Protein AF-0000000074001877 (afdb_homodimer)

Organism: NCBI:txid1917863

Sequence (504 aa):
MRKQSGSAMKTALVLGASSDIAKHIVYELQKKHINLQLTGTNLQVLEQTFSGLVASEAQKIQFFSLDIRNKNQFIRFLEQLDPFPDVVYSAIGYYKDQMDLRYSLQELSDTIEINFSGLVALLSLIANRMEERKFGQIVVLSSVAGERGRQLNYGYGSTKAALTVFLSGLRNRLHKANVQITTVLLGPVYTKMSKGHKLFPIITLQAPIAAKKIVEAGEKYKDEVYIHWIWRWIMLLIKIIPEGIFKRLPPFMRKQSGSAMKTALVLGASSDIAKHIVYELQKKHINLQLTGTNLQVLEQTFSGLVASEAQKIQFFSLDIRNKNQFIRFLEQLDPFPDVVYSAIGYYKDQMDLRYSLQELSDTIEINFSGLVALLSLIANRMEERKFGQIVVLSSVAGERGRQLNYGYGSTKAALTVFLSGLRNRLHKANVQITTVLLGPVYTKMSKGHKLFPIITLQAPIAAKKIVEAGEKYKDEVYIHWIWRWIMLLIKIIPEGIFKRLPPF

Structure (mmCIF, N/CA/C/O backbone):
data_AF-0000000074001877-model_v1
#
loop_
_entity.id
_entity.type
_entity.pdbx_description
1 polymer 'KR domain protein'
#
loop_
_atom_site.group_PDB
_atom_site.id
_atom_site.type_symbol
_atom_site.label_atom_id
_atom_site.label_alt_id
_atom_site.label_comp_id
_atom_site.label_asym_id
_atom_site.label_entity_id
_atom_site.label_seq_id
_atom_site.pdbx_PDB_ins_code
_atom_site.Cartn_x
_atom_site.Cartn_y
_atom_site.Cartn_z
_atom_site.occupancy
_atom_site.B_iso_or_equiv
_atom_site.auth_seq_id
_atom_site.auth_comp_id
_atom_site.auth_asym_id
_atom_site.auth_atom_id
_atom_site.pdbx_PDB_model_num
ATOM 1 N N . MET A 1 1 ? -5.387 -30.5 -2.551 1 32.88 1 MET A N 1
ATOM 2 C CA . MET A 1 1 ? -5.316 -30.328 -3.998 1 32.88 1 MET A CA 1
ATOM 3 C C . MET A 1 1 ? -6.219 -31.328 -4.707 1 32.88 1 MET A C 1
ATOM 5 O O . MET A 1 1 ? -5.938 -32.531 -4.711 1 32.88 1 MET A O 1
ATOM 9 N N . ARG A 1 2 ? -7.473 -31.109 -4.629 1 36.5 2 ARG A N 1
ATOM 10 C CA . ARG A 1 2 ? -8.375 -32.156 -5.133 1 36.5 2 ARG A CA 1
ATOM 11 C C . ARG A 1 2 ? -7.902 -32.656 -6.488 1 36.5 2 ARG A C 1
ATOM 13 O O . ARG A 1 2 ? -7.48 -31.891 -7.348 1 36.5 2 ARG A O 1
ATOM 20 N N . LYS A 1 3 ? -7.625 -33.938 -6.496 1 39.22 3 LYS A N 1
ATOM 21 C CA . LYS A 1 3 ? -7.285 -34.781 -7.617 1 39.22 3 LYS A CA 1
ATOM 22 C C . LYS A 1 3 ? -8.25 -34.594 -8.781 1 39.22 3 LYS A C 1
ATOM 24 O O . LYS A 1 3 ? -9.406 -35 -8.727 1 39.22 3 LYS A O 1
ATOM 29 N N . GLN A 1 4 ? -8.492 -33.344 -9.312 1 39.25 4 GLN A N 1
ATOM 30 C CA . GLN A 1 4 ? -9.273 -33.531 -10.531 1 39.25 4 GLN A CA 1
ATOM 31 C C . GLN A 1 4 ? -8.938 -34.844 -11.211 1 39.25 4 GLN A C 1
ATOM 33 O O . GLN A 1 4 ? -7.773 -35.25 -11.266 1 39.25 4 GLN A O 1
ATOM 38 N N . SER A 1 5 ? -9.828 -35.656 -11.414 1 38.38 5 SER A N 1
ATOM 39 C CA . SER A 1 5 ? -9.766 -36.969 -12.062 1 38.38 5 SER A CA 1
ATOM 40 C C . SER A 1 5 ? -8.805 -36.969 -13.25 1 38.38 5 SER A C 1
ATOM 42 O O . SER A 1 5 ? -8.023 -37.906 -13.438 1 38.38 5 SER A O 1
ATOM 44 N N . GLY A 1 6 ? -9.367 -36.344 -14.516 1 41.94 6 GLY A N 1
ATOM 45 C CA . GLY A 1 6 ? -8.688 -36.562 -15.781 1 41.94 6 GLY A CA 1
ATOM 46 C C . GLY A 1 6 ? -7.301 -35.938 -15.82 1 41.94 6 GLY A C 1
ATOM 47 O O . GLY A 1 6 ? -6.965 -35.094 -15 1 41.94 6 GLY A O 1
ATOM 48 N N . SER A 1 7 ? -6.141 -36.625 -16.469 1 50.62 7 SER A N 1
ATOM 49 C CA . SER A 1 7 ? -4.703 -36.594 -16.719 1 50.62 7 SER A CA 1
ATOM 50 C C . SER A 1 7 ? -4.242 -35.25 -17.203 1 50.62 7 SER A C 1
ATOM 52 O O . SER A 1 7 ? -3.141 -35.094 -17.75 1 50.62 7 SER A O 1
ATOM 54 N N . ALA A 1 8 ? -5.141 -34.188 -17.469 1 62.5 8 ALA A N 1
ATOM 55 C CA . ALA A 1 8 ? -4.582 -33.062 -18.172 1 62.5 8 ALA A CA 1
ATOM 56 C C . ALA A 1 8 ? -3.496 -32.375 -17.344 1 62.5 8 ALA A C 1
ATOM 58 O O . ALA A 1 8 ? -3.617 -32.25 -16.125 1 62.5 8 ALA A O 1
ATOM 59 N N . MET A 1 9 ? -2.492 -32.125 -18 1 76.5 9 MET A N 1
ATOM 60 C CA . MET A 1 9 ? -1.311 -31.5 -17.422 1 76.5 9 MET A CA 1
ATOM 61 C C . MET A 1 9 ? -1.656 -30.125 -16.844 1 76.5 9 MET A C 1
ATOM 63 O O . MET A 1 9 ? -2.389 -29.359 -17.469 1 76.5 9 MET A O 1
ATOM 67 N N . LYS A 1 10 ? -1.309 -29.906 -15.609 1 93.19 10 LYS A N 1
ATOM 68 C CA . LYS A 1 10 ? -1.482 -28.609 -14.945 1 93.19 10 LYS A CA 1
ATOM 69 C C . LYS A 1 10 ? -0.777 -27.5 -15.719 1 93.19 10 LYS A C 1
ATOM 71 O O . LYS A 1 10 ? 0.261 -27.734 -16.344 1 93.19 10 LYS A O 1
ATOM 76 N N . THR A 1 11 ? -1.375 -26.344 -15.852 1 97.5 11 THR A N 1
ATOM 77 C CA . THR A 1 11 ? -0.792 -25.203 -16.531 1 97.5 11 THR A CA 1
ATOM 78 C C . THR A 1 11 ? -0.459 -24.094 -15.523 1 97.5 11 THR A C 1
ATOM 80 O O . THR A 1 11 ? -1.294 -23.734 -14.695 1 97.5 11 THR A O 1
ATOM 83 N N . ALA A 1 12 ? 0.797 -23.594 -15.602 1 98.38 12 ALA A N 1
ATOM 84 C CA . ALA A 1 12 ? 1.257 -22.516 -14.742 1 98.38 12 ALA A CA 1
ATOM 85 C C . ALA A 1 12 ? 1.551 -21.25 -15.555 1 98.38 12 ALA A C 1
ATOM 87 O O . ALA A 1 12 ? 2.232 -21.312 -16.578 1 98.38 12 ALA A O 1
ATOM 88 N N . LEU A 1 13 ? 0.957 -20.172 -15.133 1 98.69 13 LEU A N 1
ATOM 89 C CA . LEU A 1 13 ? 1.311 -18.859 -15.648 1 98.69 13 LEU A CA 1
ATOM 90 C C . LEU A 1 13 ? 2.348 -18.188 -14.75 1 98.69 13 LEU A C 1
ATOM 92 O O . LEU A 1 13 ? 2.162 -18.109 -13.531 1 98.69 13 LEU A O 1
ATOM 96 N N . VAL A 1 14 ? 3.488 -17.781 -15.32 1 98.69 14 VAL A N 1
ATOM 97 C CA . VAL A 1 14 ? 4.516 -17.047 -14.578 1 98.69 14 VAL A CA 1
ATOM 98 C C . VAL A 1 14 ? 4.578 -15.602 -15.055 1 98.69 14 VAL A C 1
ATOM 100 O O . VAL A 1 14 ? 4.984 -15.336 -16.188 1 98.69 14 VAL A O 1
ATOM 103 N N . LEU A 1 15 ? 4.113 -14.688 -14.203 1 98.44 15 LEU A N 1
ATOM 104 C CA . LEU A 1 15 ? 4.191 -13.258 -14.484 1 98.44 15 LEU A CA 1
ATOM 105 C C . LEU A 1 15 ? 5.578 -12.719 -14.148 1 98.44 15 LEU A C 1
ATOM 107 O O . LEU A 1 15 ? 6.059 -12.875 -13.023 1 98.44 15 LEU A O 1
ATOM 111 N N . GLY A 1 16 ? 6.223 -12.047 -15.117 1 96.94 16 GLY A N 1
ATOM 112 C CA . GLY A 1 16 ? 7.59 -11.586 -14.922 1 96.94 16 GLY A CA 1
ATOM 113 C C . GLY A 1 16 ? 8.609 -12.711 -14.992 1 96.94 16 GLY A C 1
ATOM 114 O O . GLY A 1 16 ? 9.531 -12.773 -14.18 1 96.94 16 GLY A O 1
ATOM 115 N N . ALA A 1 17 ? 8.5 -13.555 -15.945 1 97.06 17 ALA A N 1
ATOM 116 C CA . ALA A 1 17 ? 9.234 -14.812 -16.016 1 97.06 17 ALA A CA 1
ATOM 117 C C . ALA A 1 17 ? 10.719 -14.555 -16.281 1 97.06 17 ALA A C 1
ATOM 119 O O . ALA A 1 17 ? 11.562 -15.414 -15.992 1 97.06 17 ALA A O 1
ATOM 120 N N . SER A 1 18 ? 11.102 -13.383 -16.75 1 92.5 18 SER A N 1
ATOM 121 C CA . SER A 1 18 ? 12.492 -13.125 -17.109 1 92.5 18 SER A CA 1
ATOM 122 C C . SER A 1 18 ? 13.289 -12.617 -15.914 1 92.5 18 SER A C 1
ATOM 124 O O . SER A 1 18 ? 14.5 -12.422 -16 1 92.5 18 SER A O 1
ATOM 126 N N . S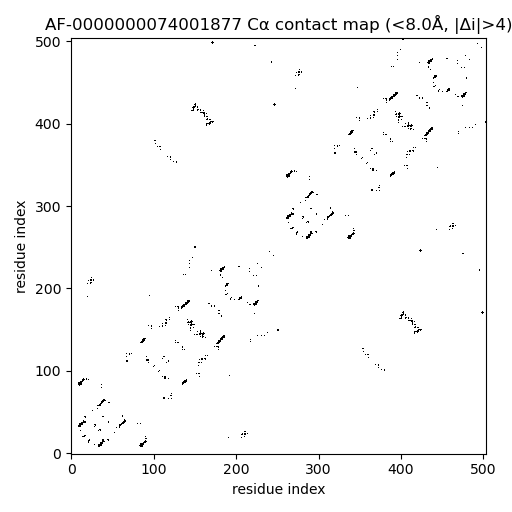ER A 1 19 ? 12.648 -12.406 -14.773 1 92.31 19 SER A N 1
ATOM 127 C CA . SER A 1 19 ? 13.352 -11.922 -13.594 1 92.31 19 SER A CA 1
ATOM 128 C C . SER A 1 19 ? 14.242 -13.008 -13 1 92.31 19 SER A C 1
ATOM 130 O O . SER A 1 19 ? 14.062 -14.195 -13.297 1 92.31 19 SER A O 1
ATOM 132 N N . ASP A 1 20 ? 15.18 -12.609 -12.109 1 91.94 20 ASP A N 1
ATOM 133 C CA . ASP A 1 20 ? 16.219 -13.508 -11.586 1 91.94 20 ASP A CA 1
ATOM 134 C C . ASP A 1 20 ? 15.594 -14.664 -10.82 1 91.94 20 ASP A C 1
ATOM 136 O O . ASP A 1 20 ? 16 -15.82 -10.977 1 91.94 20 ASP A O 1
ATOM 140 N N . ILE A 1 21 ? 14.625 -14.391 -10.008 1 94.69 21 ILE A N 1
ATOM 141 C CA . ILE A 1 21 ? 13.992 -15.43 -9.203 1 94.69 21 ILE A CA 1
ATOM 142 C C . ILE A 1 21 ? 13.039 -16.25 -10.07 1 94.69 21 ILE A C 1
ATOM 144 O O . ILE A 1 21 ? 13.031 -17.484 -9.992 1 94.69 21 ILE A O 1
ATOM 148 N N . ALA A 1 22 ? 12.336 -15.625 -10.953 1 96.94 22 ALA A N 1
ATOM 149 C CA . ALA A 1 22 ? 11.289 -16.266 -11.75 1 96.94 22 ALA A CA 1
ATOM 150 C C . ALA A 1 22 ? 11.883 -17.281 -12.719 1 96.94 22 ALA A C 1
ATOM 152 O O . ALA A 1 22 ? 11.273 -18.312 -13 1 96.94 22 ALA A O 1
ATOM 153 N N . LYS A 1 23 ? 13.086 -16.984 -13.227 1 96 23 LYS A N 1
ATOM 154 C CA . LYS A 1 23 ? 13.758 -17.938 -14.109 1 96 23 LYS A CA 1
ATOM 155 C C . LYS A 1 23 ? 13.883 -19.312 -13.445 1 96 23 LYS A C 1
ATOM 157 O O . LYS A 1 23 ? 13.641 -20.344 -14.078 1 96 23 LYS A O 1
ATOM 162 N N . HIS A 1 24 ? 14.234 -19.266 -12.219 1 96.56 24 HIS A N 1
ATOM 163 C CA . HIS A 1 24 ? 14.438 -20.516 -11.484 1 96.56 24 HIS A CA 1
ATOM 164 C C . HIS A 1 24 ? 13.102 -21.156 -11.109 1 96.56 24 HIS A C 1
ATOM 166 O O . HIS A 1 24 ? 13 -22.375 -11.016 1 96.56 24 HIS A O 1
ATOM 172 N N . ILE A 1 25 ? 12.039 -20.359 -10.914 1 97.75 25 ILE A N 1
ATOM 173 C CA . ILE A 1 25 ? 10.703 -20.891 -10.711 1 97.75 25 ILE A CA 1
ATOM 174 C C . ILE A 1 25 ? 10.266 -21.672 -11.945 1 97.75 25 ILE A C 1
ATOM 176 O O . ILE A 1 25 ? 9.75 -22.781 -11.844 1 97.75 25 ILE A O 1
ATOM 180 N N . VAL A 1 26 ? 10.523 -21.094 -13.086 1 97.5 26 VAL A N 1
ATOM 181 C CA . VAL A 1 26 ? 10.172 -21.719 -14.359 1 97.5 26 VAL A CA 1
ATOM 182 C C . VAL A 1 26 ? 10.867 -23.078 -14.477 1 97.5 26 VAL A C 1
ATOM 184 O O . VAL A 1 26 ? 10.234 -24.078 -14.844 1 97.5 26 VAL A O 1
ATOM 187 N N . TYR A 1 27 ? 12.133 -23.141 -14.141 1 95.38 27 TYR A N 1
ATOM 188 C CA . TYR A 1 27 ? 12.883 -24.375 -14.227 1 95.38 27 TYR A CA 1
ATOM 189 C C . TYR A 1 27 ? 12.32 -25.422 -13.266 1 95.38 27 TYR A C 1
ATOM 191 O O . TYR A 1 27 ? 12.211 -26.609 -13.617 1 95.38 27 TYR A O 1
ATOM 199 N N . GLU A 1 28 ? 11.992 -25 -12.047 1 96.12 28 GLU A N 1
ATOM 200 C CA . GLU A 1 28 ? 11.398 -25.906 -11.078 1 96.12 28 GLU A CA 1
ATOM 201 C C . GLU A 1 28 ? 10.086 -26.484 -11.594 1 96.12 28 GLU A C 1
ATOM 203 O O . GLU A 1 28 ? 9.812 -27.672 -11.438 1 96.12 28 GLU A O 1
ATOM 208 N N . LEU A 1 29 ? 9.289 -25.672 -12.211 1 96.06 29 LEU A N 1
ATOM 209 C CA . LEU A 1 29 ? 7.988 -26.094 -12.734 1 96.06 29 LEU A CA 1
ATOM 210 C C . LEU A 1 29 ? 8.156 -27 -13.953 1 96.06 29 LEU A C 1
ATOM 212 O O . LEU A 1 29 ? 7.395 -27.953 -14.133 1 96.06 29 LEU A O 1
ATOM 216 N N . GLN A 1 30 ? 9.117 -26.641 -14.758 1 94.19 30 GLN A N 1
ATOM 217 C CA . GLN A 1 30 ? 9.43 -27.453 -15.93 1 94.19 30 GLN A CA 1
ATOM 218 C C . GLN A 1 30 ? 9.789 -28.875 -15.531 1 94.19 30 GLN A C 1
ATOM 220 O O . GLN A 1 30 ? 9.336 -29.844 -16.156 1 94.19 30 GLN A O 1
ATOM 225 N N . LYS A 1 31 ? 10.586 -29.031 -14.508 1 92.12 31 LYS A N 1
ATOM 226 C CA . LYS A 1 31 ? 11.008 -30.328 -14.008 1 92.12 31 LYS A CA 1
ATOM 227 C C . LYS A 1 31 ? 9.812 -31.156 -13.547 1 92.12 31 LYS A C 1
ATOM 229 O O . LYS A 1 31 ? 9.852 -32.406 -13.586 1 92.12 31 LYS A O 1
ATOM 234 N N . LYS A 1 32 ? 8.789 -30.516 -13.242 1 92.25 32 LYS A N 1
ATOM 235 C CA . LYS A 1 32 ? 7.59 -31.188 -12.734 1 92.25 32 LYS A CA 1
ATOM 236 C C . LYS A 1 32 ? 6.594 -31.453 -13.859 1 92.25 32 LYS A C 1
ATOM 238 O O . LYS A 1 32 ? 5.457 -31.859 -13.609 1 92.25 32 LYS A O 1
ATOM 243 N N . HIS A 1 33 ? 6.922 -31.172 -15.086 1 91.94 33 HIS A N 1
ATOM 244 C CA . HIS A 1 33 ? 6.172 -31.453 -16.297 1 91.94 33 HIS A CA 1
ATOM 245 C C . HIS A 1 33 ? 4.859 -30.672 -16.328 1 91.94 33 HIS A C 1
ATOM 247 O O . HIS A 1 33 ? 3.82 -31.219 -16.719 1 91.94 33 HIS A O 1
ATOM 253 N N . ILE A 1 34 ? 4.855 -29.484 -15.82 1 93.81 34 ILE A N 1
ATOM 254 C CA . ILE A 1 34 ? 3.729 -28.562 -15.859 1 93.81 34 ILE A CA 1
ATOM 255 C C . ILE A 1 34 ? 3.797 -27.719 -17.125 1 93.81 34 ILE A C 1
ATOM 257 O O . ILE A 1 34 ? 4.875 -27.266 -17.516 1 93.81 34 ILE A O 1
ATOM 261 N N . ASN A 1 35 ? 2.67 -27.578 -17.844 1 96.12 35 ASN A N 1
ATOM 262 C CA . ASN A 1 35 ? 2.629 -26.609 -18.938 1 96.12 35 ASN A CA 1
ATOM 263 C C . ASN A 1 35 ? 2.947 -25.203 -18.469 1 96.12 35 ASN A C 1
ATOM 265 O O . ASN A 1 35 ? 2.555 -24.812 -17.359 1 96.12 35 ASN A O 1
ATOM 269 N N . LEU A 1 36 ? 3.652 -24.453 -19.375 1 97.44 36 LEU A N 1
ATOM 270 C CA . LEU A 1 36 ? 4.145 -23.156 -18.938 1 97.44 36 LEU A CA 1
ATOM 271 C C . LEU A 1 36 ? 3.639 -22.031 -19.844 1 97.44 36 LEU A C 1
ATOM 273 O O . LEU A 1 36 ? 3.691 -22.156 -21.062 1 97.44 36 LEU A O 1
ATOM 277 N N . GLN A 1 37 ? 3.055 -21.031 -19.281 1 98.31 37 GLN A N 1
ATOM 278 C CA . GLN A 1 37 ? 2.771 -19.75 -19.891 1 98.31 37 GLN A CA 1
ATOM 279 C C . GLN A 1 37 ? 3.619 -18.641 -19.25 1 98.31 37 GLN A C 1
ATOM 281 O O . GLN A 1 37 ? 3.449 -18.312 -18.078 1 98.31 37 GLN A O 1
ATOM 286 N N . LEU A 1 38 ? 4.562 -18.109 -20.062 1 98.25 38 LEU A N 1
ATOM 287 C CA . LEU A 1 38 ? 5.586 -17.203 -19.531 1 98.25 38 LEU A CA 1
ATOM 288 C C . LEU A 1 38 ? 5.387 -15.789 -20.062 1 98.25 38 LEU A C 1
ATOM 290 O O . LEU A 1 38 ? 5.168 -15.594 -21.25 1 98.25 38 LEU A O 1
ATOM 294 N N . THR A 1 39 ? 5.426 -14.82 -19.125 1 98.31 39 THR A N 1
ATOM 295 C CA . THR A 1 39 ? 5.246 -13.438 -19.547 1 98.31 39 THR A CA 1
ATOM 296 C C . THR A 1 39 ? 6.5 -12.617 -19.25 1 98.31 39 THR A C 1
ATOM 298 O O . THR A 1 39 ? 7.234 -12.914 -18.312 1 98.31 39 THR A O 1
ATOM 301 N N . GLY A 1 40 ? 6.758 -11.602 -20.031 1 96.94 40 GLY A N 1
ATOM 302 C CA . GLY A 1 40 ? 7.77 -10.562 -19.891 1 96.94 40 GLY A CA 1
ATOM 303 C C . GLY A 1 40 ? 7.473 -9.336 -20.734 1 96.94 40 GLY A C 1
ATOM 304 O O . GLY A 1 40 ? 6.586 -9.352 -21.578 1 96.94 40 GLY A O 1
ATOM 305 N N . THR A 1 41 ? 8.148 -8.273 -20.391 1 95.81 41 THR A N 1
ATOM 306 C CA . THR A 1 41 ? 7.867 -7.023 -21.094 1 95.81 41 THR A CA 1
ATOM 307 C C . THR A 1 41 ? 8.445 -7.051 -22.5 1 95.81 41 THR A C 1
ATOM 309 O O . THR A 1 41 ? 7.93 -6.379 -23.391 1 95.81 41 THR A O 1
ATOM 312 N N . ASN A 1 42 ? 9.539 -7.766 -22.688 1 95.69 42 ASN A N 1
ATOM 313 C CA . ASN A 1 42 ? 10.188 -7.934 -23.984 1 95.69 42 ASN A CA 1
ATOM 314 C C . ASN A 1 42 ? 10.148 -9.391 -24.453 1 95.69 42 ASN A C 1
ATOM 316 O O . ASN A 1 42 ? 10.852 -10.234 -23.906 1 95.69 42 ASN A O 1
ATOM 320 N N . LEU A 1 43 ? 9.438 -9.617 -25.5 1 96.25 43 LEU A N 1
ATOM 321 C CA . LEU A 1 43 ? 9.203 -10.984 -25.953 1 96.25 43 LEU A CA 1
ATOM 322 C C . LEU A 1 43 ? 10.5 -11.633 -26.438 1 96.25 43 LEU A C 1
ATOM 324 O O . LEU A 1 43 ? 10.766 -12.797 -26.125 1 96.25 43 LEU A O 1
ATOM 328 N N . GLN A 1 44 ? 11.281 -10.922 -27.141 1 96 44 GLN A N 1
ATOM 329 C CA . GLN A 1 44 ? 12.539 -11.461 -27.672 1 96 44 GLN A CA 1
ATOM 330 C C . GLN A 1 44 ? 13.477 -11.859 -26.531 1 96 44 GLN A C 1
ATOM 332 O O . GLN A 1 44 ? 14.07 -12.945 -26.578 1 96 44 GLN A O 1
ATOM 337 N N . VAL A 1 45 ? 13.633 -11.008 -25.562 1 94.62 45 VAL A N 1
ATOM 338 C CA . VAL A 1 45 ? 14.477 -11.281 -24.406 1 94.62 45 VAL A CA 1
ATOM 339 C C . VAL A 1 45 ? 13.93 -12.492 -23.656 1 94.62 45 VAL A C 1
ATOM 341 O O . VAL A 1 45 ? 14.695 -13.336 -23.188 1 94.62 45 VAL A O 1
ATOM 344 N N . LEU A 1 46 ? 12.625 -12.578 -23.547 1 96.19 46 LEU A N 1
ATOM 345 C CA . LEU A 1 46 ? 11.969 -13.68 -22.844 1 96.19 46 LEU A CA 1
ATOM 346 C C . LEU A 1 46 ? 12.258 -15.008 -23.516 1 96.19 46 LEU A C 1
ATOM 348 O O . LEU A 1 46 ? 12.664 -15.969 -22.859 1 96.19 46 LEU A O 1
ATOM 352 N N . GLU A 1 47 ? 12.078 -15.078 -24.812 1 95.69 47 GLU A N 1
ATOM 353 C CA . GLU A 1 47 ? 12.32 -16.297 -25.578 1 95.69 47 GLU A CA 1
ATOM 354 C C . GLU A 1 47 ? 13.789 -16.719 -25.516 1 95.69 47 GLU A C 1
ATOM 356 O O . GLU A 1 47 ? 14.102 -17.891 -25.375 1 95.69 47 GLU A O 1
ATOM 361 N N . GLN A 1 48 ? 14.648 -15.719 -25.594 1 94.94 48 GLN A N 1
ATOM 362 C CA . GLN A 1 48 ? 16.078 -15.992 -25.516 1 94.94 48 GLN A CA 1
ATOM 363 C C . GLN A 1 48 ? 16.453 -16.547 -24.156 1 94.94 48 GLN A C 1
ATOM 365 O O . GLN A 1 48 ? 17.312 -17.438 -24.047 1 94.94 48 GLN A O 1
ATOM 370 N N . THR A 1 49 ? 15.898 -15.984 -23.109 1 94.38 49 THR A N 1
ATOM 371 C CA . THR A 1 49 ? 16.156 -16.406 -21.734 1 94.38 49 THR A CA 1
ATOM 372 C C . THR A 1 49 ? 15.883 -17.891 -21.578 1 94.38 49 THR A C 1
ATOM 374 O O . THR A 1 49 ? 16.578 -18.594 -20.828 1 94.38 49 THR A O 1
ATOM 377 N N . PHE A 1 50 ? 14.875 -18.406 -22.297 1 95.06 50 PHE A N 1
ATOM 378 C CA . PHE A 1 50 ? 14.453 -19.797 -22.094 1 95.06 50 PHE A CA 1
ATOM 379 C C . PHE A 1 50 ? 14.742 -20.641 -23.312 1 95.06 50 PHE A C 1
ATOM 381 O O . PHE A 1 50 ? 14.078 -21.656 -23.547 1 95.06 50 PHE A O 1
ATOM 388 N N . SER A 1 51 ? 15.609 -20.203 -24.156 1 91.38 51 SER A N 1
ATOM 389 C CA . SER A 1 51 ? 15.984 -20.922 -25.359 1 91.38 51 SER A CA 1
ATOM 390 C C . SER A 1 51 ? 16.531 -22.312 -25.031 1 91.38 51 SER A C 1
ATOM 392 O O . SER A 1 51 ? 16.406 -23.25 -25.828 1 91.38 51 SER A O 1
ATOM 394 N N . GLY A 1 52 ? 17.094 -22.453 -23.828 1 86.75 52 GLY A N 1
ATOM 395 C CA . GLY A 1 52 ? 17.672 -23.719 -23.422 1 86.75 52 GLY A CA 1
ATOM 396 C C . GLY A 1 52 ? 16.703 -24.594 -22.656 1 86.75 52 GLY A C 1
ATOM 397 O O . GLY A 1 52 ? 17.047 -25.703 -22.219 1 86.75 52 GLY A O 1
ATOM 398 N N . LEU A 1 53 ? 15.57 -24.094 -22.469 1 87.38 53 LEU A N 1
ATOM 399 C CA . LEU A 1 53 ? 14.57 -24.859 -21.734 1 87.38 53 LEU A CA 1
ATOM 400 C C . LEU A 1 53 ? 14.156 -26.094 -22.531 1 87.38 53 LEU A C 1
ATOM 402 O O . LEU A 1 53 ? 13.781 -25.984 -23.703 1 87.38 53 LEU A O 1
ATOM 406 N N . VAL A 1 54 ? 14.344 -27.312 -22.047 1 79.38 54 VAL A N 1
ATOM 407 C CA . VAL A 1 54 ? 14.023 -28.578 -22.688 1 79.38 54 VAL A CA 1
ATOM 408 C C . VAL A 1 54 ? 12.68 -29.094 -22.188 1 79.38 54 VAL A C 1
ATOM 410 O O . VAL A 1 54 ? 12.547 -29.422 -21 1 79.38 54 VAL A O 1
ATOM 413 N N . ALA A 1 55 ? 11.758 -29 -23 1 74.88 55 ALA A N 1
ATOM 414 C CA . ALA A 1 55 ? 10.422 -29.484 -22.641 1 74.88 55 ALA A CA 1
ATOM 415 C C . ALA A 1 55 ? 10.156 -30.859 -23.234 1 74.88 55 ALA A C 1
ATOM 417 O O . ALA A 1 55 ? 10.695 -31.203 -24.281 1 74.88 55 ALA A O 1
ATOM 418 N N . SER A 1 56 ? 9.508 -31.594 -22.312 1 80.12 56 SER A N 1
ATOM 419 C CA . SER A 1 56 ? 9.039 -32.875 -22.875 1 80.12 56 SER A CA 1
ATOM 420 C C . SER A 1 56 ? 8.07 -32.625 -24.031 1 80.12 56 SER A C 1
ATOM 422 O O . SER A 1 56 ? 7.531 -31.531 -24.188 1 80.12 56 SER A O 1
ATOM 424 N N . GLU A 1 57 ? 7.934 -33.688 -24.797 1 77.5 57 GLU A N 1
ATOM 425 C CA . GLU A 1 57 ? 7.043 -33.594 -25.953 1 77.5 57 GLU A CA 1
ATOM 426 C C . GLU A 1 57 ? 5.633 -33.188 -25.531 1 77.5 57 GLU A C 1
ATOM 428 O O . GLU A 1 57 ? 4.938 -32.5 -26.266 1 77.5 57 GLU A O 1
ATOM 433 N N . ALA A 1 58 ? 5.293 -33.562 -24.344 1 85 58 ALA A N 1
ATOM 434 C CA . ALA A 1 58 ? 3.924 -33.344 -23.891 1 85 58 ALA A CA 1
ATOM 435 C C . ALA A 1 58 ? 3.787 -31.969 -23.219 1 85 58 ALA A C 1
ATOM 437 O O . ALA A 1 58 ? 2.676 -31.453 -23.062 1 85 58 ALA A O 1
ATOM 438 N N . GLN A 1 59 ? 4.84 -31.406 -22.891 1 89.38 59 GLN A N 1
ATOM 439 C CA . GLN A 1 59 ? 4.805 -30.156 -22.141 1 89.38 59 GLN A CA 1
ATOM 440 C C . GLN A 1 59 ? 4.777 -28.953 -23.078 1 89.38 59 GLN A C 1
ATOM 442 O O . GLN A 1 59 ? 5.66 -28.797 -23.938 1 89.38 59 GLN A O 1
ATOM 447 N N . LYS A 1 60 ? 3.779 -28.094 -22.953 1 92.62 60 LYS A N 1
ATOM 448 C CA . LYS A 1 60 ? 3.641 -26.906 -23.766 1 92.62 60 LYS A CA 1
ATOM 449 C C . LYS A 1 60 ? 4.227 -25.688 -23.062 1 92.62 60 LYS A C 1
ATOM 451 O O . LYS A 1 60 ? 4.02 -25.5 -21.859 1 92.62 60 LYS A O 1
ATOM 456 N N . ILE A 1 61 ? 5 -24.922 -23.844 1 95.5 61 ILE A N 1
ATOM 457 C CA . ILE A 1 61 ? 5.559 -23.672 -23.359 1 95.5 61 ILE A CA 1
ATOM 458 C C . ILE A 1 61 ? 5.117 -22.516 -24.25 1 95.5 61 ILE A C 1
ATOM 460 O O . ILE A 1 61 ? 5.359 -22.547 -25.453 1 95.5 61 ILE A O 1
ATOM 464 N N . GLN A 1 62 ? 4.402 -21.562 -23.703 1 96.56 62 GLN A N 1
ATOM 465 C CA . GLN A 1 62 ? 3.939 -20.391 -24.422 1 96.56 62 GLN A CA 1
ATOM 466 C C . GLN A 1 62 ? 4.559 -19.109 -23.859 1 96.56 62 GLN A C 1
ATOM 468 O O . GLN A 1 62 ? 4.797 -19.016 -22.656 1 96.56 62 GLN A O 1
ATOM 473 N N . PHE A 1 63 ? 4.871 -18.203 -24.781 1 97.62 63 PHE A N 1
ATOM 474 C CA . PHE A 1 63 ? 5.457 -16.922 -24.406 1 97.62 63 PHE A CA 1
ATOM 475 C C . PHE A 1 63 ? 4.512 -15.766 -24.734 1 97.62 63 PHE A C 1
ATOM 477 O O . PHE A 1 63 ? 3.881 -15.766 -25.797 1 97.62 63 PHE A O 1
ATOM 484 N N . PHE A 1 64 ? 4.359 -14.789 -23.812 1 97.94 64 PHE A N 1
ATOM 485 C CA . PHE A 1 64 ? 3.498 -13.633 -24 1 97.94 64 PHE A CA 1
ATOM 486 C C . PHE A 1 64 ? 4.211 -12.352 -23.594 1 97.94 64 PHE A C 1
ATOM 488 O O . PHE A 1 64 ? 4.93 -12.328 -22.594 1 97.94 64 PHE A O 1
ATOM 495 N N . SER A 1 65 ? 4.047 -11.289 -24.359 1 97.31 65 SER A N 1
ATOM 496 C CA . SER A 1 65 ? 4.461 -9.953 -23.953 1 97.31 65 SER A CA 1
ATOM 497 C C . SER A 1 65 ? 3.416 -9.305 -23.047 1 97.31 65 SER A C 1
ATOM 499 O O . SER A 1 65 ? 2.234 -9.25 -23.406 1 97.31 65 SER A O 1
ATOM 501 N N . LEU A 1 66 ? 3.859 -8.836 -21.906 1 97.31 66 LEU A N 1
ATOM 502 C CA . LEU A 1 66 ? 2.943 -8.203 -20.953 1 97.31 66 LEU A CA 1
ATOM 503 C C . LEU A 1 66 ? 3.654 -7.125 -20.141 1 97.31 66 LEU A C 1
ATOM 505 O O . LEU A 1 66 ? 4.656 -7.398 -19.484 1 97.31 66 LEU A O 1
ATOM 509 N N . ASP A 1 67 ? 3.215 -5.961 -20.312 1 96.56 67 ASP A N 1
ATOM 510 C CA . ASP A 1 67 ? 3.609 -4.855 -19.438 1 96.56 67 ASP A CA 1
ATOM 511 C C . ASP A 1 67 ? 2.516 -4.535 -18.422 1 96.56 67 ASP A C 1
ATOM 513 O O . ASP A 1 67 ? 1.438 -4.066 -18.797 1 96.56 67 ASP A O 1
ATOM 517 N N . ILE A 1 68 ? 2.869 -4.707 -17.172 1 96.06 68 ILE A N 1
ATOM 518 C CA . ILE A 1 68 ? 1.896 -4.613 -16.094 1 96.06 68 ILE A CA 1
ATOM 519 C C . ILE A 1 68 ? 1.38 -3.182 -15.977 1 96.06 68 ILE A C 1
ATOM 521 O O . ILE A 1 68 ? 0.344 -2.934 -15.352 1 96.06 68 ILE A O 1
ATOM 525 N N . ARG A 1 69 ? 2.033 -2.236 -16.594 1 94.75 69 ARG A N 1
ATOM 526 C CA . ARG A 1 69 ? 1.617 -0.839 -16.562 1 94.75 69 ARG A CA 1
ATOM 527 C C . ARG A 1 69 ? 0.49 -0.581 -17.547 1 94.75 69 ARG A C 1
ATOM 529 O O . ARG A 1 69 ? -0.199 0.438 -17.469 1 94.75 69 ARG A O 1
ATOM 536 N N . ASN A 1 70 ? 0.315 -1.44 -18.516 1 95.75 70 ASN A N 1
ATOM 537 C CA . ASN A 1 70 ? -0.688 -1.263 -19.562 1 95.75 70 ASN A CA 1
ATOM 538 C C . ASN A 1 70 ? -1.967 -2.035 -19.25 1 95.75 70 ASN A C 1
ATOM 540 O O . ASN A 1 70 ? -2.273 -3.029 -19.906 1 95.75 70 ASN A O 1
ATOM 544 N N . LYS A 1 71 ? -2.785 -1.509 -18.406 1 95 71 LYS A N 1
ATOM 545 C CA . LYS A 1 71 ? -3.979 -2.176 -17.891 1 95 71 LYS A CA 1
ATOM 546 C C . LYS A 1 71 ? -4.988 -2.428 -19.016 1 95 71 LYS A C 1
ATOM 548 O O . LYS A 1 71 ? -5.781 -3.369 -18.938 1 95 71 LYS A O 1
ATOM 553 N N . ASN A 1 72 ? -4.945 -1.617 -20 1 93.62 72 ASN A N 1
ATOM 554 C CA . ASN A 1 72 ? -5.891 -1.74 -21.109 1 93.62 72 ASN A CA 1
ATOM 555 C C . ASN A 1 72 ? -5.672 -3.031 -21.891 1 93.62 72 ASN A C 1
ATOM 557 O O . ASN A 1 72 ? -6.535 -3.447 -22.656 1 93.62 72 ASN A O 1
ATOM 561 N N . GLN A 1 73 ? -4.574 -3.709 -21.719 1 95.75 73 GLN A N 1
ATOM 562 C CA . GLN A 1 73 ? -4.242 -4.91 -22.469 1 95.75 73 GLN A CA 1
ATOM 563 C C . GLN A 1 73 ? -4.574 -6.172 -21.672 1 95.75 73 GLN A C 1
ATOM 565 O O . GLN A 1 73 ? -4.484 -7.281 -22.203 1 95.75 73 GLN A O 1
ATOM 570 N N . PHE A 1 74 ? -5.027 -6.055 -20.469 1 97.31 74 PHE A N 1
ATOM 571 C CA . PHE A 1 74 ? -5.16 -7.188 -19.562 1 97.31 74 PHE A CA 1
ATOM 572 C C . PHE A 1 74 ? -6.219 -8.164 -20.062 1 97.31 74 PHE A C 1
ATOM 574 O O . PHE A 1 74 ? -6 -9.375 -20.078 1 97.31 74 PHE A O 1
ATOM 581 N N . ILE A 1 75 ? -7.309 -7.625 -20.5 1 96.38 75 ILE A N 1
ATOM 582 C CA . ILE A 1 75 ? -8.398 -8.484 -20.953 1 96.38 75 ILE A CA 1
ATOM 583 C C . ILE A 1 75 ? -7.965 -9.266 -22.188 1 96.38 75 ILE A C 1
ATOM 585 O O . ILE A 1 75 ? -8.156 -10.484 -22.266 1 96.38 75 ILE A O 1
ATOM 589 N N . ARG A 1 76 ? -7.438 -8.609 -23.141 1 96.94 76 ARG A N 1
ATOM 590 C CA . ARG A 1 76 ? -6.941 -9.266 -24.344 1 96.94 76 ARG A CA 1
ATOM 591 C C . ARG A 1 76 ? -5.898 -10.32 -24 1 96.94 76 ARG A C 1
ATOM 593 O O . ARG A 1 76 ? -5.895 -11.406 -24.578 1 96.94 76 ARG A O 1
ATOM 600 N N . PHE A 1 77 ? -4.977 -10 -23.125 1 98 77 PHE A N 1
ATOM 601 C CA . PHE A 1 77 ? -3.951 -10.93 -22.672 1 98 77 PHE A CA 1
ATOM 602 C C . PHE A 1 77 ? -4.582 -12.195 -22.094 1 98 77 PHE A C 1
ATOM 604 O O . PHE A 1 77 ? -4.219 -13.305 -22.469 1 98 77 PHE A O 1
ATOM 611 N N . LEU A 1 78 ? -5.562 -12.016 -21.203 1 97.75 78 LEU A N 1
ATOM 612 C CA . LEU A 1 78 ? -6.195 -13.141 -20.516 1 97.75 78 LEU A CA 1
ATOM 613 C C . LEU A 1 78 ? -6.949 -14.016 -21.516 1 97.75 78 LEU A C 1
ATOM 615 O O . LEU A 1 78 ? -7.023 -15.234 -21.344 1 97.75 78 LEU A O 1
ATOM 619 N N . GLU A 1 79 ? -7.488 -13.414 -22.531 1 97.38 79 GLU A N 1
ATOM 620 C CA . GLU A 1 79 ? -8.234 -14.148 -23.547 1 97.38 79 GLU A CA 1
ATOM 621 C C . GLU A 1 79 ? -7.312 -15.031 -24.375 1 97.38 79 GLU A C 1
ATOM 623 O O . GLU A 1 79 ? -7.75 -16.031 -24.953 1 97.38 79 GLU A O 1
ATOM 628 N N . GLN A 1 80 ? -6.07 -14.734 -24.438 1 97.38 80 GLN A N 1
ATOM 629 C CA . GLN A 1 80 ? -5.098 -15.5 -25.219 1 97.38 80 GLN A CA 1
ATOM 630 C C . GLN A 1 80 ? -4.656 -16.75 -24.469 1 97.38 80 GLN A C 1
ATOM 632 O O . GLN A 1 80 ? -4.102 -17.672 -25.062 1 97.38 80 GLN A O 1
ATOM 637 N N . LEU A 1 81 ? -4.816 -16.719 -23.172 1 97.75 81 LEU A N 1
ATOM 638 C CA . LEU A 1 81 ? -4.367 -17.844 -22.359 1 97.75 81 LEU A CA 1
ATOM 639 C C . LEU A 1 81 ? -5.258 -19.062 -22.578 1 97.75 81 LEU A C 1
ATOM 641 O O . LEU A 1 81 ? -6.414 -19.078 -22.156 1 97.75 81 LEU A O 1
ATOM 645 N N . ASP A 1 82 ? -4.695 -20.094 -23.172 1 95.25 82 ASP A N 1
ATOM 646 C CA . ASP A 1 82 ? -5.402 -21.344 -23.453 1 95.25 82 ASP A CA 1
ATOM 647 C C . ASP A 1 82 ? -4.496 -22.547 -23.234 1 95.25 82 ASP A C 1
ATOM 649 O O . ASP A 1 82 ? -3.535 -22.75 -23.984 1 95.25 82 ASP A O 1
ATOM 653 N N . PRO A 1 83 ? -4.781 -23.406 -22.312 1 96.06 83 PRO A N 1
ATOM 654 C CA . PRO A 1 83 ? -5.879 -23.281 -21.344 1 96.06 83 PRO A CA 1
ATOM 655 C C . PRO A 1 83 ? -5.652 -22.172 -20.328 1 96.06 83 PRO A C 1
ATOM 657 O O . PRO A 1 83 ? -4.531 -21.672 -20.188 1 96.06 83 PRO A O 1
ATOM 660 N N . PHE A 1 84 ? -6.695 -21.703 -19.688 1 97.44 84 PHE A N 1
ATOM 661 C CA . PHE A 1 84 ? -6.527 -20.797 -18.547 1 97.44 84 PHE A CA 1
ATOM 662 C C . PHE A 1 84 ? -5.727 -21.469 -17.438 1 97.44 84 PHE A C 1
ATOM 664 O O . PHE A 1 84 ? -5.934 -22.641 -17.141 1 97.44 84 PHE A O 1
ATOM 671 N N . PRO A 1 85 ? -4.84 -20.797 -16.844 1 98 85 PRO A N 1
ATOM 672 C CA . PRO A 1 85 ? -3.893 -21.438 -15.938 1 98 85 PRO A CA 1
ATOM 673 C C . PRO A 1 85 ? -4.551 -21.953 -14.656 1 98 85 PRO A C 1
ATOM 675 O O . PRO A 1 85 ? -5.531 -21.359 -14.188 1 98 85 PRO A O 1
ATOM 678 N N . ASP A 1 86 ? -3.965 -22.984 -14.148 1 97.75 86 ASP A N 1
ATOM 679 C CA . ASP A 1 86 ? -4.387 -23.547 -12.875 1 97.75 86 ASP A CA 1
ATOM 680 C C . ASP A 1 86 ? -3.691 -22.844 -11.711 1 97.75 86 ASP A C 1
ATOM 682 O O . ASP A 1 86 ? -4.238 -22.781 -10.609 1 97.75 86 ASP A O 1
ATOM 686 N N . VAL A 1 87 ? -2.457 -22.422 -11.969 1 98.19 87 VAL A N 1
ATOM 687 C CA . VAL A 1 87 ? -1.668 -21.734 -10.953 1 98.19 87 VAL A CA 1
ATOM 688 C C . VAL A 1 87 ? -0.926 -20.562 -11.578 1 98.19 87 VAL A C 1
ATOM 690 O O . VAL A 1 87 ? -0.45 -20.641 -12.711 1 98.19 87 VAL A O 1
ATOM 693 N N . VAL A 1 88 ? -0.929 -19.484 -10.867 1 98.69 88 VAL A N 1
ATOM 694 C CA . VAL A 1 88 ? -0.206 -18.281 -11.273 1 98.69 88 VAL A CA 1
ATOM 695 C C . VAL A 1 88 ? 0.916 -18 -10.273 1 98.69 88 VAL A C 1
ATOM 697 O O . VAL A 1 88 ? 0.689 -17.984 -9.062 1 98.69 88 VAL A O 1
ATOM 700 N N . TYR A 1 89 ? 2.113 -17.891 -10.773 1 98.69 89 TYR A N 1
ATOM 701 C CA . TYR A 1 89 ? 3.238 -17.359 -10.008 1 98.69 89 TYR A CA 1
ATOM 702 C C . TYR A 1 89 ? 3.57 -15.93 -10.445 1 98.69 89 TYR A C 1
ATOM 704 O O . TYR A 1 89 ? 3.873 -15.688 -11.617 1 98.69 89 TYR A O 1
ATOM 712 N N . SER A 1 90 ? 3.467 -15 -9.547 1 98.25 90 SER A N 1
ATOM 713 C CA . SER A 1 90 ? 3.82 -13.625 -9.875 1 98.25 90 SER A CA 1
ATOM 714 C C . SER A 1 90 ? 5.137 -13.219 -9.219 1 98.25 90 SER A C 1
ATOM 716 O O . SER A 1 90 ? 5.23 -13.148 -7.988 1 98.25 90 SER A O 1
ATOM 718 N N . ALA A 1 91 ? 6.105 -12.938 -10.008 1 95.56 91 ALA A N 1
ATOM 719 C CA . ALA A 1 91 ? 7.414 -12.484 -9.547 1 95.56 91 ALA A CA 1
ATOM 720 C C . ALA A 1 91 ? 7.723 -11.086 -10.078 1 95.56 91 ALA A C 1
ATOM 722 O O . ALA A 1 91 ? 8.875 -10.766 -10.383 1 95.56 91 ALA A O 1
ATOM 723 N N . ILE A 1 92 ? 6.703 -10.359 -10.273 1 93.38 92 ILE A N 1
ATOM 724 C CA . ILE A 1 92 ? 6.875 -8.992 -10.742 1 93.38 92 ILE A CA 1
ATOM 725 C C . ILE A 1 92 ? 7.359 -8.109 -9.594 1 93.38 92 ILE A C 1
ATOM 727 O O . ILE A 1 92 ? 6.812 -8.156 -8.492 1 93.38 92 ILE A O 1
ATOM 731 N N . GLY A 1 93 ? 8.414 -7.402 -9.836 1 90.38 93 GLY A N 1
ATOM 732 C CA . GLY A 1 93 ? 8.969 -6.453 -8.883 1 90.38 93 GLY A CA 1
ATOM 733 C C . GLY A 1 93 ? 9.859 -5.406 -9.531 1 90.38 93 GLY A C 1
ATOM 734 O O . GLY A 1 93 ? 10.602 -5.707 -10.469 1 90.38 93 GLY A O 1
ATOM 735 N N . TYR A 1 94 ? 9.727 -4.258 -9.125 1 88.44 94 TYR A N 1
ATOM 736 C CA . TYR A 1 94 ? 10.492 -3.113 -9.609 1 88.44 94 TYR A CA 1
ATOM 737 C C . TYR A 1 94 ? 11.148 -2.371 -8.445 1 88.44 94 TYR A C 1
ATOM 739 O O . TYR A 1 94 ? 10.453 -1.859 -7.562 1 88.44 94 TYR A O 1
ATOM 747 N N . TYR A 1 95 ? 12.445 -2.545 -8.375 1 86.06 95 TYR A N 1
ATOM 748 C CA . TYR A 1 95 ? 13.242 -1.907 -7.332 1 86.06 95 TYR A CA 1
ATOM 749 C C . TYR A 1 95 ? 14.383 -1.094 -7.938 1 86.06 95 TYR A C 1
ATOM 751 O O . TYR A 1 95 ? 15.422 -1.648 -8.312 1 86.06 95 TYR A O 1
ATOM 759 N N . LYS A 1 96 ? 14.18 0.08 -8.328 1 79.62 96 LYS A N 1
ATOM 760 C CA . LYS A 1 96 ? 15.25 0.934 -8.828 1 79.62 96 LYS A CA 1
ATOM 761 C C . LYS A 1 96 ? 15.828 1.809 -7.719 1 79.62 96 LYS A C 1
ATOM 763 O O . LYS A 1 96 ? 15.625 1.529 -6.535 1 79.62 96 LYS A O 1
ATOM 768 N N . ASP A 1 97 ? 16.5 2.852 -8.078 1 74.94 97 ASP A N 1
ATOM 769 C CA . ASP A 1 97 ? 17.156 3.729 -7.117 1 74.94 97 ASP A CA 1
ATOM 770 C C . ASP A 1 97 ? 16.125 4.418 -6.215 1 74.94 97 ASP A C 1
ATOM 772 O O . ASP A 1 97 ? 15.406 5.312 -6.66 1 74.94 97 ASP A O 1
ATOM 776 N N . GLN A 1 98 ? 16.188 4.004 -4.996 1 74.19 98 GLN A N 1
ATOM 777 C CA . GLN A 1 98 ? 15.211 4.496 -4.023 1 74.19 98 GLN A CA 1
ATOM 778 C C . GLN A 1 98 ? 15.508 5.938 -3.629 1 74.19 98 GLN A C 1
ATOM 780 O O . GLN A 1 98 ? 14.617 6.668 -3.205 1 74.19 98 GLN A O 1
ATOM 785 N N . MET A 1 99 ? 16.703 6.312 -3.83 1 77.25 99 MET A N 1
ATOM 786 C CA . MET A 1 99 ? 17.031 7.715 -3.584 1 77.25 99 MET A CA 1
ATOM 787 C C . MET A 1 99 ? 16.406 8.609 -4.652 1 77.25 99 MET A C 1
ATOM 789 O O . MET A 1 99 ? 15.922 9.703 -4.348 1 77.25 99 MET A O 1
ATOM 793 N N . ASP A 1 100 ? 16.375 8.07 -5.828 1 79.25 100 ASP A N 1
ATOM 794 C CA . ASP A 1 100 ? 15.789 8.82 -6.93 1 79.25 100 ASP A CA 1
ATOM 795 C C . ASP A 1 100 ? 14.281 8.969 -6.738 1 79.25 100 ASP A C 1
ATOM 797 O O . ASP A 1 100 ? 13.688 9.969 -7.156 1 79.25 100 ASP A O 1
ATOM 801 N N . LEU A 1 101 ? 13.711 8.047 -6.039 1 81.56 101 LEU A N 1
ATOM 802 C CA . LEU A 1 101 ? 12.266 8.023 -5.824 1 81.56 101 LEU A CA 1
ATOM 803 C C . LEU A 1 101 ? 11.828 9.188 -4.949 1 81.56 101 LEU A C 1
ATOM 805 O O . LEU A 1 101 ? 10.688 9.648 -5.043 1 81.56 101 LEU A O 1
ATOM 809 N N . ARG A 1 102 ? 12.766 9.719 -4.277 1 82.75 102 ARG A N 1
ATOM 810 C CA . ARG A 1 102 ? 12.477 10.812 -3.361 1 82.75 102 ARG A CA 1
ATOM 811 C C . ARG A 1 102 ? 12.188 12.102 -4.125 1 82.75 102 ARG A C 1
ATOM 813 O O . ARG A 1 102 ? 11.492 12.984 -3.621 1 82.75 102 ARG A O 1
ATOM 820 N N . TYR A 1 103 ? 12.695 12.094 -5.383 1 86.12 103 TYR A N 1
ATOM 821 C CA . TYR A 1 103 ? 12.641 13.367 -6.086 1 86.12 103 TYR A CA 1
ATOM 822 C C . TYR A 1 103 ? 11.969 13.211 -7.445 1 86.12 103 TYR A C 1
ATOM 824 O O . TYR A 1 103 ? 11.609 14.211 -8.078 1 86.12 103 TYR A O 1
ATOM 832 N N . SER A 1 104 ? 11.812 12.047 -7.887 1 90.69 104 SER A N 1
ATOM 833 C CA . SER A 1 104 ? 11.203 11.789 -9.188 1 90.69 104 SER A CA 1
ATOM 834 C C . SER A 1 104 ? 9.789 11.242 -9.039 1 90.69 104 SER A C 1
ATOM 836 O O . SER A 1 104 ? 9.602 10.078 -8.672 1 90.69 104 SER A O 1
ATOM 838 N N . LEU A 1 105 ? 8.828 12.047 -9.469 1 90.38 105 LEU A N 1
ATOM 839 C CA . LEU A 1 105 ? 7.438 11.609 -9.43 1 90.38 105 LEU A CA 1
ATOM 840 C C . LEU A 1 105 ? 7.211 10.43 -10.367 1 90.38 105 LEU A C 1
ATOM 842 O O . LEU A 1 105 ? 6.402 9.547 -10.078 1 90.38 105 LEU A O 1
ATOM 846 N N . GLN A 1 106 ? 7.902 10.523 -11.414 1 91.5 106 GLN A N 1
ATOM 847 C CA . GLN A 1 106 ? 7.777 9.445 -12.391 1 91.5 106 GLN A CA 1
ATOM 848 C C . GLN A 1 106 ? 8.273 8.117 -11.805 1 91.5 106 GLN A C 1
ATOM 850 O O . GLN A 1 106 ? 7.613 7.086 -11.953 1 91.5 106 GLN A O 1
ATOM 855 N N . GLU A 1 107 ? 9.43 8.148 -11.148 1 92.5 107 GLU A N 1
ATOM 856 C CA . GLU A 1 107 ? 9.977 6.941 -10.531 1 92.5 107 GLU A CA 1
ATOM 857 C C . GLU A 1 107 ? 9.055 6.41 -9.438 1 92.5 107 GLU A C 1
ATOM 859 O O . GLU A 1 107 ? 8.867 5.199 -9.305 1 92.5 107 GLU A O 1
ATOM 864 N N . LEU A 1 108 ? 8.523 7.289 -8.664 1 93.25 108 LEU A N 1
ATOM 865 C CA . LEU A 1 108 ? 7.57 6.895 -7.633 1 93.25 108 LEU A CA 1
ATOM 866 C C . LEU A 1 108 ? 6.332 6.254 -8.258 1 93.25 108 LEU A C 1
ATOM 868 O O . LEU A 1 108 ? 5.887 5.195 -7.805 1 93.25 108 LEU A O 1
ATOM 872 N N . SER A 1 109 ? 5.855 6.859 -9.297 1 92.81 109 SER A N 1
ATOM 873 C CA . SER A 1 109 ? 4.672 6.352 -9.984 1 92.81 109 SER A CA 1
ATOM 874 C C . SER A 1 109 ? 4.926 4.969 -10.57 1 92.81 109 SER A C 1
ATOM 876 O O . SER A 1 109 ? 4.094 4.07 -10.445 1 92.81 109 SER A O 1
ATOM 878 N N . ASP A 1 110 ? 6.043 4.836 -11.219 1 93.62 110 ASP A N 1
ATOM 879 C CA . ASP A 1 110 ? 6.395 3.549 -11.805 1 93.62 110 ASP A CA 1
ATOM 880 C C . ASP A 1 110 ? 6.5 2.465 -10.734 1 93.62 110 ASP A C 1
ATOM 882 O O . ASP A 1 110 ? 6.027 1.343 -10.938 1 93.62 110 ASP A O 1
ATOM 886 N N . THR A 1 111 ? 7.137 2.82 -9.656 1 94.88 111 THR A N 1
ATOM 887 C CA . THR A 1 111 ? 7.289 1.884 -8.547 1 94.88 111 THR A CA 1
ATOM 888 C C . THR A 1 111 ? 5.93 1.41 -8.047 1 94.88 111 THR A C 1
ATOM 890 O O . THR A 1 111 ? 5.715 0.212 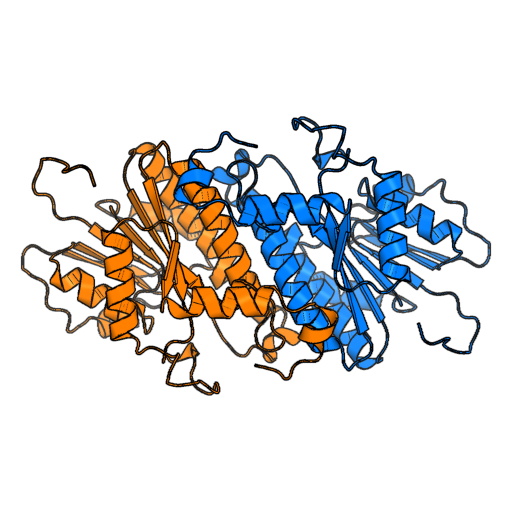-7.848 1 94.88 111 THR A O 1
ATOM 893 N N . ILE A 1 112 ? 4.996 2.291 -7.918 1 96.25 112 ILE A N 1
ATOM 894 C CA . ILE A 1 112 ? 3.668 1.976 -7.406 1 96.25 112 ILE A CA 1
ATOM 895 C C . ILE A 1 112 ? 2.885 1.188 -8.453 1 96.25 112 ILE A C 1
ATOM 897 O O . ILE A 1 112 ? 2.248 0.181 -8.133 1 96.25 112 ILE A O 1
ATOM 901 N N . GLU A 1 113 ? 2.979 1.602 -9.648 1 95.88 113 GLU A N 1
ATOM 902 C CA . GLU A 1 113 ? 2.225 0.974 -10.727 1 95.88 113 GLU A CA 1
ATOM 903 C C . GLU A 1 113 ? 2.678 -0.466 -10.953 1 95.88 113 GLU A C 1
ATOM 905 O O . GLU A 1 113 ? 1.851 -1.369 -11.094 1 95.88 113 GLU A O 1
ATOM 910 N N . ILE A 1 114 ? 3.91 -0.736 -10.984 1 96.19 114 ILE A N 1
ATOM 911 C CA . ILE A 1 114 ? 4.453 -2.047 -11.328 1 96.19 114 ILE A CA 1
ATOM 912 C C . ILE A 1 114 ? 4.316 -2.99 -10.133 1 96.19 114 ILE A C 1
ATOM 914 O O . ILE A 1 114 ? 3.852 -4.125 -10.281 1 96.19 114 ILE A O 1
ATOM 918 N N . ASN A 1 115 ? 4.648 -2.496 -8.969 1 96.5 115 ASN A N 1
ATOM 919 C CA . ASN A 1 115 ? 4.699 -3.359 -7.797 1 96.5 115 ASN A CA 1
ATOM 920 C C . ASN A 1 115 ? 3.312 -3.553 -7.188 1 96.5 115 ASN A C 1
ATOM 922 O O . ASN A 1 115 ? 3.105 -4.465 -6.383 1 96.5 115 ASN A O 1
ATOM 926 N N . PHE A 1 116 ? 2.373 -2.68 -7.562 1 96.88 116 PHE A N 1
ATOM 927 C CA . PHE A 1 116 ? 1.12 -2.762 -6.82 1 96.88 116 PHE A CA 1
ATOM 928 C C . PHE A 1 116 ? -0.072 -2.555 -7.746 1 96.88 116 PHE A C 1
ATOM 930 O O . PHE A 1 116 ? -0.689 -3.521 -8.195 1 96.88 116 PHE A O 1
ATOM 937 N N . SER A 1 117 ? -0.316 -1.311 -8.234 1 96.88 117 SER A N 1
ATOM 938 C CA . SER A 1 117 ? -1.581 -0.979 -8.883 1 96.88 117 SER A CA 1
ATOM 939 C C . SER A 1 117 ? -1.814 -1.846 -10.109 1 96.88 117 SER A C 1
ATOM 941 O O . SER A 1 117 ? -2.883 -2.441 -10.266 1 96.88 117 SER A O 1
ATOM 943 N N . GLY A 1 118 ? -0.885 -1.856 -11.008 1 96.94 118 GLY A N 1
ATOM 944 C CA . GLY A 1 118 ? -1.021 -2.705 -12.18 1 96.94 118 GLY A CA 1
ATOM 945 C C . GLY A 1 118 ? -1.122 -4.18 -11.844 1 96.94 118 GLY A C 1
ATOM 946 O O . GLY A 1 118 ? -1.938 -4.898 -12.422 1 96.94 118 GLY A O 1
ATOM 947 N N . LEU A 1 119 ? -0.329 -4.625 -10.922 1 97.25 119 LEU A N 1
ATOM 948 C CA . LEU A 1 119 ? -0.264 -6.031 -10.539 1 97.25 119 LEU A CA 1
ATOM 949 C C . LEU A 1 119 ? -1.586 -6.492 -9.938 1 97.25 119 LEU A C 1
ATOM 951 O O . LEU A 1 119 ? -2.137 -7.516 -10.344 1 97.25 119 LEU A O 1
ATOM 955 N N . VAL A 1 120 ? -2.148 -5.73 -9 1 97 120 VAL A N 1
ATOM 956 C CA . VAL A 1 120 ? -3.361 -6.176 -8.32 1 97 120 VAL A CA 1
ATOM 957 C C . VAL A 1 120 ? -4.551 -6.078 -9.273 1 97 120 VAL A C 1
ATOM 959 O O . VAL A 1 120 ? -5.516 -6.832 -9.156 1 97 120 VAL A O 1
ATOM 962 N N . ALA A 1 121 ? -4.484 -5.16 -10.219 1 96.88 121 ALA A N 1
ATOM 963 C CA . ALA A 1 121 ? -5.527 -5.109 -11.234 1 96.88 121 ALA A CA 1
ATOM 964 C C . ALA A 1 121 ? -5.574 -6.402 -12.039 1 96.88 121 ALA A C 1
ATOM 966 O O . ALA A 1 121 ? -6.648 -6.98 -12.242 1 96.88 121 ALA A O 1
ATOM 967 N N . LEU A 1 122 ? -4.449 -6.855 -12.469 1 97.56 122 LEU A N 1
ATOM 968 C CA . LEU A 1 122 ? -4.383 -8.094 -13.234 1 97.56 122 LEU A CA 1
ATOM 969 C C . LEU A 1 122 ? -4.777 -9.289 -12.367 1 97.56 122 LEU A C 1
ATOM 971 O O . LEU A 1 122 ? -5.551 -10.141 -12.805 1 97.56 122 LEU A O 1
ATOM 975 N N . LEU A 1 123 ? -4.242 -9.359 -11.156 1 97.56 123 LEU A N 1
ATOM 976 C CA . LEU A 1 123 ? -4.531 -10.469 -10.25 1 97.56 123 LEU A CA 1
ATOM 977 C C . LEU A 1 123 ? -6.023 -10.547 -9.945 1 97.56 123 LEU A C 1
ATOM 979 O O . LEU A 1 123 ? -6.57 -11.633 -9.773 1 97.56 123 LEU A O 1
ATOM 983 N N . SER A 1 124 ? -6.645 -9.367 -9.812 1 96.38 124 SER A N 1
ATOM 984 C CA . SER A 1 124 ? -8.086 -9.344 -9.578 1 96.38 124 SER A CA 1
ATOM 985 C C . SER A 1 124 ? -8.852 -10 -10.719 1 96.38 124 SER A C 1
ATOM 987 O O . SER A 1 124 ? -9.773 -10.781 -10.484 1 96.38 124 SER A O 1
ATOM 989 N N . LEU A 1 125 ? -8.508 -9.672 -11.93 1 97 125 LEU A N 1
ATOM 990 C CA . LEU A 1 125 ? -9.148 -10.258 -13.094 1 97 125 LEU A CA 1
ATOM 991 C C . LEU A 1 125 ? -8.938 -11.773 -13.125 1 97 125 LEU A C 1
ATOM 993 O O . LEU A 1 125 ? -9.875 -12.523 -13.406 1 97 125 LEU A O 1
ATOM 997 N N . ILE A 1 126 ? -7.746 -12.234 -12.859 1 98.06 126 ILE A N 1
ATOM 998 C CA . ILE A 1 126 ? -7.414 -13.656 -12.844 1 98.06 126 ILE A CA 1
ATOM 999 C C . ILE A 1 126 ? -8.211 -14.352 -11.742 1 98.06 126 ILE A C 1
ATOM 1001 O O . ILE A 1 126 ? -8.805 -15.414 -11.977 1 98.06 126 ILE A O 1
ATOM 1005 N N . ALA A 1 127 ? -8.227 -13.727 -10.57 1 97.12 127 ALA A N 1
ATOM 1006 C CA . ALA A 1 127 ? -8.938 -14.281 -9.43 1 97.12 127 ALA A CA 1
ATOM 1007 C C . ALA A 1 127 ? -10.43 -14.438 -9.727 1 97.12 127 ALA A C 1
ATOM 1009 O O . ALA A 1 127 ? -11.047 -15.438 -9.344 1 97.12 127 ALA A O 1
ATOM 1010 N N . ASN A 1 128 ? -10.984 -13.414 -10.352 1 96.5 128 ASN A N 1
ATOM 1011 C CA . ASN A 1 128 ? -12.406 -13.469 -10.703 1 96.5 128 ASN A CA 1
ATOM 1012 C C . ASN A 1 128 ? -12.703 -14.648 -11.625 1 96.5 128 ASN A C 1
ATOM 1014 O O . ASN A 1 128 ? -13.719 -15.336 -11.453 1 96.5 128 ASN A O 1
ATOM 1018 N N . ARG A 1 129 ? -11.883 -14.898 -12.578 1 97.19 129 ARG A N 1
ATOM 1019 C CA . ARG A 1 129 ? -12.062 -16.031 -13.477 1 97.19 129 ARG A CA 1
ATOM 1020 C C . ARG A 1 129 ? -11.906 -17.359 -12.727 1 97.19 129 ARG A C 1
ATOM 1022 O O . ARG A 1 129 ? -12.648 -18.312 -12.977 1 97.19 129 ARG A O 1
ATOM 1029 N N . MET A 1 130 ? -10.938 -17.453 -11.844 1 97.5 130 MET A N 1
ATOM 1030 C CA . MET A 1 130 ? -10.734 -18.641 -11.031 1 97.5 130 MET A CA 1
ATOM 1031 C C . MET A 1 130 ? -11.914 -18.891 -10.102 1 97.5 130 MET A C 1
ATOM 1033 O O . MET A 1 130 ? -12.312 -20.031 -9.875 1 97.5 130 MET A O 1
ATOM 1037 N N . GLU A 1 131 ? -12.375 -17.766 -9.539 1 96.19 131 GLU A N 1
ATOM 1038 C CA . GLU A 1 131 ? -13.555 -17.859 -8.672 1 96.19 131 GLU A CA 1
ATOM 1039 C C . GLU A 1 131 ? -14.742 -18.453 -9.422 1 96.19 131 GLU A C 1
ATOM 1041 O O . GLU A 1 131 ? -15.438 -19.328 -8.891 1 96.19 131 GLU A O 1
ATOM 1046 N N . GLU A 1 132 ? -14.969 -18.047 -10.609 1 95.88 132 GLU A N 1
ATOM 1047 C CA . GLU A 1 132 ? -16.062 -18.531 -11.445 1 95.88 132 GLU A CA 1
ATOM 1048 C C . GLU A 1 132 ? -15.938 -20.016 -11.711 1 95.88 132 GLU A C 1
ATOM 1050 O O . GLU A 1 132 ? -16.938 -20.75 -11.711 1 95.88 132 GLU A O 1
ATOM 1055 N N . ARG A 1 133 ? -14.789 -20.516 -11.914 1 94.62 133 ARG A N 1
ATOM 1056 C CA . ARG A 1 133 ? -14.57 -21.922 -12.219 1 94.62 133 ARG A CA 1
ATOM 1057 C C . ARG A 1 133 ? -14.367 -22.734 -10.945 1 94.62 133 ARG A C 1
ATOM 1059 O O . ARG A 1 133 ? -14.188 -23.953 -11 1 94.62 133 ARG A O 1
ATOM 1066 N N . LYS A 1 134 ? -14.258 -22.062 -9.75 1 96.25 134 LYS A N 1
ATOM 1067 C CA . LYS A 1 134 ? -14.141 -22.641 -8.414 1 96.25 134 LYS A CA 1
ATOM 1068 C C . LYS A 1 134 ? -12.859 -23.469 -8.281 1 96.25 134 LYS A C 1
ATOM 1070 O O . LYS A 1 134 ? -12.875 -24.562 -7.711 1 96.25 134 LYS A O 1
ATOM 1075 N N . PHE A 1 135 ? -11.875 -22.953 -8.961 1 95.81 135 PHE A N 1
ATOM 1076 C CA . PHE A 1 135 ? -10.586 -23.625 -8.922 1 95.81 135 PHE A CA 1
ATOM 1077 C C . PHE A 1 135 ? -9.469 -22.672 -9.328 1 95.81 135 PHE A C 1
ATOM 1079 O O . PHE A 1 135 ? -9.641 -21.859 -10.25 1 95.81 135 PHE A O 1
ATOM 1086 N N . GLY A 1 136 ? -8.352 -22.766 -8.617 1 97.06 136 GLY A N 1
ATOM 1087 C CA . GLY A 1 136 ? -7.195 -21.969 -9 1 97.06 136 GLY A CA 1
ATOM 1088 C C . GLY A 1 136 ? -6.277 -21.656 -7.836 1 97.06 136 GLY A C 1
ATOM 1089 O O . GLY A 1 136 ? -6.66 -21.828 -6.676 1 97.06 136 GLY A O 1
ATOM 1090 N N . GLN A 1 137 ? -5.051 -21.312 -8.203 1 97.88 137 GLN A N 1
ATOM 1091 C CA . GLN A 1 137 ? -4.039 -20.922 -7.227 1 97.88 137 GLN A CA 1
ATOM 1092 C C . GLN A 1 137 ? -3.24 -19.719 -7.711 1 97.88 137 GLN A C 1
ATOM 1094 O O . GLN A 1 137 ? -2.896 -19.625 -8.891 1 97.88 137 GLN A O 1
ATOM 1099 N N . ILE A 1 138 ? -3.043 -18.828 -6.816 1 98.56 138 ILE A N 1
ATOM 1100 C CA . ILE A 1 138 ? -2.197 -17.672 -7.086 1 98.56 138 ILE A CA 1
ATOM 1101 C C . ILE A 1 138 ? -1.1 -17.578 -6.031 1 98.56 138 ILE A C 1
ATOM 1103 O O . ILE A 1 138 ? -1.384 -17.547 -4.832 1 98.56 138 ILE A O 1
ATOM 1107 N N . VAL A 1 139 ? 0.149 -17.625 -6.453 1 98.62 139 VAL A N 1
ATOM 1108 C CA . VAL A 1 139 ? 1.328 -17.469 -5.609 1 98.62 139 VAL A CA 1
ATOM 1109 C C . VAL A 1 139 ? 2.033 -16.156 -5.934 1 98.62 139 VAL A C 1
ATOM 1111 O O . VAL A 1 139 ? 2.535 -15.969 -7.047 1 98.62 139 VAL A O 1
ATOM 1114 N N . VAL A 1 140 ? 2.088 -15.273 -4.988 1 98.44 140 VAL A N 1
ATOM 1115 C CA . VAL A 1 140 ? 2.611 -13.945 -5.258 1 98.44 140 VAL A CA 1
ATOM 1116 C C . VAL A 1 140 ? 3.805 -13.656 -4.344 1 98.44 140 VAL A C 1
ATOM 1118 O O . VAL A 1 140 ? 3.744 -13.906 -3.139 1 98.44 140 VAL A O 1
ATOM 1121 N N . LEU A 1 141 ? 4.875 -13.156 -4.953 1 96.88 141 LEU A N 1
ATOM 1122 C CA . LEU A 1 141 ? 6.062 -12.766 -4.199 1 96.88 141 LEU A CA 1
ATOM 1123 C C . LEU A 1 141 ? 5.918 -11.344 -3.652 1 96.88 141 LEU A C 1
ATOM 1125 O O . LEU A 1 141 ? 5.938 -10.375 -4.414 1 96.88 141 LEU A O 1
ATOM 1129 N N . SER A 1 142 ? 5.668 -11.266 -2.359 1 95.81 142 SER A N 1
ATOM 1130 C CA . SER A 1 142 ? 5.777 -10 -1.638 1 95.81 142 SER A CA 1
ATOM 1131 C C . SER A 1 142 ? 7.145 -9.859 -0.975 1 95.81 142 SER A C 1
ATOM 1133 O O . SER A 1 142 ? 8.164 -10.266 -1.543 1 95.81 142 SER A O 1
ATOM 1135 N N . SER A 1 143 ? 7.199 -9.07 0.1 1 91.25 143 SER A N 1
ATOM 1136 C CA . SER A 1 143 ? 8.492 -8.805 0.726 1 91.25 143 SER A CA 1
ATOM 1137 C C . SER A 1 143 ? 8.328 -8.477 2.207 1 91.25 143 SER A C 1
ATOM 1139 O O . SER A 1 143 ? 7.332 -7.883 2.611 1 91.25 143 SER A O 1
ATOM 1141 N N . VAL A 1 144 ? 9.336 -8.82 2.908 1 89.81 144 VAL A N 1
ATOM 1142 C CA . VAL A 1 144 ? 9.391 -8.391 4.301 1 89.81 144 VAL A CA 1
ATOM 1143 C C . VAL A 1 144 ? 9.578 -6.879 4.375 1 89.81 144 VAL A C 1
ATOM 1145 O O . VAL A 1 144 ? 9.297 -6.262 5.406 1 89.81 144 VAL A O 1
ATOM 1148 N N . ALA A 1 145 ? 10.016 -6.289 3.33 1 85.62 145 ALA A N 1
ATOM 1149 C CA . ALA A 1 145 ? 10.219 -4.844 3.258 1 85.62 145 ALA A CA 1
ATOM 1150 C C . ALA A 1 145 ? 8.891 -4.102 3.43 1 85.62 145 ALA A C 1
ATOM 1152 O O . ALA A 1 145 ? 8.883 -2.902 3.717 1 85.62 145 ALA A O 1
ATOM 1153 N N . GLY A 1 146 ? 7.801 -4.781 3.279 1 89.75 146 GLY A N 1
ATOM 1154 C CA . GLY A 1 146 ? 6.492 -4.164 3.41 1 89.75 146 GLY A CA 1
ATOM 1155 C C . GLY A 1 146 ? 5.98 -4.145 4.84 1 89.75 146 GLY A C 1
ATOM 1156 O O . GLY A 1 146 ? 4.934 -3.562 5.121 1 89.75 146 GLY A O 1
ATOM 1157 N N . GLU A 1 147 ? 6.715 -4.715 5.711 1 88.81 147 GLU A N 1
ATOM 1158 C CA . GLU A 1 147 ? 6.18 -4.902 7.055 1 88.81 147 GLU A CA 1
ATOM 1159 C C . GLU A 1 147 ? 6.512 -3.711 7.949 1 88.81 147 GLU A C 1
ATOM 1161 O O . GLU A 1 147 ? 5.895 -3.525 9 1 88.81 147 GLU A O 1
ATOM 1166 N N . ARG A 1 148 ? 7.457 -2.922 7.523 1 85 148 ARG A N 1
ATOM 1167 C CA . ARG A 1 148 ? 7.781 -1.672 8.203 1 85 148 ARG A CA 1
ATOM 1168 C C . ARG A 1 148 ? 8.57 -0.741 7.285 1 85 148 ARG A C 1
ATOM 1170 O O . ARG A 1 148 ? 9.492 -1.176 6.598 1 85 148 ARG A O 1
ATOM 1177 N N . GLY A 1 149 ? 8.172 0.501 7.375 1 85 149 GLY A N 1
ATOM 1178 C CA . GLY A 1 149 ? 8.844 1.451 6.5 1 85 149 GLY A CA 1
ATOM 1179 C C . GLY A 1 149 ? 10.266 1.76 6.926 1 85 149 GLY A C 1
ATOM 1180 O O . GLY A 1 149 ? 10.5 2.148 8.07 1 85 149 GLY A O 1
ATOM 1181 N N . ARG A 1 150 ? 11.188 1.619 6.047 1 82.81 150 ARG A N 1
ATOM 1182 C CA . ARG A 1 150 ? 12.594 1.948 6.258 1 82.81 150 ARG A CA 1
ATOM 1183 C C . ARG A 1 150 ? 13.016 3.119 5.383 1 82.81 150 ARG A C 1
ATOM 1185 O O . ARG A 1 150 ? 12.586 3.229 4.23 1 82.81 150 ARG A O 1
ATOM 1192 N N . GLN A 1 151 ? 13.906 3.879 5.844 1 80.38 151 GLN A N 1
ATOM 1193 C CA . GLN A 1 151 ? 14.305 5.113 5.172 1 80.38 151 GLN A CA 1
ATOM 1194 C C . GLN A 1 151 ? 14.906 4.82 3.801 1 80.38 151 GLN A C 1
ATOM 1196 O O . GLN A 1 151 ? 14.781 5.625 2.875 1 80.38 151 GLN A O 1
ATOM 1201 N N . LEU A 1 152 ? 15.461 3.68 3.6 1 77.25 152 LEU A N 1
ATOM 1202 C CA . LEU A 1 152 ? 16.219 3.416 2.379 1 77.25 152 LEU A CA 1
ATOM 1203 C C . LEU A 1 152 ? 15.305 2.871 1.284 1 77.25 152 LEU A C 1
ATOM 1205 O O . LEU A 1 152 ? 15.664 2.891 0.104 1 77.25 152 LEU A O 1
ATOM 1209 N N . ASN A 1 153 ? 14.094 2.43 1.686 1 85 153 ASN A N 1
ATOM 1210 C CA . ASN A 1 153 ? 13.312 1.774 0.642 1 85 153 ASN A CA 1
ATOM 1211 C C . ASN A 1 153 ? 11.812 1.867 0.92 1 85 153 ASN A C 1
ATOM 1213 O O . ASN A 1 153 ? 11.055 0.962 0.569 1 85 153 ASN A O 1
ATOM 1217 N N . TYR A 1 154 ? 11.406 2.941 1.473 1 86.81 154 TYR A N 1
ATOM 1218 C CA . TYR A 1 154 ? 10.008 3.031 1.877 1 86.81 154 TYR A CA 1
ATOM 1219 C C . TYR A 1 154 ? 9.094 3.156 0.662 1 86.81 154 TYR A C 1
ATOM 1221 O O . TYR A 1 154 ? 7.91 2.812 0.729 1 86.81 154 TYR A O 1
ATOM 1229 N N . GLY A 1 155 ? 9.641 3.703 -0.469 1 90 155 GLY A N 1
ATOM 1230 C CA . GLY A 1 155 ? 8.844 3.662 -1.686 1 90 155 GLY A CA 1
ATOM 1231 C C . GLY A 1 155 ? 8.492 2.252 -2.121 1 90 155 GLY A C 1
ATOM 1232 O O . GLY A 1 155 ? 7.316 1.935 -2.322 1 90 155 GLY A O 1
ATOM 1233 N N . TYR A 1 156 ? 9.453 1.406 -2.176 1 91.44 156 TYR A N 1
ATOM 1234 C CA . TYR A 1 156 ? 9.258 -0.002 -2.508 1 91.44 156 TYR A CA 1
ATOM 1235 C C . TYR A 1 156 ? 8.5 -0.723 -1.401 1 91.44 156 TYR A C 1
ATOM 1237 O O . TYR A 1 156 ? 7.52 -1.424 -1.669 1 91.44 156 TYR A O 1
ATOM 1245 N N . GLY A 1 157 ? 8.938 -0.515 -0.197 1 93.88 157 GLY A N 1
ATOM 1246 C CA . GLY A 1 157 ? 8.328 -1.164 0.95 1 93.88 157 GLY A CA 1
ATOM 1247 C C . GLY A 1 157 ? 6.84 -0.89 1.066 1 93.88 157 GLY A C 1
ATOM 1248 O O . GLY A 1 157 ? 6.059 -1.787 1.396 1 93.88 157 GLY A O 1
ATOM 1249 N N . SER A 1 158 ? 6.477 0.306 0.812 1 95.75 158 SER A N 1
ATOM 1250 C CA . SER A 1 158 ? 5.07 0.675 0.904 1 95.75 158 SER A CA 1
ATOM 1251 C C . SER A 1 158 ? 4.23 -0.086 -0.117 1 95.75 158 SER A C 1
ATOM 1253 O O . SER A 1 158 ? 3.105 -0.495 0.176 1 95.75 158 SER A O 1
ATOM 1255 N N . THR A 1 159 ? 4.715 -0.273 -1.301 1 96.56 159 THR A N 1
ATOM 1256 C CA . THR A 1 159 ? 3.988 -1.022 -2.32 1 96.56 159 THR A CA 1
ATOM 1257 C C . THR A 1 159 ? 3.838 -2.484 -1.911 1 96.56 159 THR A C 1
ATOM 1259 O O . THR A 1 159 ? 2.793 -3.096 -2.15 1 96.56 159 THR A O 1
ATOM 1262 N N . LYS A 1 160 ? 4.859 -3.021 -1.327 1 95.88 160 LYS A N 1
ATOM 1263 C CA . LYS A 1 160 ? 4.801 -4.418 -0.902 1 95.88 160 LYS A CA 1
ATOM 1264 C C . LYS A 1 160 ? 3.873 -4.586 0.299 1 95.88 160 LYS A C 1
ATOM 1266 O O . LYS A 1 160 ? 3.213 -5.617 0.438 1 95.88 160 LYS A O 1
ATOM 1271 N N . ALA A 1 161 ? 3.834 -3.576 1.157 1 96 161 ALA A N 1
ATOM 1272 C CA . ALA A 1 161 ? 2.838 -3.586 2.225 1 96 161 ALA A CA 1
ATOM 1273 C C . ALA A 1 161 ? 1.424 -3.668 1.653 1 96 161 ALA A C 1
ATOM 1275 O O . ALA A 1 161 ? 0.617 -4.488 2.094 1 96 161 ALA A O 1
ATOM 1276 N N . ALA A 1 162 ? 1.198 -2.828 0.724 1 97.06 162 ALA A N 1
ATOM 1277 C CA . ALA A 1 162 ? -0.104 -2.807 0.062 1 97.06 162 ALA A CA 1
ATOM 1278 C C . ALA A 1 162 ? -0.428 -4.164 -0.556 1 97.06 162 ALA A C 1
ATOM 1280 O O . ALA A 1 162 ? -1.53 -4.688 -0.378 1 97.06 162 ALA A O 1
ATOM 1281 N N . LEU A 1 163 ? 0.527 -4.672 -1.236 1 97.25 163 LEU A N 1
ATOM 1282 C CA . LEU A 1 163 ? 0.352 -5.953 -1.91 1 97.25 163 LEU A CA 1
ATOM 1283 C C . LEU A 1 163 ? 0 -7.051 -0.91 1 97.25 163 LEU A C 1
ATOM 1285 O O . LEU A 1 163 ? -0.93 -7.828 -1.136 1 97.25 163 LEU A O 1
ATOM 1289 N N . THR A 1 164 ? 0.744 -7.121 0.17 1 96.25 164 THR A N 1
ATOM 1290 C CA . THR A 1 164 ? 0.532 -8.141 1.192 1 96.25 164 THR A CA 1
ATOM 1291 C C . THR A 1 164 ? -0.881 -8.055 1.761 1 96.25 164 THR A C 1
ATOM 1293 O O . THR A 1 164 ? -1.571 -9.062 1.887 1 96.25 164 THR A O 1
ATOM 1296 N N . VAL A 1 165 ? -1.347 -6.848 2.072 1 95.19 165 VAL A N 1
ATOM 1297 C CA . VAL A 1 165 ? -2.676 -6.652 2.645 1 95.19 165 VAL A CA 1
ATOM 1298 C C . VAL A 1 165 ? -3.74 -6.996 1.605 1 95.19 165 VAL A C 1
ATOM 1300 O O . VAL A 1 165 ? -4.754 -7.621 1.929 1 95.19 165 VAL A O 1
ATOM 1303 N N . PHE A 1 166 ? -3.523 -6.59 0.372 1 96.62 166 PHE A N 1
ATOM 1304 C CA . PHE A 1 166 ? -4.457 -6.914 -0.702 1 96.62 166 PHE A CA 1
ATOM 1305 C C . PHE A 1 166 ? -4.633 -8.422 -0.83 1 96.62 166 PHE A C 1
ATOM 1307 O O . PHE A 1 166 ? -5.762 -8.914 -0.903 1 96.62 166 PHE A O 1
ATOM 1314 N N . LEU A 1 167 ? -3.529 -9.109 -0.783 1 96.56 167 LEU A N 1
ATOM 1315 C CA . LEU A 1 167 ? -3.555 -10.562 -0.938 1 96.56 167 LEU A CA 1
ATOM 1316 C C . LEU A 1 167 ? -4.266 -11.227 0.24 1 96.56 167 LEU A C 1
ATOM 1318 O O . LEU A 1 167 ? -4.938 -12.242 0.073 1 96.56 167 LEU A O 1
ATOM 1322 N N . SER A 1 168 ? -4.039 -10.703 1.414 1 93.5 168 SER A N 1
ATOM 1323 C CA . SER A 1 168 ? -4.75 -11.203 2.586 1 93.5 168 SER A CA 1
ATOM 1324 C C . SER A 1 168 ? -6.262 -11.094 2.406 1 93.5 168 SER A C 1
ATOM 1326 O O . SER A 1 168 ? -6.996 -12.039 2.682 1 93.5 168 SER A O 1
ATOM 1328 N N . GLY A 1 169 ? -6.715 -9.953 1.948 1 92.19 169 GLY A N 1
ATOM 1329 C CA . GLY A 1 169 ? -8.133 -9.766 1.679 1 92.19 169 GLY A CA 1
ATOM 1330 C C . GLY A 1 169 ? -8.648 -10.656 0.57 1 92.19 169 GLY A C 1
ATOM 1331 O O . GLY A 1 169 ? -9.75 -11.203 0.673 1 92.19 169 GLY A O 1
ATOM 1332 N N . LEU A 1 170 ? -7.883 -10.75 -0.428 1 93.56 170 LEU A N 1
ATOM 1333 C CA . LEU A 1 170 ? -8.25 -11.602 -1.554 1 93.56 170 LEU A CA 1
ATOM 1334 C C . LEU A 1 170 ? -8.398 -13.055 -1.111 1 93.56 170 LEU A C 1
ATOM 1336 O O . LEU A 1 170 ? -9.328 -13.742 -1.526 1 93.56 170 LEU A O 1
ATOM 1340 N N . ARG A 1 171 ? -7.473 -13.531 -0.316 1 94 171 ARG A N 1
ATOM 13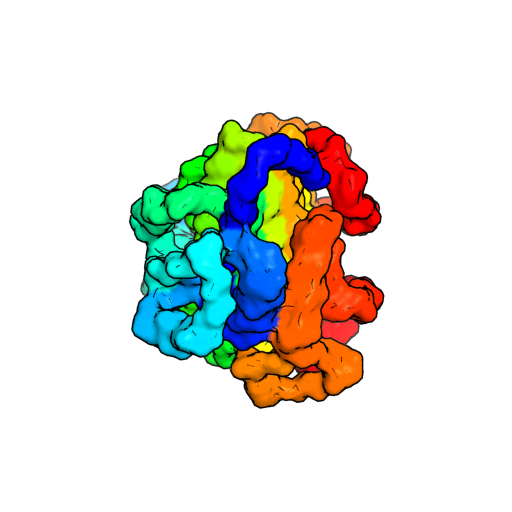41 C CA . ARG A 1 171 ? -7.512 -14.883 0.234 1 94 171 ARG A CA 1
ATOM 1342 C C . ARG A 1 171 ? -8.805 -15.117 1.003 1 94 171 ARG A C 1
ATOM 1344 O O . ARG A 1 171 ? -9.461 -16.141 0.819 1 94 171 ARG A O 1
ATOM 1351 N N . ASN A 1 172 ? -9.086 -14.117 1.856 1 90.62 172 ASN A N 1
ATOM 1352 C CA . ASN A 1 172 ? -10.312 -14.203 2.646 1 90.62 172 ASN A CA 1
ATOM 1353 C C . ASN A 1 172 ? -11.547 -14.266 1.759 1 90.62 172 ASN A C 1
ATOM 1355 O O . ASN A 1 172 ? -12.461 -15.062 2.006 1 90.62 172 ASN A O 1
ATOM 1359 N N . ARG A 1 173 ? -11.578 -13.539 0.741 1 89.19 173 ARG A N 1
ATOM 1360 C CA . ARG A 1 173 ? -12.711 -13.477 -0.179 1 89.19 173 ARG A CA 1
ATOM 1361 C C . ARG A 1 173 ? -12.891 -14.789 -0.926 1 89.19 173 ARG A C 1
ATOM 1363 O O . ARG A 1 173 ? -14.016 -15.25 -1.122 1 89.19 173 ARG A O 1
ATOM 1370 N N . LEU A 1 174 ? -11.828 -15.398 -1.288 1 93.19 174 LEU A N 1
ATOM 1371 C CA . LEU A 1 174 ? -11.875 -16.484 -2.252 1 93.19 174 LEU A CA 1
ATOM 1372 C C . LEU A 1 174 ? -11.844 -17.844 -1.546 1 93.19 174 LEU A C 1
ATOM 1374 O O . LEU A 1 174 ? -11.961 -18.891 -2.189 1 93.19 174 LEU A O 1
ATOM 1378 N N . HIS A 1 175 ? -11.648 -17.812 -0.275 1 89 175 HIS A N 1
ATOM 1379 C CA . HIS A 1 175 ? -11.477 -19.047 0.486 1 89 175 HIS A CA 1
ATOM 1380 C C . HIS A 1 175 ? -12.625 -20.016 0.222 1 89 175 HIS A C 1
ATOM 1382 O O . HIS A 1 175 ? -12.398 -21.219 0.048 1 89 175 HIS A O 1
ATOM 1388 N N . LYS A 1 176 ? -13.828 -19.562 0.071 1 90.12 176 LYS A N 1
ATOM 1389 C CA . LYS A 1 176 ? -14.992 -20.422 -0.092 1 90.12 176 LYS A CA 1
ATOM 1390 C C . LYS A 1 176 ? -15.141 -20.875 -1.539 1 90.12 176 LYS A C 1
ATOM 1392 O O . LYS A 1 176 ? -15.906 -21.812 -1.828 1 90.12 176 LYS A O 1
ATOM 1397 N N . ALA A 1 177 ? -14.461 -20.266 -2.438 1 92.69 177 ALA A N 1
ATOM 1398 C CA . ALA A 1 177 ? -14.539 -20.594 -3.855 1 92.69 177 ALA A CA 1
ATOM 1399 C C . ALA A 1 177 ? -13.43 -21.562 -4.258 1 92.69 177 ALA A C 1
ATOM 1401 O O . ALA A 1 177 ? -13.18 -21.781 -5.445 1 92.69 177 ALA A O 1
ATOM 1402 N N . ASN A 1 178 ? -12.703 -22.078 -3.312 1 93.81 178 ASN A N 1
ATOM 1403 C CA . ASN A 1 178 ? -11.641 -23.047 -3.551 1 93.81 178 ASN A CA 1
ATOM 1404 C C . ASN A 1 178 ? -10.516 -22.438 -4.395 1 93.81 178 ASN A C 1
ATOM 1406 O O . ASN A 1 178 ? -10.016 -23.094 -5.312 1 93.81 178 ASN A O 1
ATOM 1410 N N . VAL A 1 179 ? -10.305 -21.234 -4.316 1 96.19 179 VAL A N 1
ATOM 1411 C CA . VAL A 1 179 ? -9.164 -20.547 -4.906 1 96.19 179 VAL A CA 1
ATOM 1412 C C . VAL A 1 179 ? -8.148 -20.203 -3.818 1 96.19 179 VAL A C 1
ATOM 1414 O O . VAL A 1 179 ? -8.484 -19.531 -2.84 1 96.19 179 VAL A O 1
ATOM 1417 N N . GLN A 1 180 ? -6.93 -20.688 -4 1 96.5 180 GLN A N 1
ATOM 1418 C CA . GLN A 1 180 ? -5.906 -20.531 -2.973 1 96.5 180 GLN A CA 1
ATOM 1419 C C . GLN A 1 180 ? -4.977 -19.359 -3.297 1 96.5 180 GLN A C 1
ATOM 1421 O O . GLN A 1 180 ? -4.516 -19.234 -4.434 1 96.5 180 GLN A O 1
ATOM 1426 N N . ILE A 1 181 ? -4.766 -18.531 -2.316 1 97.5 181 ILE A N 1
ATOM 1427 C CA . ILE A 1 181 ? -3.816 -17.422 -2.434 1 97.5 181 ILE A CA 1
ATOM 1428 C C . ILE A 1 181 ? -2.633 -17.656 -1.497 1 97.5 181 ILE A C 1
ATOM 1430 O O . ILE A 1 181 ? -2.809 -17.781 -0.281 1 97.5 181 ILE A O 1
ATOM 1434 N N . THR A 1 182 ? -1.439 -17.75 -2.062 1 97.81 182 THR A N 1
ATOM 1435 C CA . THR A 1 182 ? -0.214 -17.875 -1.283 1 97.81 182 THR A CA 1
ATOM 1436 C C . THR A 1 182 ? 0.603 -16.578 -1.354 1 97.81 182 THR A C 1
ATOM 1438 O O . THR A 1 182 ? 0.937 -16.109 -2.445 1 97.81 182 THR A O 1
ATOM 1441 N N . THR A 1 183 ? 0.829 -16 -0.218 1 97.56 183 THR A N 1
ATOM 1442 C CA . THR A 1 183 ? 1.697 -14.836 -0.116 1 97.56 183 THR A CA 1
ATOM 1443 C C . THR A 1 183 ? 3.094 -15.234 0.349 1 97.56 183 THR A C 1
ATOM 1445 O O . THR A 1 183 ? 3.252 -15.812 1.429 1 97.56 183 THR A O 1
ATOM 1448 N N . VAL A 1 184 ? 4.086 -14.945 -0.457 1 97.44 184 VAL A N 1
ATOM 1449 C CA . VAL A 1 184 ? 5.473 -15.234 -0.105 1 97.44 184 VAL A CA 1
ATOM 1450 C C . VAL A 1 184 ? 6.16 -13.953 0.374 1 97.44 184 VAL A C 1
ATOM 1452 O O . VAL A 1 184 ? 6.305 -13 -0.389 1 97.44 184 VAL A O 1
ATOM 1455 N N . LEU A 1 185 ? 6.551 -13.898 1.606 1 96.38 185 LEU A N 1
ATOM 1456 C CA . LEU A 1 185 ? 7.316 -12.789 2.17 1 96.38 185 LEU A CA 1
ATOM 1457 C C . LEU A 1 185 ? 8.812 -13.07 2.096 1 96.38 185 LEU A C 1
ATOM 1459 O O . LEU A 1 185 ? 9.383 -13.68 3.008 1 96.38 185 LEU A O 1
ATOM 1463 N N . LEU A 1 186 ? 9.422 -12.492 1.089 1 94.56 186 LEU A N 1
ATOM 1464 C CA . LEU A 1 186 ? 10.836 -12.758 0.839 1 94.56 186 LEU A CA 1
ATOM 1465 C C . LEU A 1 186 ? 11.719 -11.781 1.603 1 94.56 186 LEU A C 1
ATOM 1467 O O . LEU A 1 186 ? 11.414 -10.586 1.674 1 94.56 186 LEU A O 1
ATOM 1471 N N . GLY A 1 187 ? 12.711 -12.312 2.223 1 91.5 187 GLY A N 1
ATOM 1472 C CA . GLY A 1 187 ? 13.844 -11.477 2.604 1 91.5 187 GLY A CA 1
ATOM 1473 C C . GLY A 1 187 ? 14.789 -11.195 1.452 1 91.5 187 GLY A C 1
ATOM 1474 O O . GLY A 1 187 ? 14.422 -11.367 0.287 1 91.5 187 GLY A O 1
ATOM 1475 N N . PRO A 1 188 ? 15.984 -10.734 1.752 1 89.88 188 PRO A N 1
ATOM 1476 C CA . PRO A 1 188 ? 16.953 -10.438 0.693 1 89.88 188 PRO A CA 1
ATOM 1477 C C . PRO A 1 188 ? 17.375 -11.688 -0.083 1 89.88 188 PRO A C 1
ATOM 1479 O O . PRO A 1 188 ? 17.578 -12.75 0.51 1 89.88 188 PRO A O 1
ATOM 1482 N N . VAL A 1 189 ? 17.344 -11.578 -1.337 1 91.06 189 VAL A N 1
ATOM 1483 C CA . VAL A 1 189 ? 17.828 -12.594 -2.268 1 91.06 189 VAL A CA 1
ATOM 1484 C C . VAL A 1 189 ? 18.891 -11.992 -3.189 1 91.06 189 VAL A C 1
ATOM 1486 O O . VAL A 1 189 ? 18.75 -10.852 -3.639 1 91.06 189 VAL A O 1
ATOM 1489 N N . TYR A 1 190 ? 19.922 -12.719 -3.434 1 87.5 190 TYR A N 1
ATOM 1490 C CA . TYR A 1 190 ? 20.938 -12.234 -4.367 1 87.5 190 TYR A CA 1
ATOM 1491 C C . TYR A 1 190 ? 20.391 -12.188 -5.789 1 87.5 190 TYR A C 1
ATOM 1493 O O . TYR A 1 190 ? 20.094 -13.234 -6.383 1 87.5 190 TYR A O 1
ATOM 1501 N N . THR A 1 191 ? 20.156 -10.992 -6.293 1 89.94 191 THR A N 1
ATOM 1502 C CA . THR A 1 191 ? 19.641 -10.711 -7.625 1 89.94 191 THR A CA 1
ATOM 1503 C C . THR A 1 191 ? 20.203 -9.391 -8.156 1 89.94 191 THR A C 1
ATOM 1505 O O . THR A 1 191 ? 21 -8.734 -7.484 1 89.94 191 THR A O 1
ATOM 1508 N N . LYS A 1 192 ? 19.859 -9.102 -9.43 1 85.12 192 LYS A N 1
ATOM 1509 C CA . LYS A 1 192 ? 20.203 -7.789 -9.969 1 85.12 192 LYS A CA 1
ATOM 1510 C C . LYS A 1 192 ? 19.609 -6.672 -9.117 1 85.12 192 LYS A C 1
ATOM 1512 O O . LYS A 1 192 ? 20.234 -5.621 -8.938 1 85.12 192 LYS A O 1
ATOM 1517 N N . MET A 1 193 ? 18.484 -6.91 -8.477 1 81.94 193 MET A N 1
ATOM 1518 C CA . MET A 1 193 ? 17.781 -5.926 -7.664 1 81.94 193 MET A CA 1
ATOM 1519 C C . MET A 1 193 ? 18.578 -5.586 -6.41 1 81.94 193 MET A C 1
ATOM 1521 O O . MET A 1 193 ? 18.547 -4.445 -5.941 1 81.94 193 MET A O 1
ATOM 1525 N N . SER A 1 194 ? 19.25 -6.559 -5.906 1 81.19 194 SER A N 1
ATOM 1526 C CA . SER A 1 194 ? 19.938 -6.367 -4.641 1 81.19 194 SER A CA 1
ATOM 1527 C C . SER A 1 194 ? 21.391 -5.957 -4.863 1 81.19 194 SER A C 1
ATOM 1529 O O . SER A 1 194 ? 22.141 -5.746 -3.902 1 81.19 194 SER A O 1
ATOM 1531 N N . LYS A 1 195 ? 21.734 -5.855 -6.117 1 78.94 195 LYS A N 1
ATOM 1532 C CA . LYS A 1 195 ? 23.125 -5.508 -6.422 1 78.94 195 LYS A CA 1
ATOM 1533 C C . LYS A 1 195 ? 23.484 -4.148 -5.832 1 78.94 195 LYS A C 1
ATOM 1535 O O . LYS A 1 195 ? 22.734 -3.182 -5.973 1 78.94 195 LYS A O 1
ATOM 1540 N N . GLY A 1 196 ? 24.516 -4.105 -5.102 1 74 196 GLY A N 1
ATOM 1541 C CA . GLY A 1 196 ? 25 -2.85 -4.547 1 74 196 GLY A CA 1
ATOM 1542 C C . GLY A 1 196 ? 24.547 -2.619 -3.117 1 74 196 GLY A C 1
ATOM 1543 O O . GLY A 1 196 ? 25.047 -1.711 -2.443 1 74 196 GLY A O 1
ATOM 1544 N N . HIS A 1 197 ? 23.578 -3.379 -2.672 1 77.38 197 HIS A N 1
ATOM 1545 C CA . HIS A 1 197 ? 23.109 -3.236 -1.297 1 77.38 197 HIS A CA 1
ATOM 1546 C C . HIS A 1 197 ? 23.969 -4.055 -0.339 1 77.38 197 HIS A C 1
ATOM 1548 O O . HIS A 1 197 ? 24.547 -5.066 -0.733 1 77.38 197 HIS A O 1
ATOM 1554 N N . LYS A 1 198 ? 24.172 -3.508 0.792 1 76.62 198 LYS A N 1
ATOM 1555 C CA . LYS A 1 198 ? 24.844 -4.273 1.832 1 76.62 198 LYS A CA 1
ATOM 1556 C C . LYS A 1 198 ? 23.969 -5.395 2.363 1 76.62 198 LYS A C 1
ATOM 1558 O O . LYS A 1 198 ? 22.922 -5.133 2.982 1 76.62 198 LYS A O 1
ATOM 1563 N N . LEU A 1 199 ? 24.297 -6.539 2.029 1 81.44 199 LEU A N 1
ATOM 1564 C CA . LEU A 1 199 ? 23.531 -7.703 2.439 1 81.44 199 LEU A CA 1
ATOM 1565 C C . LEU A 1 199 ? 24.297 -8.531 3.467 1 81.44 199 LEU A C 1
ATOM 1567 O O . LEU A 1 199 ? 25.531 -8.562 3.451 1 81.44 199 LEU A O 1
ATOM 1571 N N . PHE A 1 200 ? 23.547 -9.125 4.305 1 83.19 200 PHE A N 1
ATOM 1572 C CA . PHE A 1 200 ? 24.125 -10.094 5.227 1 83.19 200 PHE A CA 1
ATOM 1573 C C . PHE A 1 200 ? 23.969 -11.516 4.695 1 83.19 200 PHE A C 1
ATOM 1575 O O . PHE A 1 200 ? 22.844 -12.031 4.629 1 83.19 200 PHE A O 1
ATOM 1582 N N . PRO A 1 201 ? 25.031 -12.102 4.332 1 83.06 201 PRO A N 1
ATOM 1583 C CA . PRO A 1 201 ? 24.984 -13.398 3.645 1 83.06 201 PRO A CA 1
ATOM 1584 C C . PRO A 1 201 ? 24.172 -14.438 4.414 1 83.06 201 PRO A C 1
ATOM 1586 O O . PRO A 1 201 ? 23.469 -15.25 3.807 1 83.06 201 PRO A O 1
ATOM 1589 N N . ILE A 1 202 ? 24.188 -14.375 5.699 1 81.56 202 ILE A N 1
ATOM 1590 C CA . ILE A 1 202 ? 23.562 -15.391 6.535 1 81.56 202 ILE A CA 1
ATOM 1591 C C . ILE A 1 202 ? 22.031 -15.328 6.371 1 81.56 202 ILE A C 1
ATOM 1593 O O . ILE A 1 202 ? 21.344 -16.344 6.527 1 81.56 202 ILE A O 1
ATOM 1597 N N . ILE A 1 203 ? 21.562 -14.203 5.945 1 85.31 203 ILE A N 1
ATOM 1598 C CA . ILE A 1 203 ? 20.125 -14.062 5.863 1 85.31 203 ILE A CA 1
ATOM 1599 C C . ILE A 1 203 ? 19.703 -13.703 4.438 1 85.31 203 ILE A C 1
ATOM 1601 O O . ILE A 1 203 ? 18.625 -13.148 4.211 1 85.31 203 ILE A O 1
ATOM 1605 N N . THR A 1 204 ? 20.625 -13.922 3.557 1 88.94 204 THR A N 1
ATOM 1606 C CA . THR A 1 204 ? 20.359 -13.672 2.145 1 88.94 204 THR A CA 1
ATOM 1607 C C . THR A 1 204 ? 20.375 -14.977 1.355 1 88.94 204 THR A C 1
ATOM 1609 O O . THR A 1 204 ? 21.312 -15.773 1.491 1 88.94 204 THR A O 1
ATOM 1612 N N . LEU A 1 205 ? 19.422 -15.234 0.573 1 91 205 LEU A N 1
ATOM 1613 C CA . LEU A 1 205 ? 19.328 -16.484 -0.162 1 91 205 LEU A CA 1
ATOM 1614 C C . LEU A 1 205 ? 19.797 -16.312 -1.6 1 91 205 LEU A C 1
ATOM 1616 O O . LEU A 1 205 ? 19.734 -15.211 -2.152 1 91 205 LEU A O 1
ATOM 1620 N N . GLN A 1 206 ? 20.25 -17.484 -2.105 1 93.06 206 GLN A N 1
ATOM 1621 C CA . GLN A 1 206 ? 20.484 -17.547 -3.545 1 93.06 206 GLN A CA 1
ATOM 1622 C C . GLN A 1 206 ? 19.172 -17.719 -4.301 1 93.06 206 GLN A C 1
ATOM 1624 O O . GLN A 1 206 ? 18.25 -18.391 -3.82 1 93.06 206 GLN A O 1
ATOM 1629 N N . ALA A 1 207 ? 19.109 -17.234 -5.523 1 94.31 207 ALA A N 1
ATOM 1630 C CA . ALA A 1 207 ? 17.875 -17.203 -6.316 1 94.31 207 ALA A CA 1
ATOM 1631 C C . ALA A 1 207 ? 17.344 -18.609 -6.559 1 94.31 207 ALA A C 1
ATOM 1633 O O . ALA A 1 207 ? 16.156 -18.859 -6.406 1 94.31 207 ALA A O 1
ATOM 1634 N N . PRO A 1 208 ? 18.188 -19.656 -6.859 1 95.31 208 PRO A N 1
ATOM 1635 C CA . PRO A 1 208 ? 17.656 -21.016 -7.086 1 95.31 208 PRO A CA 1
ATOM 1636 C C . PRO A 1 208 ? 17.016 -21.609 -5.836 1 95.31 208 PRO A C 1
ATOM 1638 O O . PRO A 1 208 ? 16 -22.312 -5.93 1 95.31 208 PRO A O 1
ATOM 1641 N N . ILE A 1 209 ? 17.609 -21.328 -4.719 1 95.31 209 ILE A N 1
ATOM 1642 C CA . ILE A 1 209 ? 17.078 -21.844 -3.461 1 95.31 209 ILE A CA 1
ATOM 1643 C C . ILE A 1 209 ? 15.75 -21.172 -3.148 1 95.31 209 ILE A C 1
ATOM 1645 O O . ILE A 1 209 ? 14.789 -21.844 -2.762 1 95.31 209 ILE A O 1
ATOM 1649 N N . ALA A 1 210 ? 15.695 -19.875 -3.311 1 95.69 210 ALA A N 1
ATOM 1650 C CA . ALA A 1 210 ? 14.445 -19.141 -3.113 1 95.69 210 ALA A CA 1
ATOM 1651 C C . ALA A 1 210 ? 13.344 -19.672 -4.02 1 95.69 210 ALA A C 1
ATOM 1653 O O . ALA A 1 210 ? 12.227 -19.922 -3.564 1 95.69 210 ALA A O 1
ATOM 1654 N N . ALA A 1 211 ? 13.672 -19.906 -5.242 1 97.25 211 ALA A N 1
ATOM 1655 C CA . ALA A 1 211 ? 12.703 -20.391 -6.223 1 97.25 211 ALA A CA 1
ATOM 1656 C C . ALA A 1 211 ? 12.141 -21.75 -5.816 1 97.25 211 ALA A C 1
ATOM 1658 O O . ALA A 1 211 ? 10.938 -21.984 -5.91 1 97.25 211 ALA A O 1
ATOM 1659 N N . LYS A 1 212 ? 12.992 -22.625 -5.398 1 96.94 212 LYS A N 1
ATOM 1660 C CA . LYS A 1 212 ? 12.57 -23.953 -4.957 1 96.94 212 LYS A CA 1
ATOM 1661 C C . LYS A 1 212 ? 11.586 -23.859 -3.797 1 96.94 212 LYS A C 1
ATOM 1663 O O . LYS A 1 212 ? 10.547 -24.531 -3.797 1 96.94 212 LYS A O 1
ATOM 1668 N N . LYS A 1 213 ? 11.914 -23.047 -2.85 1 96.81 213 LYS A N 1
ATOM 1669 C CA . LYS A 1 213 ? 11.062 -22.875 -1.679 1 96.81 213 LYS A CA 1
ATOM 1670 C C . LYS A 1 213 ? 9.719 -22.25 -2.064 1 96.81 213 LYS A C 1
ATOM 1672 O O . LYS A 1 213 ? 8.688 -22.578 -1.486 1 96.81 213 LYS A O 1
ATOM 1677 N N . ILE A 1 214 ? 9.727 -21.344 -2.986 1 97.56 214 ILE A N 1
ATOM 1678 C CA . ILE A 1 214 ? 8.516 -20.688 -3.457 1 97.56 214 ILE A CA 1
ATOM 1679 C C . ILE A 1 214 ? 7.598 -21.703 -4.121 1 97.56 214 ILE A C 1
ATOM 1681 O O . ILE A 1 214 ? 6.402 -21.75 -3.822 1 97.56 214 ILE A O 1
ATOM 1685 N N . VAL A 1 215 ? 8.141 -22.531 -5.008 1 97.75 215 VAL A N 1
ATOM 1686 C CA . VAL A 1 215 ? 7.352 -23.547 -5.703 1 97.75 215 VAL A CA 1
ATOM 1687 C C . VAL A 1 215 ? 6.793 -24.547 -4.691 1 97.75 215 VAL A C 1
ATOM 1689 O O . VAL A 1 215 ? 5.625 -24.938 -4.773 1 97.75 215 VAL A O 1
ATOM 1692 N N . GLU A 1 216 ? 7.578 -24.906 -3.715 1 97.06 216 GLU A N 1
ATOM 1693 C CA . GLU A 1 216 ? 7.129 -25.812 -2.66 1 97.06 216 GLU A CA 1
ATOM 1694 C C . GLU A 1 216 ? 5.977 -25.203 -1.866 1 97.06 216 GLU A C 1
ATOM 1696 O O . GLU A 1 216 ? 5.023 -25.906 -1.516 1 97.06 216 GLU A O 1
ATOM 1701 N N . ALA A 1 217 ? 6.113 -23.938 -1.547 1 96.19 217 ALA A N 1
ATOM 1702 C CA . ALA A 1 217 ? 5.051 -23.25 -0.819 1 96.19 217 ALA A CA 1
ATOM 1703 C C . ALA A 1 217 ? 3.738 -23.281 -1.601 1 96.19 217 ALA A C 1
ATOM 1705 O O . ALA A 1 217 ? 2.668 -23.484 -1.021 1 96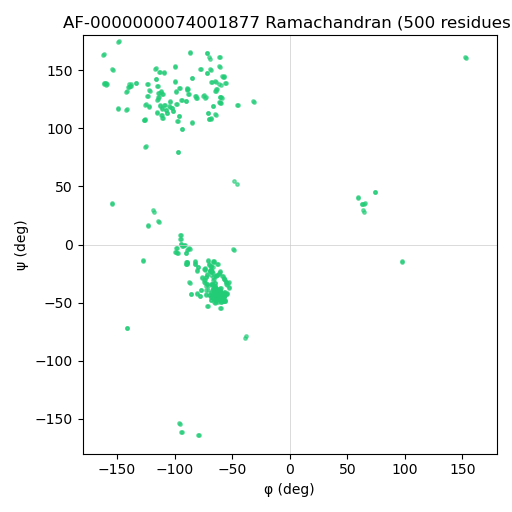.19 217 ALA A O 1
ATOM 1706 N N . GLY A 1 218 ? 3.846 -23.062 -2.85 1 95.88 218 GLY A N 1
ATOM 1707 C CA . GLY A 1 218 ? 2.674 -23.156 -3.705 1 95.88 218 GLY A CA 1
ATOM 1708 C C . GLY A 1 218 ? 2.066 -24.547 -3.713 1 95.88 218 GLY A C 1
ATOM 1709 O O . GLY A 1 218 ? 0.845 -24.703 -3.625 1 95.88 218 GLY A O 1
ATOM 1710 N N . GLU A 1 219 ? 2.867 -25.562 -3.791 1 95.69 219 GLU A N 1
ATOM 1711 C CA . GLU A 1 219 ? 2.412 -26.938 -3.838 1 95.69 219 GLU A CA 1
ATOM 1712 C C . GLU A 1 219 ? 1.737 -27.344 -2.531 1 95.69 219 GLU A C 1
ATOM 1714 O O . GLU A 1 219 ? 0.812 -28.156 -2.531 1 95.69 219 GLU A O 1
ATOM 1719 N N . LYS A 1 220 ? 2.188 -26.734 -1.501 1 95.06 220 LYS A N 1
ATOM 1720 C CA . LYS A 1 220 ? 1.662 -27.078 -0.182 1 95.06 220 LYS A CA 1
ATOM 1721 C C . LYS A 1 220 ? 0.475 -26.188 0.18 1 95.06 220 LYS A C 1
ATOM 1723 O O . LYS A 1 220 ? -0.057 -26.266 1.289 1 95.06 220 LYS A O 1
ATOM 1728 N N . TYR A 1 221 ? 0.116 -25.297 -0.687 1 94.31 221 TYR A N 1
ATOM 1729 C CA . TYR A 1 221 ? -1.042 -24.422 -0.538 1 94.31 221 TYR A CA 1
ATOM 1730 C C . TYR A 1 221 ? -0.93 -23.578 0.727 1 94.31 221 TYR A C 1
ATOM 1732 O O . TYR A 1 221 ? -1.903 -23.422 1.469 1 94.31 221 TYR A O 1
ATOM 1740 N N . LYS A 1 222 ? 0.274 -23.109 0.962 1 94.25 222 LYS A N 1
ATOM 1741 C CA . LYS A 1 222 ? 0.471 -22.25 2.123 1 94.25 222 LYS A CA 1
ATOM 1742 C C . LYS A 1 222 ? -0.23 -20.906 1.935 1 94.25 222 LYS A C 1
ATOM 1744 O O . LYS A 1 222 ? -0.252 -20.359 0.83 1 94.25 222 LYS A O 1
ATOM 1749 N N . ASP A 1 223 ? -0.848 -20.422 3.039 1 94.81 223 ASP A N 1
ATOM 1750 C CA . ASP A 1 223 ? -1.475 -19.094 2.969 1 94.81 223 ASP A CA 1
ATOM 1751 C C . ASP A 1 223 ? -0.423 -18 2.908 1 94.81 223 ASP A C 1
ATOM 1753 O O . ASP A 1 223 ? -0.473 -17.125 2.031 1 94.81 223 ASP A O 1
ATOM 1757 N N . GLU A 1 224 ? 0.471 -18 3.812 1 94.81 224 GLU A N 1
ATOM 1758 C CA . GLU A 1 224 ? 1.575 -17.062 3.947 1 94.81 224 GLU A CA 1
ATOM 1759 C C . GLU A 1 224 ? 2.859 -17.766 4.371 1 94.81 224 GLU A C 1
ATOM 1761 O O . GLU A 1 224 ? 2.834 -18.641 5.23 1 94.81 224 GLU A O 1
ATOM 1766 N N . VAL A 1 225 ? 3.98 -17.391 3.707 1 95 225 VAL A N 1
ATOM 1767 C CA . VAL A 1 225 ? 5.242 -18.047 4.047 1 95 225 VAL A CA 1
ATOM 1768 C C . VAL A 1 225 ? 6.375 -17.016 4.008 1 95 225 VAL A C 1
ATOM 1770 O O . VAL A 1 225 ? 6.426 -16.172 3.111 1 95 225 VAL A O 1
ATOM 1773 N N . TYR A 1 226 ? 7.137 -17.047 5.062 1 94.81 226 TYR A N 1
ATOM 1774 C CA . TYR A 1 226 ? 8.375 -16.281 5.066 1 94.81 226 TYR A CA 1
ATOM 1775 C C . TYR A 1 226 ? 9.523 -17.109 4.477 1 94.81 226 TYR A C 1
ATOM 1777 O O . TYR A 1 226 ? 9.75 -18.25 4.887 1 94.81 226 TYR A O 1
ATOM 1785 N N . ILE A 1 227 ? 10.18 -16.562 3.592 1 91.5 227 ILE A N 1
ATOM 1786 C CA . ILE A 1 227 ? 11.359 -17.219 3.008 1 91.5 227 ILE A CA 1
ATOM 1787 C C . ILE A 1 227 ? 12.555 -16.281 3.1 1 91.5 227 ILE A C 1
ATOM 1789 O O . ILE A 1 227 ? 12.594 -15.234 2.438 1 91.5 227 ILE A O 1
ATOM 1793 N N . HIS A 1 228 ? 13.461 -16.609 4 1 85.94 228 HIS A N 1
ATOM 1794 C CA . HIS A 1 228 ? 13.562 -17.797 4.855 1 85.94 228 HIS A CA 1
ATOM 1795 C C . HIS A 1 228 ? 1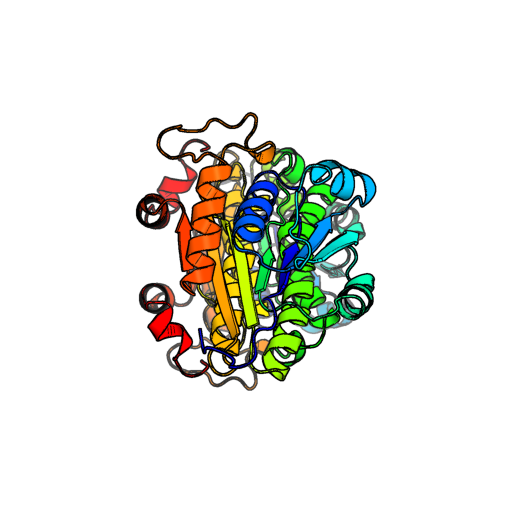2.773 -17.594 6.148 1 85.94 228 HIS A C 1
ATOM 1797 O O . HIS A 1 228 ? 12.453 -16.469 6.527 1 85.94 228 HIS A O 1
ATOM 1803 N N . TRP A 1 229 ? 12.523 -18.688 6.848 1 88.81 229 TRP A N 1
ATOM 1804 C CA . TRP A 1 229 ? 11.625 -18.719 7.992 1 88.81 229 TRP A CA 1
ATOM 1805 C C . TRP A 1 229 ? 12.109 -17.797 9.102 1 88.81 229 TRP A C 1
ATOM 1807 O O . TRP A 1 229 ? 11.305 -17.266 9.875 1 88.81 229 TRP A O 1
ATOM 1817 N N . ILE A 1 230 ? 13.344 -17.516 9.18 1 90.31 230 ILE A N 1
ATOM 1818 C CA . ILE A 1 230 ? 13.93 -16.719 10.242 1 90.31 230 ILE A CA 1
ATOM 1819 C C . ILE A 1 230 ? 13.422 -15.281 10.148 1 90.31 230 ILE A C 1
ATOM 1821 O O . ILE A 1 230 ? 13.375 -14.555 11.148 1 90.31 230 ILE A O 1
ATOM 1825 N N . TRP A 1 231 ? 13.008 -14.875 8.977 1 90.81 231 TRP A N 1
ATOM 1826 C CA . TRP A 1 231 ? 12.555 -13.5 8.75 1 90.81 231 TRP A CA 1
ATOM 1827 C C . TRP A 1 231 ? 11.234 -13.242 9.469 1 90.81 231 TRP A C 1
ATOM 1829 O O . TRP A 1 231 ? 10.914 -12.102 9.805 1 90.81 231 TRP A O 1
ATOM 1839 N N . ARG A 1 232 ? 10.484 -14.289 9.75 1 89.88 232 ARG A N 1
ATOM 1840 C CA . ARG A 1 232 ? 9.273 -14.133 10.547 1 89.88 232 ARG A CA 1
ATOM 1841 C C . ARG A 1 232 ? 9.586 -13.555 11.922 1 89.88 232 ARG A C 1
ATOM 1843 O O . ARG A 1 232 ? 8.914 -12.641 12.391 1 89.88 232 ARG A O 1
ATOM 1850 N N . TRP A 1 233 ? 10.609 -14.023 12.508 1 90.62 233 TRP A N 1
ATOM 1851 C CA . TRP A 1 233 ? 10.992 -13.609 13.852 1 90.62 233 TRP A CA 1
ATOM 1852 C C . TRP A 1 233 ? 11.727 -12.273 13.82 1 90.62 233 TRP A C 1
ATOM 1854 O O . TRP A 1 233 ? 11.531 -11.43 14.695 1 90.62 233 TRP A O 1
ATOM 1864 N N . ILE A 1 234 ? 12.609 -12.133 12.852 1 90.12 234 ILE A N 1
ATOM 1865 C CA . ILE A 1 234 ? 13.328 -10.875 12.703 1 90.12 234 ILE A CA 1
ATOM 1866 C C . ILE A 1 234 ? 12.336 -9.727 12.539 1 90.12 234 ILE A C 1
ATOM 1868 O O . ILE A 1 234 ? 12.453 -8.695 13.211 1 90.12 234 ILE A O 1
ATOM 1872 N N . MET A 1 235 ? 11.305 -9.961 11.711 1 89.94 235 MET A N 1
ATOM 1873 C CA . MET A 1 235 ? 10.352 -8.883 11.453 1 89.94 235 MET A CA 1
ATOM 1874 C C . MET A 1 235 ? 9.438 -8.664 12.648 1 89.94 235 MET A C 1
ATOM 1876 O O . MET A 1 235 ? 9.031 -7.531 12.922 1 89.94 235 MET A O 1
ATOM 1880 N N . LEU A 1 236 ? 9.125 -9.711 13.391 1 87.75 236 LEU A N 1
ATOM 1881 C CA . LEU A 1 236 ? 8.375 -9.555 14.625 1 87.75 236 LEU A CA 1
ATOM 1882 C C . LEU A 1 236 ? 9.109 -8.617 15.586 1 87.75 236 LEU A C 1
ATOM 1884 O O . LEU A 1 236 ? 8.5 -7.73 16.188 1 87.75 236 LEU A O 1
ATOM 1888 N N . LEU A 1 237 ? 10.391 -8.766 15.664 1 88.5 237 LEU A N 1
ATOM 1889 C CA . LEU A 1 237 ? 11.203 -7.945 16.547 1 88.5 237 LEU A CA 1
ATOM 1890 C C . LEU A 1 237 ? 11.266 -6.508 16.047 1 88.5 237 LEU A C 1
ATOM 1892 O O . LEU A 1 237 ? 11.156 -5.562 16.844 1 88.5 237 LEU A O 1
ATOM 1896 N N . ILE A 1 238 ? 11.445 -6.387 14.789 1 87.56 238 ILE A N 1
ATOM 1897 C CA . ILE A 1 238 ? 11.562 -5.062 14.195 1 87.56 238 ILE A CA 1
ATOM 1898 C C . ILE A 1 238 ? 10.258 -4.297 14.375 1 87.56 238 ILE A C 1
ATOM 1900 O O . ILE A 1 238 ? 10.266 -3.096 14.656 1 87.56 238 ILE A O 1
ATOM 1904 N N . LYS A 1 239 ? 9.141 -4.949 14.219 1 86.75 239 LYS A N 1
ATOM 1905 C CA . LYS A 1 239 ? 7.816 -4.34 14.289 1 86.75 239 LYS A CA 1
ATOM 1906 C C . LYS A 1 239 ? 7.504 -3.854 15.703 1 86.75 239 LYS A C 1
ATOM 1908 O O . LYS A 1 239 ? 6.719 -2.92 15.883 1 86.75 239 LYS A O 1
ATOM 1913 N N . ILE A 1 240 ? 8.148 -4.406 16.672 1 87.06 240 ILE A N 1
ATOM 1914 C CA . ILE A 1 240 ? 7.824 -4.07 18.047 1 87.06 240 ILE A CA 1
ATOM 1915 C C . ILE A 1 240 ? 8.656 -2.867 18.5 1 87.06 240 ILE A C 1
ATOM 1917 O O . ILE A 1 240 ? 8.344 -2.236 19.516 1 87.06 240 ILE A O 1
ATOM 1921 N N . ILE A 1 241 ? 9.703 -2.533 17.781 1 88.25 241 ILE A N 1
ATOM 1922 C CA . ILE A 1 241 ? 10.523 -1.383 18.141 1 88.25 241 ILE A CA 1
ATOM 1923 C C . ILE A 1 241 ? 9.672 -0.113 18.094 1 88.25 241 ILE A C 1
ATOM 1925 O O . ILE A 1 241 ? 9.078 0.211 17.062 1 88.25 241 ILE A O 1
ATOM 1929 N N . PRO A 1 242 ? 9.609 0.589 19.219 1 86.69 242 PRO A N 1
ATOM 1930 C CA . PRO A 1 242 ? 8.852 1.844 19.203 1 86.69 242 PRO A CA 1
ATOM 1931 C C . PRO A 1 242 ? 9.359 2.824 18.141 1 86.69 242 PRO A C 1
ATOM 1933 O O . PRO A 1 242 ? 10.562 2.891 17.891 1 86.69 242 PRO A O 1
ATOM 1936 N N . GLU A 1 243 ? 8.398 3.518 17.609 1 85.81 243 GLU A N 1
ATOM 1937 C CA . GLU A 1 243 ? 8.719 4.43 16.516 1 85.81 243 GLU A CA 1
ATOM 1938 C C . GLU A 1 243 ? 9.805 5.418 16.922 1 85.81 243 GLU A C 1
ATOM 1940 O O . GLU A 1 243 ? 10.68 5.766 16.125 1 85.81 243 GLU A O 1
ATOM 1945 N N . GLY A 1 244 ? 9.703 5.941 18.141 1 85.12 244 GLY A N 1
ATOM 1946 C CA . GLY A 1 244 ? 10.695 6.891 18.625 1 85.12 244 GLY A CA 1
ATOM 1947 C C . GLY A 1 244 ? 12.109 6.359 18.562 1 85.12 244 GLY A C 1
ATOM 1948 O O . GLY A 1 244 ? 13.055 7.117 18.328 1 85.12 244 GLY A O 1
ATOM 1949 N N . ILE A 1 245 ? 12.305 5.043 18.734 1 86.38 245 ILE A N 1
ATOM 1950 C CA . ILE A 1 245 ? 13.609 4.395 18.656 1 86.38 245 ILE A CA 1
ATOM 1951 C C . ILE A 1 245 ? 13.93 4.055 17.203 1 86.38 245 ILE A C 1
ATOM 1953 O O . ILE A 1 245 ? 15.047 4.305 16.734 1 86.38 245 ILE A O 1
ATOM 1957 N N . PHE A 1 246 ? 12.977 3.562 16.469 1 87.12 246 PHE A N 1
ATOM 1958 C CA . PHE A 1 246 ? 13.156 3.086 15.109 1 87.12 246 PHE A CA 1
ATOM 1959 C C . PHE A 1 246 ? 13.641 4.215 14.203 1 87.12 246 PHE A C 1
ATOM 1961 O O . PHE A 1 246 ? 14.555 4.02 13.391 1 87.12 246 PHE A O 1
ATOM 1968 N N . LYS A 1 247 ? 13.078 5.363 14.391 1 83.56 247 LYS A N 1
ATOM 1969 C CA . LYS A 1 247 ? 13.406 6.469 13.508 1 83.56 247 LYS A CA 1
ATOM 1970 C C . LYS A 1 247 ? 14.828 6.969 13.75 1 83.56 247 LYS A C 1
ATOM 1972 O O . LYS A 1 247 ? 15.367 7.738 12.953 1 83.56 247 LYS A O 1
ATOM 1977 N N . ARG A 1 248 ? 15.422 6.602 14.805 1 83.44 248 ARG A N 1
ATOM 1978 C CA . ARG A 1 248 ? 16.766 7.051 15.156 1 83.44 248 ARG A CA 1
ATOM 1979 C C . ARG A 1 248 ? 17.812 6.027 14.734 1 83.44 248 ARG A C 1
ATOM 1981 O O . ARG A 1 248 ? 19.016 6.289 14.812 1 83.44 248 ARG A O 1
ATOM 1988 N N . LEU A 1 249 ? 17.344 4.824 14.258 1 80.19 249 LEU A N 1
ATOM 1989 C CA . LEU A 1 249 ? 18.266 3.771 13.844 1 80.19 249 LEU A CA 1
ATOM 1990 C C . LEU A 1 249 ? 18.953 4.133 12.531 1 80.19 249 LEU A C 1
ATOM 1992 O O . LEU A 1 249 ? 18.375 4.832 11.695 1 80.19 249 LEU A O 1
ATOM 1996 N N . PRO A 1 250 ? 20.219 3.682 12.375 1 74.69 250 PRO A N 1
ATOM 1997 C CA . PRO A 1 250 ? 20.875 3.9 11.086 1 74.69 250 PRO A CA 1
ATOM 1998 C C . PRO A 1 250 ? 20.141 3.219 9.93 1 74.69 250 PRO A C 1
ATOM 2000 O O . PRO A 1 250 ? 19.406 2.254 10.141 1 74.69 250 PRO A O 1
ATOM 2003 N N . PRO A 1 251 ? 20.375 3.877 8.805 1 70.5 251 PRO A N 1
ATOM 2004 C CA . PRO A 1 251 ? 19.719 3.287 7.641 1 70.5 251 PRO A CA 1
ATOM 2005 C C . PRO A 1 251 ? 20.156 1.847 7.379 1 70.5 251 PRO A C 1
ATOM 2007 O O . PRO A 1 251 ? 21.344 1.525 7.5 1 70.5 251 PRO A O 1
ATOM 2010 N N . PHE A 1 252 ? 19.141 0.916 7.375 1 69.44 252 PHE A N 1
ATO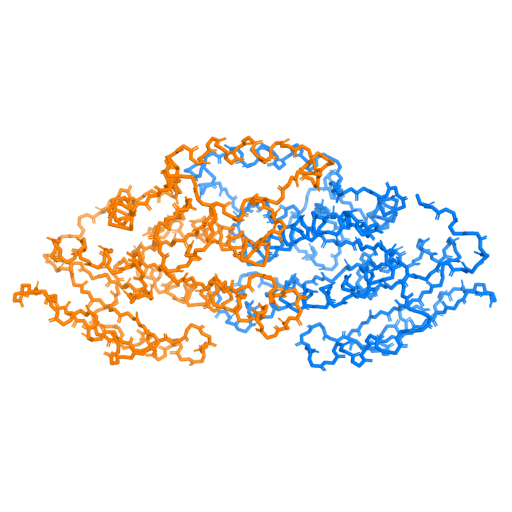M 2011 C CA . PHE A 1 252 ? 19.422 -0.466 7.004 1 69.44 252 PHE A CA 1
ATOM 2012 C C . PHE A 1 252 ? 18.375 -0.98 6.016 1 69.44 252 PHE A C 1
ATOM 2014 O O . PHE A 1 252 ? 17.266 -0.452 5.945 1 69.44 252 PHE A O 1
ATOM 2021 N N . MET B 1 1 ? 9.047 21.609 19.797 1 32.75 1 MET B N 1
ATOM 2022 C CA . MET B 1 1 ? 8.492 22.562 18.844 1 32.75 1 MET B CA 1
ATOM 2023 C C . MET B 1 1 ? 9.227 23.891 18.922 1 32.75 1 MET B C 1
ATOM 2025 O O . MET B 1 1 ? 9.078 24.625 19.906 1 32.75 1 MET B O 1
ATOM 2029 N N . ARG B 1 2 ? 10.43 23.938 18.469 1 36.81 2 ARG B N 1
ATOM 2030 C CA . ARG B 1 2 ? 11.258 25.109 18.703 1 36.81 2 ARG B CA 1
ATOM 2031 C C . ARG B 1 2 ? 10.469 26.391 18.438 1 36.81 2 ARG B C 1
ATOM 2033 O O . ARG B 1 2 ? 9.719 26.469 17.469 1 36.81 2 ARG B O 1
ATOM 2040 N N . LYS B 1 3 ? 10.359 27.172 19.438 1 39.38 3 LYS B N 1
ATOM 2041 C CA . LYS B 1 3 ? 9.836 28.531 19.562 1 39.38 3 LYS B CA 1
ATOM 2042 C C . LYS B 1 3 ? 10.367 29.422 18.438 1 39.38 3 LYS B C 1
ATOM 2044 O O . LYS B 1 3 ? 11.516 29.875 18.5 1 39.38 3 LYS B O 1
ATOM 2049 N N . GLN B 1 4 ? 10.289 29.094 17.125 1 39.16 4 GLN B N 1
ATOM 2050 C CA . GLN B 1 4 ? 10.695 30.25 16.344 1 39.16 4 GLN B CA 1
ATOM 2051 C C . GLN B 1 4 ? 10.328 31.547 17.047 1 39.16 4 GLN B C 1
ATOM 2053 O O . GLN B 1 4 ? 9.242 31.672 17.609 1 39.16 4 GLN B O 1
ATOM 2058 N N . SER B 1 5 ? 11.188 32.375 17.297 1 38.41 5 SER B N 1
ATOM 2059 C CA . SER B 1 5 ? 11.094 33.688 17.906 1 38.41 5 SER B CA 1
ATOM 2060 C C . SER B 1 5 ? 9.852 34.438 17.438 1 38.41 5 SER B C 1
ATOM 2062 O O . SER B 1 5 ? 9.148 35.031 18.234 1 38.41 5 SER B O 1
ATOM 2064 N N . GLY B 1 6 ? 10 35.094 16.062 1 41.75 6 GLY B N 1
ATOM 2065 C CA . GLY B 1 6 ? 9.031 36.094 15.633 1 41.75 6 GLY B CA 1
ATOM 2066 C C . GLY B 1 6 ? 7.625 35.531 15.484 1 41.75 6 GLY B C 1
ATOM 2067 O O . GLY B 1 6 ? 7.441 34.312 15.391 1 41.75 6 GLY B O 1
ATOM 2068 N N . SER B 1 7 ? 6.406 36.281 15.922 1 50.38 7 SER B N 1
ATOM 2069 C CA . SER B 1 7 ? 4.965 36.25 16.141 1 50.38 7 SER B CA 1
ATOM 2070 C C . SER B 1 7 ? 4.242 35.688 14.922 1 50.38 7 SER B C 1
ATOM 2072 O O . SER B 1 7 ? 3.027 35.844 14.781 1 50.38 7 SER B O 1
ATOM 2074 N N . ALA B 1 8 ? 4.906 35.344 13.742 1 62.31 8 ALA B N 1
ATOM 2075 C CA . ALA B 1 8 ? 4.051 35.094 12.594 1 62.31 8 ALA B CA 1
ATOM 2076 C C . ALA B 1 8 ? 3.135 33.875 12.852 1 62.31 8 ALA B C 1
ATOM 2078 O O . ALA B 1 8 ? 3.545 32.906 13.477 1 62.31 8 ALA B O 1
ATOM 2079 N N . MET B 1 9 ? 1.964 34.094 12.523 1 76.69 9 MET B N 1
ATOM 2080 C CA . MET B 1 9 ? 0.898 33.125 12.688 1 76.69 9 MET B CA 1
ATOM 2081 C C . MET B 1 9 ? 1.211 31.844 11.914 1 76.69 9 MET B C 1
ATOM 2083 O O . MET B 1 9 ? 1.662 31.906 10.773 1 76.69 9 MET B O 1
ATOM 2087 N N . LYS B 1 10 ? 1.18 30.719 12.586 1 93.19 10 LYS B N 1
ATOM 2088 C CA . LYS B 1 10 ? 1.356 29.422 11.961 1 93.19 10 LYS B CA 1
ATOM 2089 C C . LYS B 1 10 ? 0.35 29.203 10.828 1 93.19 10 LYS B C 1
ATOM 2091 O O . LYS B 1 10 ? -0.774 29.703 10.891 1 93.19 10 LYS B O 1
ATOM 2096 N N . THR B 1 11 ? 0.748 28.641 9.727 1 97.5 11 THR B N 1
ATOM 2097 C CA . THR B 1 11 ? -0.121 28.328 8.602 1 97.5 11 THR B CA 1
ATOM 2098 C C . THR B 1 11 ? -0.318 26.828 8.453 1 97.5 11 THR B C 1
ATOM 2100 O O . THR B 1 11 ? 0.651 26.062 8.461 1 97.5 11 THR B O 1
ATOM 2103 N N . ALA B 1 12 ? -1.602 26.422 8.352 1 98.38 12 ALA B N 1
ATOM 2104 C CA . ALA B 1 12 ? -1.952 25.016 8.164 1 98.38 12 ALA B CA 1
ATOM 2105 C C . ALA B 1 12 ? -2.592 24.781 6.801 1 98.38 12 ALA B C 1
ATOM 2107 O O . ALA B 1 12 ? -3.498 25.516 6.398 1 98.38 12 ALA B O 1
ATOM 2108 N N . LEU B 1 13 ? -2.039 23.844 6.086 1 98.69 13 LEU B N 1
ATOM 2109 C CA . LEU B 1 13 ? -2.666 23.344 4.871 1 98.69 13 LEU B CA 1
ATOM 2110 C C . LEU B 1 13 ? -3.516 22.109 5.172 1 98.69 13 LEU B C 1
ATOM 2112 O O . LEU B 1 13 ? -3.037 21.156 5.793 1 98.69 13 LEU B O 1
ATOM 2116 N N . VAL B 1 14 ? -4.801 22.141 4.805 1 98.69 14 VAL B N 1
ATOM 2117 C CA . VAL B 1 14 ? -5.684 20.984 4.969 1 98.69 14 VAL B CA 1
ATOM 2118 C C . VAL B 1 14 ? -6.039 20.406 3.602 1 98.69 14 VAL B C 1
ATOM 2120 O O . VAL B 1 14 ? -6.75 21.047 2.818 1 98.69 14 VAL B O 1
ATOM 2123 N N . LEU B 1 15 ? -5.48 19.234 3.303 1 98.5 15 LEU B N 1
ATOM 2124 C CA . LEU B 1 15 ? -5.797 18.516 2.076 1 98.5 15 LEU B CA 1
ATOM 2125 C C . LEU B 1 15 ? -7.109 17.75 2.219 1 98.5 15 LEU B C 1
ATOM 2127 O O . LEU B 1 15 ? -7.266 16.938 3.137 1 98.5 15 LEU B O 1
ATOM 2131 N N . GLY B 1 16 ? -8.055 17.969 1.289 1 96.94 16 GLY B N 1
ATOM 2132 C CA . GLY B 1 16 ? -9.375 17.359 1.409 1 96.94 16 GLY B CA 1
ATOM 2133 C C . GLY B 1 16 ? -10.234 18.016 2.471 1 96.94 16 GLY B C 1
ATOM 2134 O O . GLY B 1 16 ? -10.898 17.312 3.252 1 96.94 16 GLY B O 1
ATOM 2135 N N . ALA B 1 17 ? -10.273 19.297 2.506 1 97.19 17 ALA B N 1
ATOM 2136 C CA . ALA B 1 17 ? -10.852 20.062 3.605 1 97.19 17 ALA B CA 1
ATOM 2137 C C . ALA B 1 17 ? -12.367 19.922 3.635 1 97.19 17 ALA B C 1
ATOM 2139 O O . ALA B 1 17 ? -13 20.141 4.672 1 97.19 17 ALA B O 1
ATOM 2140 N N . SER B 1 18 ? -13 19.469 2.564 1 92.62 18 SER B N 1
ATOM 2141 C CA . SER B 1 18 ? -14.453 19.406 2.502 1 92.62 18 SER B CA 1
ATOM 2142 C C . SER B 1 18 ? -14.969 18.078 3.041 1 92.62 18 SER B C 1
ATOM 2144 O O . SER B 1 18 ? -16.188 17.875 3.145 1 92.62 18 SER B O 1
ATOM 2146 N N . SER B 1 19 ? -14.094 17.156 3.393 1 92.44 19 SER B N 1
ATOM 2147 C CA . SER B 1 19 ? -14.531 15.867 3.916 1 92.44 19 SER B CA 1
ATOM 2148 C C . SER B 1 19 ? -15.094 16 5.328 1 92.44 19 SER B C 1
ATOM 2150 O O . SER B 1 19 ? -14.859 17.016 6 1 92.44 19 SER B O 1
ATOM 2152 N N . ASP B 1 20 ? -15.82 14.969 5.805 1 92.06 20 ASP B N 1
ATOM 2153 C CA . ASP B 1 20 ? -16.578 15.023 7.055 1 92.06 20 ASP B CA 1
ATOM 2154 C C . ASP B 1 20 ? -15.648 15.266 8.242 1 92.06 20 ASP B C 1
ATOM 2156 O O . ASP B 1 20 ? -15.945 16.078 9.125 1 92.06 20 ASP B O 1
ATOM 2160 N N . ILE B 1 21 ? -14.547 14.594 8.273 1 94.75 21 ILE B N 1
ATOM 2161 C CA . ILE B 1 21 ? -13.609 14.734 9.383 1 94.75 21 ILE B CA 1
ATOM 2162 C C . ILE B 1 21 ? -12.82 16.031 9.242 1 94.75 21 ILE B C 1
ATOM 2164 O O . ILE B 1 21 ? -12.648 16.766 10.219 1 94.75 21 ILE B O 1
ATOM 2168 N N . ALA B 1 22 ? -12.438 16.391 8.055 1 96.94 22 ALA B N 1
ATOM 2169 C CA . ALA B 1 22 ? -11.562 17.531 7.797 1 96.94 22 ALA B CA 1
ATOM 2170 C C . ALA B 1 22 ? -12.266 18.844 8.133 1 96.94 22 ALA B C 1
ATOM 2172 O O . ALA B 1 22 ? -11.625 19.797 8.586 1 96.94 22 ALA B O 1
ATOM 2173 N N . LYS B 1 23 ? -13.578 18.891 7.91 1 96.06 23 LYS B N 1
ATOM 2174 C CA . LYS B 1 23 ? -14.328 20.094 8.266 1 96.06 23 LYS B CA 1
ATOM 2175 C C . LYS B 1 23 ? -14.125 20.453 9.734 1 96.06 23 LYS B C 1
ATOM 2177 O O . LYS B 1 23 ? -13.93 21.625 10.062 1 96.06 23 LYS B O 1
ATOM 2182 N N . HIS B 1 24 ? -14.156 19.453 10.539 1 96.56 24 HIS B N 1
ATOM 2183 C CA . HIS B 1 24 ? -14.008 19.688 11.969 1 96.56 24 HIS B CA 1
ATOM 2184 C C . HIS B 1 24 ? -12.562 19.969 12.344 1 96.56 24 HIS B C 1
ATOM 2186 O O . HIS B 1 24 ? -12.289 20.703 13.297 1 96.56 24 HIS B O 1
ATOM 2192 N N . ILE B 1 25 ? -11.586 19.438 11.578 1 97.75 25 ILE B N 1
ATOM 2193 C CA . ILE B 1 25 ? -10.18 19.797 11.766 1 97.75 25 ILE B CA 1
ATOM 2194 C C . ILE B 1 25 ? -9.992 21.281 11.5 1 97.75 25 ILE B C 1
ATOM 2196 O O . ILE B 1 25 ? -9.328 21.984 12.273 1 97.75 25 ILE B O 1
ATOM 2200 N N . VAL B 1 26 ? -10.586 21.75 10.445 1 97.5 26 VAL B N 1
ATOM 2201 C CA . VAL B 1 26 ? -10.5 23.156 10.062 1 97.5 26 VAL B CA 1
ATOM 2202 C C . VAL B 1 26 ? -11.039 24.031 11.195 1 97.5 26 VAL B C 1
ATOM 2204 O O . VAL B 1 26 ? -10.406 25.016 11.57 1 97.5 26 VAL B O 1
ATOM 2207 N N . TYR B 1 27 ? -12.156 23.656 11.758 1 95.38 27 TYR B N 1
ATOM 2208 C CA . TYR B 1 27 ? -12.75 24.438 12.836 1 95.38 27 TYR B CA 1
ATOM 2209 C C . TYR B 1 27 ? -11.844 24.453 14.062 1 95.38 27 TYR B C 1
ATOM 2211 O O . TYR B 1 27 ? -11.695 25.484 14.719 1 95.38 27 TYR B O 1
ATOM 2219 N N . GLU B 1 28 ? -11.273 23.297 14.383 1 96.12 28 GLU B N 1
ATOM 2220 C CA . GLU B 1 28 ? -10.344 23.219 15.516 1 96.12 28 GLU B CA 1
ATOM 2221 C C . GLU B 1 28 ? -9.141 24.125 15.305 1 96.12 28 GLU B C 1
ATOM 2223 O O . GLU B 1 28 ? -8.703 24.812 16.234 1 96.12 28 GLU B O 1
ATOM 2228 N N . LEU B 1 29 ? -8.633 24.188 14.117 1 96.06 29 LEU B N 1
ATOM 2229 C CA . LEU B 1 29 ? -7.469 25 13.789 1 96.06 29 LEU B CA 1
ATOM 2230 C C . LEU B 1 29 ? -7.832 26.484 13.781 1 96.06 29 LEU B C 1
ATOM 2232 O O . LEU B 1 29 ? -7.035 27.328 14.195 1 96.06 29 LEU B O 1
ATOM 2236 N N . GLN B 1 30 ? -9.008 26.734 13.273 1 94.19 30 GLN B N 1
ATOM 2237 C CA . GLN B 1 30 ? -9.5 28.109 13.258 1 94.19 30 GLN B CA 1
ATOM 2238 C C . GLN B 1 30 ? -9.578 28.688 14.68 1 94.19 30 GLN B C 1
ATOM 2240 O O . GLN B 1 30 ? -9.18 29.828 14.914 1 94.19 30 GLN B O 1
ATOM 2245 N N . LYS B 1 31 ? -10.062 27.906 15.609 1 92.12 31 LYS B N 1
ATOM 2246 C CA . LYS B 1 31 ? -10.18 28.312 17 1 92.12 31 LYS B CA 1
ATOM 2247 C C . LYS B 1 31 ? -8.812 28.656 17.594 1 92.12 31 LYS B C 1
ATOM 2249 O O . LYS B 1 31 ? -8.719 29.469 18.516 1 92.12 31 LYS B O 1
ATOM 2254 N N . LYS B 1 32 ? -7.836 28.125 17.031 1 92.31 32 LYS B N 1
ATOM 2255 C CA . LYS B 1 32 ? -6.48 28.312 17.531 1 92.31 32 LYS B CA 1
ATOM 2256 C C . LYS B 1 32 ? -5.777 29.453 16.812 1 92.31 32 LYS B C 1
ATOM 2258 O O . LYS B 1 32 ? -4.574 29.656 16.984 1 92.31 32 LYS B O 1
ATOM 2263 N N . HIS B 1 33 ? -6.441 30.172 15.945 1 91.94 33 HIS B N 1
ATOM 2264 C CA . HIS B 1 33 ? -5.996 31.359 15.234 1 91.94 33 HIS B CA 1
ATOM 2265 C C . HIS B 1 33 ? -4.84 31.047 14.297 1 91.94 33 HIS B C 1
ATOM 2267 O O . HIS B 1 33 ? -3.877 31.812 14.203 1 91.94 33 HIS B O 1
ATOM 2273 N N . ILE B 1 34 ? -4.848 29.875 13.703 1 93.94 34 ILE B N 1
ATOM 2274 C CA . ILE B 1 34 ? -3.885 29.453 12.695 1 93.94 34 ILE B CA 1
ATOM 2275 C C . ILE B 1 34 ? -4.375 29.859 11.305 1 93.94 34 ILE B C 1
ATOM 2277 O O . ILE B 1 34 ? -5.562 29.734 11 1 93.94 34 ILE B O 1
ATOM 2281 N N . ASN B 1 35 ? -3.488 30.438 10.484 1 96.12 35 ASN B N 1
ATOM 2282 C CA . ASN B 1 35 ? -3.846 30.656 9.086 1 96.12 35 ASN B CA 1
ATOM 2283 C C . ASN B 1 35 ? -4.199 29.344 8.383 1 96.12 35 ASN B C 1
ATOM 2285 O O . ASN B 1 35 ? -3.588 28.312 8.648 1 96.12 35 ASN B O 1
ATOM 2289 N N . LEU B 1 36 ? -5.195 29.469 7.445 1 97.38 36 LEU B N 1
ATOM 2290 C CA . LEU B 1 36 ? -5.711 28.25 6.855 1 97.38 36 LEU B CA 1
ATOM 2291 C C . LEU B 1 36 ? -5.594 28.281 5.336 1 97.38 36 LEU B C 1
ATOM 2293 O O . LEU B 1 36 ? -5.941 29.281 4.703 1 97.38 36 LEU B O 1
ATOM 2297 N N . GLN B 1 37 ? -5.008 27.281 4.773 1 98.31 37 GLN B N 1
ATOM 2298 C CA . GLN B 1 37 ? -5.047 26.938 3.355 1 98.31 37 GLN B CA 1
ATOM 2299 C C . GLN B 1 37 ? -5.832 25.656 3.119 1 98.31 37 GLN B C 1
ATOM 2301 O O . GLN B 1 37 ? -5.406 24.578 3.537 1 98.31 37 GLN B O 1
ATOM 2306 N N . LEU B 1 38 ? -7 25.797 2.469 1 98.25 38 LEU B N 1
ATOM 2307 C CA . LEU B 1 38 ? -7.953 24.703 2.367 1 98.25 38 LEU B CA 1
ATOM 2308 C C . LEU B 1 38 ? -8.062 24.203 0.929 1 98.25 38 LEU B C 1
ATOM 2310 O O . LEU B 1 38 ? -8.18 25.016 0 1 98.25 38 LEU B O 1
ATOM 2314 N N . THR B 1 39 ? -7.973 22.875 0.769 1 98.38 39 THR B N 1
ATOM 2315 C CA . THR B 1 39 ? -8.078 22.328 -0.581 1 98.38 39 THR B CA 1
ATOM 2316 C C . THR B 1 39 ? -9.305 21.438 -0.708 1 98.38 39 THR B C 1
ATOM 2318 O O .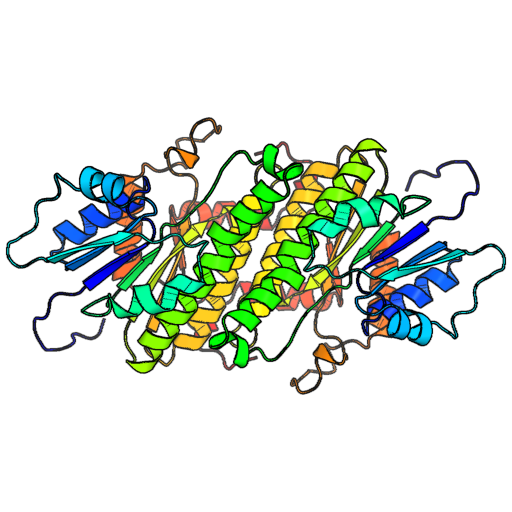 THR B 1 39 ? -9.734 20.812 0.272 1 98.38 39 THR B O 1
ATOM 2321 N N . GLY B 1 40 ? -9.859 21.328 -1.879 1 97 40 GLY B N 1
ATOM 2322 C CA . GLY B 1 40 ? -10.922 20.453 -2.328 1 97 40 GLY B CA 1
ATOM 2323 C C . GLY B 1 40 ? -10.992 20.328 -3.838 1 97 40 GLY B C 1
ATOM 2324 O O . GLY B 1 40 ? -10.359 21.094 -4.562 1 97 40 GLY B O 1
ATOM 2325 N N . THR B 1 41 ? -11.695 19.297 -4.266 1 95.88 41 THR B N 1
ATOM 2326 C CA . THR B 1 41 ? -11.75 19.062 -5.703 1 95.88 41 THR B CA 1
ATOM 2327 C C . THR B 1 41 ? -12.656 20.078 -6.387 1 95.88 41 THR B C 1
ATOM 2329 O O . THR B 1 41 ? -12.477 20.391 -7.566 1 95.88 41 THR B O 1
ATOM 2332 N N . ASN B 1 42 ? -13.672 20.547 -5.695 1 95.81 42 ASN B N 1
ATOM 2333 C CA . ASN B 1 42 ? -14.609 21.547 -6.18 1 95.81 42 ASN B CA 1
ATOM 2334 C C . ASN B 1 42 ? -14.516 22.844 -5.367 1 95.81 42 ASN B C 1
ATOM 2336 O O . ASN B 1 42 ? -14.953 22.891 -4.215 1 95.81 42 ASN B O 1
ATOM 2340 N N . LEU B 1 43 ? -14.07 23.875 -6.004 1 96.31 43 LEU B N 1
ATOM 2341 C CA . LEU B 1 43 ? -13.797 25.125 -5.305 1 96.31 43 LEU B CA 1
ATOM 2342 C C . LEU B 1 43 ? -15.086 25.734 -4.773 1 96.31 43 LEU B C 1
ATOM 2344 O O . LEU B 1 43 ? -15.125 26.219 -3.641 1 96.31 43 LEU B O 1
ATOM 2348 N N . GLN B 1 44 ? -16.109 25.719 -5.543 1 96.06 44 GLN B N 1
ATOM 2349 C CA . GLN B 1 44 ? -17.375 26.312 -5.137 1 96.06 44 GLN B CA 1
ATOM 2350 C C . GLN B 1 44 ? -17.953 25.609 -3.91 1 96.06 44 GLN B C 1
ATOM 2352 O O . GLN B 1 44 ? -18.391 26.25 -2.963 1 96.06 44 GLN B O 1
ATOM 2357 N N . VAL B 1 45 ? -17.953 24.281 -3.934 1 94.69 45 VAL B N 1
ATOM 2358 C CA . VAL B 1 45 ? -18.438 23.484 -2.812 1 94.69 45 VAL B CA 1
ATOM 2359 C C . VAL B 1 45 ? -17.578 23.75 -1.578 1 94.69 45 VAL B C 1
ATOM 2361 O O . VAL B 1 45 ? -18.094 23.859 -0.464 1 94.69 45 VAL B O 1
ATOM 2364 N N . LEU B 1 46 ? -16.281 23.906 -1.771 1 96.25 46 LEU B N 1
ATOM 2365 C CA . LEU B 1 46 ? -15.344 24.156 -0.686 1 96.25 46 LEU B CA 1
ATOM 2366 C C . LEU B 1 46 ? -15.633 25.484 -0.01 1 96.25 46 LEU B C 1
ATOM 2368 O O . LEU B 1 46 ? -15.742 25.562 1.217 1 96.25 46 LEU B O 1
ATOM 2372 N N . GLU B 1 47 ? -15.789 26.547 -0.785 1 95.69 47 GLU B N 1
ATOM 2373 C CA . GLU B 1 47 ? -16.078 27.875 -0.262 1 95.69 47 GLU B CA 1
ATOM 2374 C C . GLU B 1 47 ? -17.422 27.906 0.46 1 95.69 47 GLU B C 1
ATOM 2376 O O . GLU B 1 47 ? -17.547 28.531 1.52 1 95.69 47 GLU B O 1
ATOM 2381 N N . GLN B 1 48 ? -18.391 27.219 -0.124 1 95 48 GLN B N 1
ATOM 2382 C CA . GLN B 1 48 ? -19.703 27.156 0.493 1 95 48 GLN B CA 1
ATOM 2383 C C . GLN B 1 48 ? -19.656 26.438 1.835 1 95 48 GLN B C 1
ATOM 2385 O O . GLN B 1 48 ? -20.328 26.828 2.785 1 95 48 GLN B O 1
ATOM 2390 N N . THR B 1 49 ? -18.922 25.359 1.896 1 94.38 49 THR B N 1
ATOM 2391 C CA . THR B 1 49 ? -18.781 24.562 3.111 1 94.38 49 THR B CA 1
ATOM 2392 C C . THR B 1 49 ? -18.281 25.438 4.27 1 94.38 49 THR B C 1
ATOM 2394 O O . THR B 1 49 ? -18.703 25.234 5.414 1 94.38 49 THR B O 1
ATOM 2397 N N . PHE B 1 50 ? -17.438 26.438 3.955 1 95.12 50 PHE B N 1
ATOM 2398 C CA . PHE B 1 50 ? -16.812 27.219 5.02 1 95.12 50 PHE B CA 1
ATOM 2399 C C . PHE B 1 50 ? -17.297 28.656 4.988 1 95.12 50 PHE B C 1
ATOM 2401 O O . PHE B 1 50 ? -16.594 29.562 5.445 1 95.12 50 PHE B O 1
ATOM 2408 N N . SER B 1 51 ? -18.406 28.906 4.375 1 91.38 51 SER B N 1
ATOM 2409 C CA . SER B 1 51 ? -18.984 30.234 4.289 1 91.38 51 SER B CA 1
ATOM 2410 C C . SER B 1 51 ? -19.25 30.812 5.672 1 91.38 51 SER B C 1
ATOM 2412 O O . SER B 1 51 ? -19.234 32.031 5.863 1 91.38 51 SER B O 1
ATOM 2414 N N . GLY B 1 52 ? -19.469 29.938 6.656 1 86.75 52 GLY B N 1
ATOM 2415 C CA . GLY B 1 52 ? -19.766 30.375 8.008 1 86.75 52 GLY B CA 1
ATOM 2416 C C . GLY B 1 52 ? -18.531 30.484 8.891 1 86.75 52 GLY B C 1
ATOM 2417 O O . GLY B 1 52 ? -18.625 30.828 10.07 1 86.75 52 GLY B O 1
ATOM 2418 N N . LEU B 1 53 ? -17.469 30.156 8.336 1 87.38 53 LEU B N 1
ATOM 2419 C CA . LEU B 1 53 ? -16.234 30.219 9.102 1 87.38 53 LEU B CA 1
ATOM 2420 C C . LEU B 1 53 ? -15.883 31.672 9.453 1 87.38 53 LEU B C 1
ATOM 2422 O O . LEU B 1 53 ? -15.836 32.531 8.57 1 87.38 53 LEU B O 1
ATOM 2426 N N . VAL B 1 54 ? -15.797 32.031 10.695 1 79.38 54 VAL B N 1
ATOM 2427 C CA . VAL B 1 54 ? -15.5 33.375 11.188 1 79.38 54 VAL B CA 1
ATOM 2428 C C . VAL B 1 54 ? -14.023 33.5 11.547 1 79.38 54 VAL B C 1
ATOM 2430 O O . VAL B 1 54 ? -13.555 32.812 12.469 1 79.38 54 VAL B O 1
ATOM 2433 N N . ALA B 1 55 ? -13.359 34.156 10.758 1 74.81 55 ALA B N 1
ATOM 2434 C CA . ALA B 1 55 ? -11.93 34.344 11.008 1 74.81 55 ALA B CA 1
ATOM 2435 C C . ALA B 1 55 ? -11.664 35.719 11.625 1 74.81 55 ALA B C 1
ATOM 2437 O O . ALA B 1 55 ? -12.398 36.656 11.391 1 74.81 55 ALA B O 1
ATOM 2438 N N . SER B 1 56 ? -10.711 35.594 12.555 1 79.69 56 SER B N 1
ATOM 2439 C CA . SER B 1 56 ? -10.25 36.875 13.062 1 79.69 56 SER B CA 1
ATOM 2440 C C . SER B 1 56 ? -9.641 37.719 11.953 1 79.69 56 SER B C 1
ATOM 2442 O O . SER B 1 56 ? -9.297 37.188 10.883 1 79.69 56 SER B O 1
ATOM 2444 N N . GLU B 1 57 ? -9.578 39 12.258 1 77.44 57 GLU B N 1
ATOM 2445 C CA . GLU B 1 57 ? -9.023 39.906 11.273 1 77.44 57 GLU B CA 1
ATOM 2446 C C . GLU B 1 57 ? -7.609 39.5 10.867 1 77.44 57 GLU B C 1
ATOM 2448 O O . GLU B 1 57 ? -7.211 39.719 9.719 1 77.44 57 GLU B O 1
ATOM 2453 N N . ALA B 1 58 ? -6.938 38.875 11.773 1 85.06 58 ALA B N 1
ATOM 2454 C CA . ALA B 1 58 ? -5.535 38.562 11.531 1 85.06 58 ALA B CA 1
ATOM 2455 C C . ALA B 1 58 ? -5.398 37.188 10.867 1 85.06 58 ALA B C 1
ATOM 2457 O O . ALA B 1 58 ? -4.352 36.875 10.297 1 85.06 58 ALA B O 1
ATOM 2458 N N . GLN B 1 59 ? -6.395 36.438 10.898 1 89.5 59 GLN B N 1
ATOM 2459 C CA . GLN B 1 59 ? -6.324 35.094 10.383 1 89.5 59 GLN B CA 1
ATOM 2460 C C . GLN B 1 59 ? -6.684 35.031 8.906 1 89.5 59 GLN B C 1
ATOM 2462 O O . GLN B 1 59 ? -7.762 35.469 8.508 1 89.5 59 GLN B O 1
ATOM 2467 N N . LYS B 1 60 ? -5.793 34.5 8.086 1 92.69 60 LYS B N 1
ATOM 2468 C CA . LYS B 1 60 ? -6.016 34.375 6.648 1 92.69 60 LYS B CA 1
ATOM 2469 C C . LYS B 1 60 ? -6.539 32.969 6.305 1 92.69 60 LYS B C 1
ATOM 2471 O O . LYS B 1 60 ? -6.059 31.984 6.84 1 92.69 60 LYS B O 1
ATOM 2476 N N . ILE B 1 61 ? -7.57 33 5.449 1 95.5 61 ILE B N 1
ATOM 2477 C CA . ILE B 1 61 ? -8.125 31.75 4.938 1 95.5 61 ILE B CA 1
ATOM 2478 C C . ILE B 1 61 ? -8.062 31.734 3.412 1 95.5 61 ILE B C 1
ATOM 2480 O O . ILE B 1 61 ? -8.602 32.625 2.76 1 95.5 61 ILE B O 1
ATOM 2484 N N . GLN B 1 62 ? -7.359 30.797 2.844 1 96.56 62 GLN B N 1
ATOM 2485 C CA . GLN B 1 62 ? -7.238 30.641 1.397 1 96.56 62 GLN B CA 1
ATOM 2486 C C . GLN B 1 62 ? -7.84 29.328 0.931 1 96.56 62 GLN B C 1
ATOM 2488 O O . GLN B 1 62 ? -7.773 28.312 1.644 1 96.56 62 GLN B O 1
ATOM 2493 N N . PHE B 1 63 ? -8.484 29.391 -0.235 1 97.62 63 PHE B N 1
ATOM 2494 C CA . PHE B 1 63 ? -9.109 28.203 -0.826 1 97.62 63 PHE B CA 1
ATOM 2495 C C . PHE B 1 63 ? -8.422 27.828 -2.135 1 97.62 63 PHE B C 1
ATOM 2497 O O . PHE B 1 63 ? -8.078 28.703 -2.936 1 97.62 63 PHE B O 1
ATOM 2504 N N . PHE B 1 64 ? -8.156 26.531 -2.359 1 98 64 PHE B N 1
ATOM 2505 C CA . PHE B 1 64 ? -7.516 26.031 -3.572 1 98 64 PHE B CA 1
ATOM 2506 C C . PHE B 1 64 ? -8.25 24.812 -4.109 1 98 64 PHE B C 1
ATOM 2508 O O . PHE B 1 64 ? -8.68 23.953 -3.338 1 98 64 PHE B O 1
ATOM 2515 N N . SER B 1 65 ? -8.414 24.734 -5.422 1 97.31 65 SER B N 1
ATOM 2516 C CA . SER B 1 65 ? -8.867 23.516 -6.078 1 97.31 65 SER B CA 1
ATOM 2517 C C . SER B 1 65 ? -7.711 22.547 -6.289 1 97.31 65 SER B C 1
ATOM 2519 O O . SER B 1 65 ? -6.668 22.906 -6.836 1 97.31 65 SER B O 1
ATOM 2521 N N . LEU B 1 66 ? -7.898 21.312 -5.836 1 97.31 66 LEU B N 1
ATOM 2522 C CA . LEU B 1 66 ? -6.855 20.297 -5.977 1 97.31 66 LEU B CA 1
ATOM 2523 C C . LEU B 1 66 ? -7.461 18.906 -6.125 1 97.31 66 LEU B C 1
ATOM 2525 O O . LEU B 1 66 ? -8.227 18.469 -5.27 1 97.31 66 LEU B O 1
ATOM 2529 N N . ASP B 1 67 ? -7.219 18.328 -7.215 1 96.62 67 ASP B N 1
ATOM 2530 C CA . ASP B 1 67 ? -7.512 16.922 -7.43 1 96.62 67 ASP B CA 1
ATOM 2531 C C . ASP B 1 67 ? -6.242 16.078 -7.332 1 96.62 67 ASP B C 1
ATOM 2533 O O . ASP B 1 67 ? -5.355 16.172 -8.18 1 96.62 67 ASP B O 1
ATOM 2537 N N . ILE B 1 68 ? -6.25 15.203 -6.352 1 96.06 68 ILE B N 1
ATOM 2538 C CA . ILE B 1 68 ? -5.055 14.43 -6.012 1 96.06 68 ILE B CA 1
ATOM 2539 C C . ILE B 1 68 ? -4.699 13.492 -7.16 1 96.06 68 ILE B C 1
ATOM 2541 O O . ILE B 1 68 ? -3.58 12.984 -7.23 1 96.06 68 ILE B O 1
ATOM 2545 N N . ARG B 1 69 ? -5.59 13.266 -8.078 1 94.81 69 ARG B N 1
ATOM 2546 C CA . ARG B 1 69 ? -5.348 12.391 -9.219 1 94.81 69 ARG B CA 1
ATOM 2547 C C . ARG B 1 69 ? -4.547 13.109 -10.305 1 94.81 69 ARG B C 1
ATOM 2549 O O . ARG B 1 69 ? -3.986 12.469 -11.195 1 94.81 69 ARG B O 1
ATOM 2556 N N . ASN B 1 70 ? -4.52 14.406 -10.281 1 95.81 70 ASN B N 1
ATOM 2557 C CA . ASN B 1 70 ? -3.842 15.203 -11.297 1 95.81 70 ASN B CA 1
ATOM 2558 C C . ASN B 1 70 ? -2.443 15.617 -10.852 1 95.81 70 ASN B C 1
ATOM 2560 O O . ASN B 1 70 ? -2.197 16.797 -10.578 1 95.81 70 ASN B O 1
ATOM 2564 N N . LYS B 1 71 ? -1.504 14.742 -10.945 1 95.06 71 LYS B N 1
ATOM 2565 C CA . LYS B 1 71 ? -0.149 14.93 -10.438 1 95.06 71 LYS B CA 1
ATOM 2566 C C . LYS B 1 71 ? 0.569 16.062 -11.172 1 95.06 71 LYS B C 1
ATOM 2568 O O . LYS B 1 71 ? 1.463 16.703 -10.625 1 95.06 71 LYS B O 1
ATOM 2573 N N . ASN B 1 72 ? 0.177 16.281 -12.367 1 93.69 72 ASN B N 1
ATOM 2574 C CA . ASN B 1 72 ? 0.821 17.312 -13.18 1 93.69 72 ASN B CA 1
ATOM 2575 C C . ASN B 1 72 ? 0.57 18.703 -12.625 1 93.69 72 ASN B C 1
ATOM 2577 O O . ASN B 1 72 ? 1.268 19.656 -12.984 1 93.69 72 ASN B O 1
ATOM 2581 N N . GLN B 1 73 ? -0.369 18.875 -11.734 1 95.75 73 GLN B N 1
ATOM 2582 C CA . GLN B 1 73 ? -0.735 20.172 -11.195 1 95.75 73 GLN B CA 1
ATOM 2583 C C . GLN B 1 73 ? -0.064 20.422 -9.852 1 95.75 73 GLN B C 1
ATOM 2585 O O . GLN B 1 73 ? -0.148 21.531 -9.305 1 95.75 73 GLN B O 1
ATOM 2590 N N . PHE B 1 74 ? 0.667 19.5 -9.32 1 97.31 74 PHE B N 1
ATOM 2591 C CA . PHE B 1 74 ? 1.16 19.562 -7.949 1 97.31 74 PHE B CA 1
ATOM 2592 C C . PHE B 1 74 ? 2.166 20.688 -7.789 1 97.31 74 PHE B C 1
ATOM 2594 O O . PHE B 1 74 ? 2.094 21.453 -6.828 1 97.31 74 PHE B O 1
ATOM 2601 N N . ILE B 1 75 ? 3.041 20.812 -8.742 1 96.31 75 ILE B N 1
ATOM 2602 C CA . ILE B 1 75 ? 4.074 21.828 -8.641 1 96.31 75 ILE B CA 1
ATOM 2603 C C . ILE B 1 75 ? 3.436 23.219 -8.688 1 96.31 75 ILE B C 1
ATOM 2605 O O . ILE B 1 75 ? 3.74 24.078 -7.855 1 96.31 75 ILE B O 1
ATOM 2609 N N . ARG B 1 76 ? 2.602 23.453 -9.625 1 96.94 76 ARG B N 1
ATOM 2610 C CA . ARG B 1 76 ? 1.9 24.719 -9.734 1 96.94 76 ARG B CA 1
ATOM 2611 C C . ARG B 1 76 ? 1.107 25.016 -8.461 1 96.94 76 ARG B C 1
ATOM 2613 O O . ARG B 1 76 ? 1.088 26.156 -7.992 1 96.94 76 ARG B O 1
ATOM 2620 N N . PHE B 1 77 ? 0.414 24.031 -7.934 1 98 77 PHE B N 1
ATOM 2621 C CA . PHE B 1 77 ? -0.347 24.172 -6.699 1 98 77 PHE B CA 1
ATOM 2622 C C . PHE B 1 77 ? 0.556 24.625 -5.555 1 98 77 PHE B C 1
ATOM 2624 O O . PHE B 1 77 ? 0.244 25.578 -4.848 1 98 77 PHE B O 1
ATOM 2631 N N . LEU B 1 78 ? 1.7 23.953 -5.402 1 97.75 78 LEU B N 1
ATOM 2632 C CA . LEU B 1 78 ? 2.615 24.234 -4.305 1 97.75 78 LEU B CA 1
ATOM 2633 C C . LEU B 1 78 ? 3.189 25.641 -4.43 1 97.75 78 LEU B C 1
ATOM 2635 O O . LEU B 1 78 ? 3.449 26.312 -3.42 1 97.75 78 LEU B O 1
ATOM 2639 N N . GLU B 1 79 ? 3.377 26.094 -5.633 1 97.38 79 GLU B N 1
ATOM 2640 C CA . GLU B 1 79 ? 3.922 27.422 -5.879 1 97.38 79 GLU B CA 1
ATOM 2641 C C . GLU B 1 79 ? 2.924 28.516 -5.48 1 97.38 79 GLU B C 1
ATOM 2643 O O . GLU B 1 79 ? 3.314 29.641 -5.191 1 97.38 79 GLU B O 1
ATOM 2648 N N . GLN B 1 80 ? 1.677 28.203 -5.418 1 97.38 80 GLN B N 1
ATOM 2649 C CA . GLN B 1 80 ? 0.636 29.156 -5.066 1 97.38 80 GLN B CA 1
ATOM 2650 C C . GLN B 1 80 ? 0.551 29.359 -3.555 1 97.38 80 GLN B C 1
ATOM 2652 O O . GLN B 1 80 ? -0.024 30.328 -3.076 1 97.38 80 GLN B O 1
ATOM 2657 N N . LEU B 1 81 ? 1.033 28.375 -2.844 1 97.75 81 LEU B N 1
ATOM 2658 C CA . LEU B 1 81 ? 0.942 28.438 -1.389 1 97.75 81 LEU B CA 1
ATOM 2659 C C . LEU B 1 81 ? 1.888 29.5 -0.829 1 97.75 81 LEU B C 1
ATOM 2661 O O . LEU B 1 81 ? 3.107 29.328 -0.864 1 97.75 81 LEU B O 1
ATOM 2665 N N . ASP B 1 82 ? 1.338 30.547 -0.267 1 95.25 82 ASP B N 1
ATOM 2666 C CA . ASP B 1 82 ? 2.096 31.641 0.328 1 95.25 82 ASP B CA 1
ATOM 2667 C C . ASP B 1 82 ? 1.422 32.156 1.602 1 95.25 82 ASP B C 1
ATOM 2669 O O . ASP B 1 82 ? 0.336 32.719 1.547 1 95.25 82 ASP B O 1
ATOM 2673 N N . PRO B 1 83 ? 2.041 32.031 2.73 1 96.06 83 PRO B N 1
ATOM 2674 C CA . PRO B 1 83 ? 3.324 31.359 2.939 1 96.06 83 PRO B CA 1
ATOM 2675 C C . PRO B 1 83 ? 3.23 29.844 2.768 1 96.06 83 PRO B C 1
ATOM 2677 O O . PRO B 1 83 ? 2.129 29.281 2.758 1 96.06 83 PRO B O 1
ATOM 2680 N N . PHE B 1 84 ? 4.336 29.188 2.553 1 97.44 84 PHE B N 1
ATOM 2681 C CA . PHE B 1 84 ? 4.348 27.719 2.59 1 97.44 84 PHE B CA 1
ATOM 2682 C C . PHE B 1 84 ? 3.945 27.219 3.969 1 97.44 84 PHE B C 1
ATOM 2684 O O . PHE B 1 84 ? 4.359 27.766 4.988 1 97.44 84 PHE B O 1
ATOM 2691 N N . PRO B 1 85 ? 3.17 26.234 4.047 1 98 85 PRO B N 1
ATOM 2692 C CA . PRO B 1 85 ? 2.568 25.844 5.328 1 98 85 PRO B CA 1
ATOM 2693 C C . PRO B 1 85 ? 3.586 25.281 6.312 1 98 85 PRO B C 1
ATOM 2695 O O . PRO B 1 85 ? 4.574 24.672 5.902 1 98 85 PRO B O 1
ATOM 2698 N N . ASP B 1 86 ? 3.277 25.484 7.551 1 97.75 86 ASP B N 1
ATOM 2699 C CA . ASP B 1 86 ? 4.074 24.938 8.648 1 97.75 86 ASP B CA 1
ATOM 2700 C C . ASP B 1 86 ? 3.617 23.531 9 1 97.75 86 ASP B C 1
ATOM 2702 O O . ASP B 1 86 ? 4.414 22.719 9.469 1 97.75 86 ASP B O 1
ATOM 2706 N N . VAL B 1 87 ? 2.322 23.297 8.82 1 98.19 87 VAL B N 1
ATOM 2707 C CA . VAL B 1 87 ? 1.74 22 9.125 1 98.19 87 VAL B CA 1
ATOM 2708 C C . VAL B 1 87 ? 0.728 21.625 8.039 1 98.19 87 VAL B C 1
ATOM 2710 O O . VAL B 1 87 ? -0.001 22.484 7.539 1 98.19 87 VAL B O 1
ATOM 2713 N N . VAL B 1 88 ? 0.777 20.406 7.664 1 98.69 88 VAL B N 1
ATOM 2714 C CA . VAL B 1 88 ? -0.164 19.844 6.699 1 98.69 88 VAL B CA 1
ATOM 2715 C C . VAL B 1 88 ? -1.02 18.766 7.367 1 98.69 88 VAL B C 1
ATOM 2717 O O . VAL B 1 88 ? -0.495 17.875 8.031 1 98.69 88 VAL B O 1
ATOM 2720 N N . TYR B 1 89 ? -2.314 18.938 7.281 1 98.69 89 TYR B N 1
ATOM 2721 C CA . TYR B 1 89 ? -3.26 17.875 7.621 1 98.69 89 TYR B CA 1
ATOM 2722 C C . TYR B 1 89 ? -3.859 17.25 6.367 1 98.69 89 TYR B C 1
ATOM 2724 O O . TYR B 1 89 ? -4.477 17.953 5.555 1 98.69 89 TYR B O 1
ATOM 2732 N N . SER B 1 90 ? -3.643 15.992 6.184 1 98.25 90 SER B N 1
ATOM 2733 C CA . SER B 1 90 ? -4.23 15.312 5.035 1 98.25 90 SER B CA 1
ATOM 2734 C C . SER B 1 90 ? -5.375 14.398 5.461 1 98.25 90 SER B C 1
ATOM 2736 O O . SER B 1 90 ? -5.156 13.414 6.176 1 98.25 90 SER B O 1
ATOM 2738 N N . ALA B 1 91 ? -6.535 14.703 5.02 1 95.56 91 ALA B N 1
ATOM 2739 C CA . ALA B 1 91 ? -7.73 13.906 5.285 1 95.56 91 ALA B CA 1
ATOM 2740 C C . ALA B 1 91 ? -8.328 13.359 3.99 1 95.56 91 ALA B C 1
ATOM 2742 O O . ALA B 1 91 ? -9.547 13.219 3.871 1 95.56 91 ALA B O 1
ATOM 2743 N N . ILE B 1 92 ? -7.496 13.18 3.064 1 93.44 92 ILE B N 1
ATOM 2744 C CA . ILE B 1 92 ? -7.945 12.633 1.79 1 93.44 92 ILE B CA 1
ATOM 2745 C C . ILE B 1 92 ? -8.219 11.133 1.943 1 93.44 92 ILE B C 1
ATOM 2747 O O . ILE B 1 92 ? -7.41 10.398 2.51 1 93.44 92 ILE B O 1
ATOM 2751 N N . GLY B 1 93 ? -9.375 10.727 1.523 1 90.44 93 GLY B N 1
ATOM 2752 C CA . GLY B 1 93 ? -9.781 9.328 1.523 1 90.44 93 GLY B CA 1
ATOM 2753 C C . GLY B 1 93 ? -10.922 9.031 0.567 1 90.44 93 GLY B C 1
ATOM 2754 O O . GLY B 1 93 ? -11.836 9.844 0.421 1 90.44 93 GLY B O 1
ATOM 2755 N N . TYR B 1 94 ? -10.828 8.016 -0.088 1 88.56 94 TYR B N 1
ATOM 2756 C CA . TYR B 1 94 ? -11.828 7.547 -1.045 1 88.56 94 TYR B CA 1
ATOM 2757 C C . TYR B 1 94 ? -12.25 6.117 -0.739 1 88.56 94 TYR B C 1
ATOM 2759 O O . TYR B 1 94 ? -11.422 5.199 -0.774 1 88.56 94 TYR B O 1
ATOM 2767 N N . TYR B 1 95 ? -13.461 6.02 -0.238 1 86.38 95 TYR B N 1
ATOM 2768 C CA . TYR B 1 95 ? -14.039 4.727 0.115 1 86.38 95 TYR B CA 1
ATOM 2769 C C . TYR B 1 95 ? -15.375 4.52 -0.581 1 86.38 95 TYR B C 1
ATOM 2771 O O . TYR B 1 95 ? -16.406 5.035 -0.131 1 86.38 95 TYR B O 1
ATOM 2779 N N . LYS B 1 96 ? -15.414 4.078 -1.744 1 80.06 96 LYS B N 1
ATOM 2780 C CA . LYS B 1 96 ? -16.672 3.775 -2.428 1 80.06 96 LYS B CA 1
ATOM 2781 C C . LYS B 1 96 ? -17.047 2.305 -2.268 1 80.06 96 LYS B C 1
ATOM 2783 O O . LYS B 1 96 ? -16.547 1.624 -1.371 1 80.06 96 LYS B O 1
ATOM 2788 N N . ASP B 1 97 ? -17.891 1.825 -3.1 1 76 97 ASP B N 1
ATOM 2789 C CA . ASP B 1 97 ? -18.391 0.453 -3.01 1 76 97 ASP B CA 1
ATOM 2790 C C . ASP B 1 97 ? -17.266 -0.55 -3.24 1 76 97 ASP B C 1
ATOM 2792 O O . ASP B 1 97 ? -16.781 -0.707 -4.363 1 76 97 ASP B O 1
ATOM 2796 N N . GLN B 1 98 ? -16.969 -1.221 -2.186 1 75 98 GLN B N 1
ATOM 2797 C CA . GLN B 1 98 ? -15.844 -2.15 -2.207 1 75 98 GLN B CA 1
ATOM 2798 C C . GLN B 1 98 ? -16.188 -3.418 -2.98 1 75 98 GLN B C 1
ATOM 2800 O O . GLN B 1 98 ? -15.305 -4.109 -3.486 1 75 98 GLN B O 1
ATOM 2805 N N . MET B 1 99 ? -17.422 -3.65 -3.096 1 77.5 99 MET B N 1
ATOM 2806 C CA . MET B 1 99 ? -17.828 -4.781 -3.924 1 77.5 99 MET B CA 1
ATOM 2807 C C . MET B 1 99 ? -17.625 -4.477 -5.402 1 77.5 99 MET B C 1
ATOM 2809 O O . MET B 1 99 ? -17.203 -5.348 -6.164 1 77.5 99 MET B O 1
ATOM 2813 N N . ASP B 1 100 ? -17.859 -3.246 -5.715 1 79.69 100 ASP B N 1
ATOM 2814 C CA . ASP B 1 100 ? -17.656 -2.82 -7.098 1 79.69 100 ASP B CA 1
ATOM 2815 C C . ASP B 1 100 ? -16.172 -2.883 -7.48 1 79.69 100 ASP B C 1
ATOM 2817 O O . ASP B 1 100 ? -15.844 -3.143 -8.641 1 79.69 100 ASP B O 1
ATOM 2821 N N . LEU B 1 101 ? -15.344 -2.736 -6.512 1 82.56 101 LEU B N 1
ATOM 2822 C CA . LEU B 1 101 ? -13.898 -2.715 -6.73 1 82.56 101 LEU B CA 1
ATOM 2823 C C . LEU B 1 101 ? -13.398 -4.074 -7.203 1 82.56 101 LEU B C 1
ATOM 2825 O O . LEU B 1 101 ? -12.375 -4.164 -7.887 1 82.56 101 LEU B O 1
ATOM 2829 N N . ARG B 1 102 ? -14.203 -5.035 -6.957 1 82.94 102 ARG B N 1
ATOM 2830 C CA . ARG B 1 102 ? -13.82 -6.402 -7.309 1 82.94 102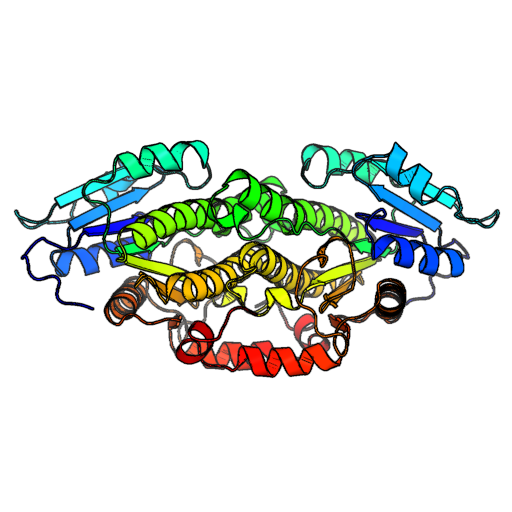 ARG B CA 1
ATOM 2831 C C . ARG B 1 102 ? -13.898 -6.621 -8.812 1 82.94 102 ARG B C 1
ATOM 2833 O O . ARG B 1 102 ? -13.211 -7.492 -9.359 1 82.94 102 ARG B O 1
ATOM 2840 N N . TYR B 1 103 ? -14.695 -5.719 -9.438 1 86.38 103 TYR B N 1
ATOM 2841 C CA . TYR B 1 103 ? -14.977 -6.004 -10.844 1 86.38 103 TYR B CA 1
ATOM 2842 C C . TYR B 1 103 ? -14.664 -4.797 -11.719 1 86.38 103 TYR B C 1
ATOM 2844 O O . TYR B 1 103 ? -14.609 -4.906 -12.945 1 86.38 103 TYR B O 1
ATOM 2852 N N . SER B 1 104 ? -14.477 -3.693 -11.141 1 90.75 104 SER B N 1
ATOM 2853 C CA . SER B 1 104 ? -14.195 -2.471 -11.883 1 90.75 104 SER B CA 1
ATOM 2854 C C . SER B 1 104 ? -12.734 -2.062 -11.742 1 90.75 104 SER B C 1
ATOM 2856 O O . SER B 1 104 ? -12.32 -1.57 -10.688 1 90.75 104 SER B O 1
ATOM 2858 N N . LEU B 1 105 ? -12.016 -2.139 -12.844 1 90.44 105 LEU B N 1
ATOM 2859 C CA . LEU B 1 105 ? -10.617 -1.723 -12.852 1 90.44 105 LEU B CA 1
ATOM 2860 C C . LEU B 1 105 ? -10.492 -0.226 -12.586 1 90.44 105 LEU B C 1
ATOM 2862 O O . LEU B 1 105 ? -9.531 0.219 -11.945 1 90.44 105 LEU B O 1
ATOM 2866 N N . GLN B 1 106 ? -11.438 0.427 -13.109 1 91.56 106 GLN B N 1
ATOM 2867 C CA . GLN B 1 106 ? -11.43 1.873 -12.906 1 91.56 106 GLN B CA 1
ATOM 2868 C C . GLN B 1 106 ? -11.594 2.225 -11.43 1 91.56 106 GLN B C 1
ATOM 2870 O O . GLN B 1 106 ? -10.875 3.078 -10.906 1 91.56 106 GLN B O 1
ATOM 2875 N N . GLU B 1 107 ? -12.547 1.567 -10.758 1 92.62 107 GLU B N 1
ATOM 2876 C CA . GLU B 1 107 ? -12.773 1.813 -9.336 1 92.62 107 GLU B CA 1
ATOM 2877 C C . GLU B 1 107 ? -11.539 1.439 -8.516 1 92.62 107 GLU B C 1
ATOM 2879 O O . GLU B 1 107 ? -11.188 2.145 -7.566 1 92.62 107 GLU B O 1
ATOM 2884 N N . LEU B 1 108 ? -10.945 0.352 -8.844 1 93.31 108 LEU B N 1
ATOM 2885 C CA . LEU B 1 108 ? -9.719 -0.059 -8.164 1 93.31 108 LEU B CA 1
ATOM 2886 C C . LEU B 1 108 ? -8.617 0.972 -8.375 1 93.31 108 LEU B C 1
ATOM 2888 O O . LEU B 1 108 ? -7.945 1.368 -7.414 1 93.31 108 LEU B O 1
ATOM 2892 N N . SER B 1 109 ? -8.484 1.425 -9.586 1 92.88 109 SER B N 1
ATOM 2893 C CA . SER B 1 109 ? -7.465 2.41 -9.914 1 92.88 109 SER B CA 1
ATOM 2894 C C . SER B 1 109 ? -7.691 3.717 -9.164 1 92.88 109 SER B C 1
ATOM 2896 O O . SER B 1 109 ? -6.75 4.293 -8.617 1 92.88 109 SER B O 1
ATOM 2898 N N . ASP B 1 110 ? -8.906 4.164 -9.164 1 93.69 110 ASP B N 1
ATOM 2899 C CA . ASP B 1 110 ? -9.234 5.398 -8.461 1 93.69 110 ASP B CA 1
ATOM 2900 C C . ASP B 1 110 ? -8.938 5.273 -6.969 1 93.69 110 ASP B C 1
ATOM 2902 O O . ASP B 1 110 ? -8.398 6.199 -6.359 1 93.69 110 ASP B O 1
ATOM 2906 N N . THR B 1 111 ? -9.32 4.145 -6.418 1 94.94 111 THR B N 1
ATOM 2907 C CA . THR B 1 111 ? -9.078 3.895 -5 1 94.94 111 THR B CA 1
ATOM 2908 C C . THR B 1 111 ? -7.59 3.98 -4.684 1 94.94 111 THR B C 1
ATOM 2910 O O . THR B 1 111 ? -7.191 4.629 -3.715 1 94.94 111 THR B O 1
ATOM 2913 N N . ILE B 1 112 ? -6.77 3.428 -5.508 1 96.25 112 ILE B N 1
ATOM 2914 C CA . ILE B 1 112 ? -5.324 3.402 -5.297 1 96.25 112 ILE B CA 1
ATOM 2915 C C . ILE B 1 112 ? -4.742 4.793 -5.535 1 96.25 112 ILE B C 1
ATOM 2917 O O . ILE B 1 112 ? -3.932 5.277 -4.746 1 96.25 112 ILE B O 1
ATOM 2921 N N . GLU B 1 113 ? -5.18 5.422 -6.543 1 95.88 113 GLU B N 1
ATOM 2922 C CA . GLU B 1 113 ? -4.656 6.73 -6.918 1 95.88 113 GLU B CA 1
ATOM 2923 C C . GLU B 1 113 ? -4.973 7.777 -5.852 1 95.88 113 GLU B C 1
ATOM 2925 O O . GLU B 1 113 ? -4.102 8.562 -5.465 1 95.88 113 GLU B O 1
ATOM 2930 N N . ILE B 1 114 ? -6.133 7.824 -5.352 1 96.25 114 ILE B N 1
ATOM 2931 C CA . ILE B 1 114 ? -6.582 8.867 -4.43 1 96.25 114 ILE B CA 1
ATOM 2932 C C . ILE B 1 114 ? -6.035 8.586 -3.031 1 96.25 114 ILE B C 1
ATOM 2934 O O . ILE B 1 114 ? -5.492 9.484 -2.379 1 96.25 114 ILE B O 1
ATOM 2938 N N . ASN B 1 115 ? -6.121 7.355 -2.623 1 96.5 115 ASN B N 1
ATOM 2939 C CA . ASN B 1 115 ? -5.77 7.016 -1.249 1 96.5 115 ASN B CA 1
ATOM 2940 C C . ASN B 1 115 ? -4.262 6.844 -1.083 1 96.5 115 ASN B C 1
ATOM 2942 O O . ASN B 1 115 ? -3.752 6.844 0.039 1 96.5 115 ASN B O 1
ATOM 2946 N N . PHE B 1 116 ? -3.553 6.68 -2.209 1 96.94 116 PHE B N 1
ATOM 2947 C CA . PHE B 1 116 ? -2.152 6.32 -2.018 1 96.94 116 PHE B CA 1
ATOM 2948 C C . PHE B 1 116 ? -1.27 7.031 -3.037 1 96.94 116 PHE B C 1
ATOM 2950 O O . PHE B 1 116 ? -0.676 8.07 -2.736 1 96.94 116 PHE B O 1
ATOM 2957 N N . SER B 1 117 ? -1.307 6.633 -4.328 1 96.88 117 SER B N 1
ATOM 2958 C CA . SER B 1 117 ? -0.302 7.062 -5.297 1 96.88 117 SER B CA 1
ATOM 2959 C C . SER B 1 117 ? -0.287 8.578 -5.441 1 96.88 117 SER B C 1
ATOM 2961 O O . SER B 1 117 ? 0.771 9.203 -5.352 1 96.88 117 SER B O 1
ATOM 2963 N N . GLY B 1 118 ? -1.402 9.148 -5.727 1 96.94 118 GLY B N 1
ATOM 2964 C CA . GLY B 1 118 ? -1.472 10.602 -5.832 1 96.94 118 GLY B CA 1
ATOM 2965 C C . GLY B 1 118 ? -1.11 11.305 -4.539 1 96.94 118 GLY B C 1
ATOM 2966 O O . GLY B 1 118 ? -0.388 12.305 -4.551 1 96.94 118 GLY B O 1
ATOM 2967 N N . LEU B 1 119 ? -1.589 10.797 -3.447 1 97.25 119 LEU B N 1
ATOM 2968 C CA . LEU B 1 119 ? -1.385 11.406 -2.137 1 97.25 119 LEU B CA 1
ATOM 2969 C C . LEU B 1 119 ? 0.093 11.398 -1.761 1 97.25 119 LEU B C 1
ATOM 2971 O O . LEU B 1 119 ? 0.642 12.43 -1.37 1 97.25 119 LEU B O 1
ATOM 2975 N N . VAL B 1 120 ? 0.782 10.281 -1.913 1 97 120 VAL B N 1
ATOM 2976 C CA . VAL B 1 120 ? 2.172 10.195 -1.477 1 97 120 VAL B CA 1
ATOM 2977 C C . VAL B 1 120 ? 3.061 10.992 -2.43 1 97 120 VAL B C 1
ATOM 2979 O O . VAL B 1 120 ? 4.109 11.508 -2.029 1 97 120 VAL B O 1
ATOM 2982 N N . ALA B 1 121 ? 2.648 11.109 -3.674 1 96.88 121 ALA B N 1
ATOM 2983 C CA . ALA B 1 121 ? 3.381 11.977 -4.598 1 96.88 121 ALA B CA 1
ATOM 2984 C C . ALA B 1 121 ? 3.377 13.422 -4.113 1 96.88 121 ALA B C 1
ATOM 2986 O O . ALA B 1 121 ? 4.422 14.07 -4.078 1 96.88 121 ALA B O 1
ATOM 2987 N N . LEU B 1 122 ? 2.24 13.898 -3.742 1 97.56 122 LEU B N 1
ATOM 2988 C CA . LEU B 1 122 ? 2.129 15.266 -3.25 1 97.56 122 LEU B CA 1
ATOM 2989 C C . LEU B 1 122 ? 2.869 15.43 -1.927 1 97.56 122 LEU B C 1
ATOM 2991 O O . LEU B 1 122 ? 3.605 16.406 -1.74 1 97.56 122 LEU B O 1
ATOM 2995 N N . LEU B 1 123 ? 2.678 14.5 -1.008 1 97.56 123 LEU B N 1
ATOM 2996 C CA . LEU B 1 123 ? 3.318 14.562 0.302 1 97.56 123 LEU B CA 1
ATOM 2997 C C . LEU B 1 123 ? 4.836 14.555 0.165 1 97.56 123 LEU B C 1
ATOM 2999 O O . LEU B 1 123 ? 5.539 15.195 0.951 1 97.56 123 LEU B O 1
ATOM 3003 N N . SER B 1 124 ? 5.328 13.773 -0.802 1 96.31 124 SER B N 1
ATOM 3004 C CA . SER B 1 124 ? 6.766 13.75 -1.044 1 96.31 124 SER B CA 1
ATOM 3005 C C . SER B 1 124 ? 7.289 15.133 -1.432 1 96.31 124 SER B C 1
ATOM 3007 O O . SER B 1 124 ? 8.328 15.562 -0.938 1 96.31 124 SER B O 1
ATOM 3009 N N . LEU B 1 125 ? 6.613 15.789 -2.318 1 96.94 125 LEU B N 1
ATOM 3010 C CA . LEU B 1 125 ? 7.004 17.125 -2.74 1 96.94 125 LEU B CA 1
ATOM 3011 C C . LEU B 1 125 ? 6.973 18.109 -1.565 1 96.94 125 LEU B C 1
ATOM 3013 O O . LEU B 1 125 ? 7.887 18.906 -1.399 1 96.94 125 LEU B O 1
ATOM 3017 N N . ILE B 1 126 ? 5.945 18.047 -0.754 1 98 126 ILE B N 1
ATOM 3018 C CA . ILE B 1 126 ? 5.801 18.906 0.414 1 98 126 ILE B CA 1
ATOM 3019 C C . ILE B 1 126 ? 6.93 18.625 1.404 1 98 126 ILE B C 1
ATOM 3021 O O . ILE B 1 126 ? 7.562 19.562 1.914 1 98 126 ILE B O 1
ATOM 3025 N N . ALA B 1 127 ? 7.172 17.344 1.634 1 97.06 127 ALA B N 1
ATOM 3026 C CA . ALA B 1 127 ? 8.211 16.922 2.564 1 97.06 127 ALA B CA 1
ATOM 3027 C C . ALA B 1 127 ? 9.586 17.422 2.121 1 97.06 127 ALA B C 1
ATOM 3029 O O . ALA B 1 127 ? 10.391 17.859 2.949 1 97.06 127 ALA B O 1
ATOM 3030 N N . ASN B 1 128 ? 9.844 17.312 0.832 1 96.44 128 ASN B N 1
ATOM 3031 C CA . ASN B 1 128 ? 11.117 17.781 0.301 1 96.44 128 ASN B CA 1
ATOM 3032 C C . ASN B 1 128 ? 11.312 19.266 0.558 1 96.44 128 ASN B C 1
ATOM 3034 O O . ASN B 1 128 ? 12.414 19.703 0.917 1 96.44 128 ASN B O 1
ATOM 3038 N N . ARG B 1 129 ? 10.312 20.047 0.38 1 97.19 129 ARG B N 1
ATOM 3039 C CA . ARG B 1 129 ? 10.391 21.469 0.649 1 97.19 129 ARG B CA 1
ATOM 3040 C C . ARG B 1 129 ? 10.586 21.75 2.137 1 97.19 129 ARG B C 1
ATOM 3042 O O . ARG B 1 129 ? 11.352 22.641 2.52 1 97.19 129 ARG B O 1
ATOM 3049 N N . MET B 1 130 ? 9.898 21.016 2.982 1 97.5 130 MET B N 1
ATOM 3050 C CA . MET B 1 130 ? 10.047 21.156 4.43 1 97.5 130 MET B CA 1
ATOM 3051 C C . MET B 1 130 ? 11.453 20.75 4.867 1 97.5 130 MET B C 1
ATOM 3053 O O . MET B 1 130 ? 12.031 21.359 5.766 1 97.5 130 MET B O 1
ATOM 3057 N N . GLU B 1 131 ? 11.898 19.656 4.25 1 96.19 131 GLU B N 1
ATOM 3058 C CA . GLU B 1 131 ? 13.258 19.203 4.543 1 96.19 131 GLU B CA 1
ATOM 3059 C C . GLU B 1 131 ? 14.281 20.297 4.242 1 96.19 131 GLU B C 1
ATOM 3061 O O . GLU B 1 131 ? 15.188 20.547 5.039 1 96.19 131 GLU B O 1
ATOM 3066 N N . GLU B 1 132 ? 14.148 20.953 3.148 1 95.81 132 GLU B N 1
ATOM 3067 C CA . GLU B 1 132 ? 15.047 22.031 2.729 1 95.81 132 GLU B CA 1
ATOM 3068 C C . GLU B 1 132 ? 15.031 23.172 3.729 1 95.81 132 GLU B C 1
ATOM 3070 O O . GLU B 1 132 ? 16.078 23.766 4.027 1 95.81 132 GLU B O 1
ATOM 3075 N N . ARG B 1 133 ? 13.938 23.516 4.277 1 94.69 133 ARG B N 1
ATOM 3076 C CA . ARG B 1 133 ? 13.828 24.625 5.215 1 94.69 133 ARG B CA 1
ATOM 3077 C C . ARG B 1 133 ? 14.047 24.156 6.648 1 94.69 133 ARG B C 1
ATOM 3079 O O . ARG B 1 133 ? 14.016 24.969 7.582 1 94.69 133 ARG B O 1
ATOM 3086 N N . LYS B 1 134 ? 14.164 22.797 6.895 1 96.19 134 LYS B N 1
ATOM 3087 C CA . LYS B 1 134 ? 14.461 22.156 8.172 1 96.19 134 LYS B CA 1
ATOM 3088 C C . LYS B 1 134 ? 13.367 22.438 9.195 1 96.19 134 LYS B C 1
ATOM 3090 O O . LYS B 1 134 ? 13.656 22.719 10.359 1 96.19 134 LYS B O 1
ATOM 3095 N N . PHE B 1 135 ? 12.18 22.5 8.641 1 95.75 135 PHE B N 1
ATOM 3096 C CA . PHE B 1 135 ? 11.031 22.75 9.5 1 95.75 135 PHE B CA 1
ATOM 3097 C C . PHE B 1 135 ? 9.742 22.312 8.812 1 95.75 135 PHE B C 1
ATOM 3099 O O . PHE B 1 135 ? 9.57 22.5 7.609 1 95.75 135 PHE B O 1
ATOM 3106 N N . GLY B 1 136 ? 8.867 21.703 9.602 1 97.06 136 GLY B N 1
ATOM 3107 C CA . GLY B 1 136 ? 7.562 21.344 9.078 1 97.06 136 GLY B CA 1
ATOM 3108 C C . GLY B 1 136 ? 6.945 20.141 9.773 1 97.06 136 GLY B C 1
ATOM 3109 O O . GLY B 1 136 ? 7.629 19.422 10.5 1 97.06 136 GLY B O 1
ATOM 3110 N N . GLN B 1 137 ? 5.641 20.047 9.594 1 97.88 137 GLN B N 1
ATOM 3111 C CA . GLN B 1 137 ? 4.871 18.938 10.156 1 97.88 137 GLN B CA 1
ATOM 3112 C C . GLN B 1 137 ? 3.834 18.438 9.156 1 97.88 137 GLN B C 1
ATOM 3114 O O . GLN B 1 137 ? 3.191 19.234 8.469 1 97.88 137 GLN B O 1
ATOM 3119 N N . ILE B 1 138 ? 3.762 17.172 9.07 1 98.56 138 ILE B N 1
ATOM 3120 C CA . ILE B 1 138 ? 2.744 16.531 8.25 1 98.56 138 ILE B CA 1
ATOM 3121 C C . ILE B 1 138 ? 1.947 15.531 9.094 1 98.56 138 ILE B C 1
ATOM 3123 O O . ILE B 1 138 ? 2.523 14.641 9.727 1 98.56 138 ILE B O 1
ATOM 3127 N N . VAL B 1 139 ? 0.65 15.742 9.195 1 98.62 139 VAL B N 1
ATOM 3128 C CA . VAL B 1 139 ? -0.285 14.859 9.891 1 98.62 139 VAL B CA 1
ATOM 3129 C C . VAL B 1 139 ? -1.202 14.18 8.875 1 98.62 139 VAL B C 1
ATOM 3131 O O . VAL B 1 139 ? -1.985 14.844 8.195 1 98.62 139 VAL B O 1
ATOM 3134 N N . VAL B 1 140 ? -1.124 12.883 8.805 1 98.44 140 VAL B N 1
ATOM 3135 C CA . VAL B 1 140 ? -1.854 12.164 7.766 1 98.44 140 VAL B CA 1
ATOM 3136 C C . VAL B 1 140 ? -2.801 11.148 8.406 1 98.44 140 VAL B C 1
ATOM 3138 O O . VAL B 1 140 ? -2.404 10.406 9.305 1 98.44 140 VAL B O 1
ATOM 3141 N N . LEU B 1 141 ? -4.047 11.156 7.922 1 96.88 141 LEU B N 1
ATOM 3142 C CA . LEU B 1 141 ? -5.043 10.195 8.375 1 96.88 141 LEU B CA 1
ATOM 3143 C C . LEU B 1 141 ? -4.93 8.891 7.602 1 96.88 141 LEU B C 1
ATOM 3145 O O . LEU B 1 141 ? -5.254 8.836 6.41 1 96.88 141 LEU B O 1
ATOM 3149 N N . SER B 1 142 ? -4.383 7.883 8.258 1 95.88 142 SER B N 1
ATOM 3150 C CA . SER B 1 142 ? -4.453 6.512 7.77 1 95.88 142 SER B CA 1
ATOM 3151 C C . SER B 1 142 ? -5.609 5.75 8.406 1 95.88 142 SER B C 1
ATOM 3153 O O . SER B 1 142 ? -6.684 6.316 8.625 1 95.88 142 SER B O 1
ATOM 3155 N N . SER B 1 143 ? -5.473 4.426 8.484 1 91.44 143 SER B N 1
ATOM 3156 C CA . SER B 1 143 ? -6.586 3.629 8.992 1 91.44 143 SER B CA 1
ATOM 3157 C C . SER B 1 143 ? -6.098 2.316 9.594 1 91.44 143 SER B C 1
ATOM 3159 O O . SER B 1 143 ? -5.105 1.748 9.133 1 91.44 143 SER B O 1
ATOM 3161 N N . VAL B 1 144 ? -6.852 1.887 10.523 1 90 144 VAL B N 1
ATOM 3162 C CA . VAL B 1 144 ? -6.602 0.552 11.055 1 90 144 VAL B CA 1
ATOM 3163 C C . VAL B 1 144 ? -6.941 -0.499 10 1 90 144 VAL B C 1
ATOM 3165 O O . VAL B 1 144 ? -6.492 -1.645 10.094 1 90 144 VAL B O 1
ATOM 3168 N N . ALA B 1 145 ? -7.695 -0.142 9.047 1 85.94 145 ALA B N 1
ATOM 3169 C CA . ALA B 1 145 ? -8.078 -1.041 7.957 1 85.94 145 ALA B CA 1
ATOM 3170 C C . ALA B 1 145 ? -6.855 -1.49 7.16 1 85.94 145 ALA B C 1
ATOM 3172 O O . ALA B 1 145 ? -6.918 -2.477 6.422 1 85.94 145 ALA B O 1
ATOM 3173 N N . GLY B 1 146 ? -5.758 -0.806 7.301 1 90.06 146 GLY B N 1
ATOM 3174 C CA . GLY B 1 146 ? -4.543 -1.144 6.578 1 90.06 146 GLY B CA 1
ATOM 3175 C C . GLY B 1 146 ? -3.693 -2.178 7.289 1 90.06 146 GLY B C 1
ATOM 3176 O O . GLY B 1 146 ? -2.686 -2.639 6.75 1 90.06 146 GLY B O 1
ATOM 3177 N N . GLU B 1 147 ? -4.105 -2.559 8.438 1 88.81 147 GLU B N 1
ATOM 3178 C CA . GLU B 1 147 ? -3.223 -3.393 9.25 1 88.81 147 GLU B CA 1
ATOM 3179 C C . GLU B 1 147 ? -3.453 -4.875 8.969 1 88.81 147 GLU B C 1
ATOM 3181 O O . GLU B 1 147 ? -2.611 -5.715 9.297 1 88.81 147 GLU B O 1
ATOM 3186 N N . ARG B 1 148 ? -4.562 -5.172 8.359 1 85.12 148 ARG B N 1
ATOM 3187 C CA . ARG B 1 148 ? -4.848 -6.527 7.902 1 85.12 148 ARG B CA 1
ATOM 3188 C C . ARG B 1 148 ? -5.949 -6.527 6.844 1 85.12 148 ARG B C 1
ATOM 3190 O O . ARG B 1 148 ? -6.949 -5.824 6.984 1 85.12 148 ARG B O 1
ATOM 3197 N N . GLY B 1 149 ? -5.699 -7.371 5.859 1 85.06 149 GLY B N 1
ATOM 3198 C CA . GLY B 1 149 ? -6.676 -7.398 4.785 1 85.06 149 GLY B CA 1
ATOM 3199 C C . GLY B 1 149 ? -7.969 -8.086 5.172 1 85.06 149 GLY B C 1
ATOM 3200 O O . GLY B 1 149 ? -7.957 -9.234 5.621 1 85.06 149 GLY B O 1
ATOM 3201 N N . ARG B 1 150 ? -9.062 -7.438 4.996 1 83.12 150 ARG B N 1
ATOM 3202 C CA . ARG B 1 150 ? -10.398 -7.977 5.234 1 83.12 150 ARG B CA 1
ATOM 3203 C C . ARG B 1 150 ? -11.18 -8.117 3.928 1 83.12 150 ARG B C 1
ATOM 3205 O O . ARG B 1 150 ? -11.07 -7.266 3.043 1 83.12 150 ARG B O 1
ATOM 3212 N N . GLN B 1 151 ? -12 -9.055 3.865 1 81 151 GLN B N 1
ATOM 3213 C CA . GLN B 1 151 ? -12.703 -9.391 2.629 1 81 151 GLN B CA 1
ATOM 3214 C C . GLN B 1 151 ? -13.594 -8.234 2.176 1 81 151 GLN B C 1
ATOM 3216 O O . GLN B 1 151 ? -13.812 -8.047 0.976 1 81 151 GLN B O 1
ATOM 3221 N N . LEU B 1 152 ? -14.031 -7.41 3.055 1 77.38 152 LEU B N 1
ATOM 3222 C CA . LEU B 1 152 ? -15.031 -6.41 2.707 1 77.38 152 LEU B CA 1
ATOM 3223 C C . LEU B 1 152 ? -14.375 -5.121 2.225 1 77.38 152 LEU B C 1
ATOM 3225 O O . LEU B 1 152 ? -15.023 -4.289 1.587 1 77.38 152 LEU B O 1
ATOM 3229 N N . ASN B 1 153 ? -13.055 -5 2.49 1 85.38 153 ASN B N 1
ATOM 3230 C CA . ASN B 1 153 ? -12.5 -3.697 2.154 1 85.38 153 ASN B CA 1
ATOM 3231 C C . ASN B 1 153 ? -11 -3.785 1.876 1 85.38 153 ASN B C 1
ATOM 3233 O O . ASN B 1 153 ? -10.25 -2.846 2.156 1 85.38 153 ASN B O 1
ATOM 3237 N N . TYR B 1 154 ? -10.594 -4.844 1.291 1 87 154 TYR B N 1
ATOM 3238 C CA . TYR B 1 154 ? -9.156 -5.035 1.11 1 87 154 TYR B CA 1
ATOM 3239 C C . TYR B 1 154 ? -8.609 -4.09 0.048 1 87 154 TYR B C 1
ATOM 3241 O O . TYR B 1 154 ? -7.418 -3.777 0.042 1 87 154 TYR B O 1
ATOM 3249 N N . GLY B 1 155 ? -9.492 -3.648 -0.906 1 90.12 155 GLY B N 1
ATOM 3250 C CA . GLY B 1 155 ? -9.039 -2.607 -1.813 1 90.12 155 GLY B CA 1
ATOM 3251 C C . GLY B 1 155 ? -8.641 -1.327 -1.103 1 90.12 155 GLY B C 1
ATOM 3252 O O . GLY B 1 155 ? -7.531 -0.827 -1.286 1 90.12 155 GLY B O 1
ATOM 3253 N N . TYR B 1 156 ? -9.477 -0.861 -0.243 1 91.56 156 TYR B N 1
ATOM 3254 C CA . TYR B 1 156 ? -9.211 0.317 0.575 1 91.56 156 TYR B CA 1
ATOM 3255 C C . TYR B 1 156 ? -8.109 0.036 1.593 1 91.56 156 TYR B C 1
ATOM 3257 O O . TYR B 1 156 ? -7.152 0.807 1.712 1 91.56 156 TYR B O 1
ATOM 3265 N N . GLY B 1 157 ? -8.242 -1.063 2.268 1 94 157 GLY B N 1
ATOM 3266 C CA . GLY B 1 157 ? -7.285 -1.439 3.295 1 94 157 GLY B CA 1
ATOM 3267 C C . GLY B 1 157 ? -5.859 -1.524 2.781 1 94 157 GLY B C 1
ATOM 3268 O O . GLY B 1 157 ? -4.922 -1.102 3.461 1 94 157 GLY B O 1
ATOM 3269 N N . SER B 1 158 ? -5.719 -2.059 1.631 1 95.88 158 SER B N 1
ATOM 3270 C CA . SER B 1 158 ? -4.387 -2.197 1.05 1 95.88 158 SER B CA 1
ATOM 3271 C C . SER B 1 158 ? -3.75 -0.834 0.796 1 95.88 158 SER B C 1
ATOM 3273 O O . SER B 1 158 ? -2.547 -0.658 0.997 1 95.88 158 SER B O 1
ATOM 3275 N N . THR B 1 159 ? -4.492 0.124 0.348 1 96.62 159 THR B N 1
ATOM 3276 C CA . THR B 1 159 ? -3.967 1.465 0.116 1 96.62 159 THR B CA 1
ATOM 3277 C C . THR B 1 159 ? -3.543 2.113 1.43 1 96.62 159 THR B C 1
ATOM 3279 O O . THR B 1 159 ? -2.527 2.811 1.484 1 96.62 159 THR B O 1
ATOM 3282 N N . LYS B 1 160 ? -4.309 1.893 2.445 1 95.94 160 LYS B N 1
ATOM 3283 C CA . LYS B 1 160 ? -3.979 2.477 3.744 1 95.94 160 LYS B CA 1
ATOM 3284 C C . LYS B 1 160 ? -2.764 1.79 4.363 1 95.94 160 LYS B C 1
ATOM 3286 O O . LYS B 1 160 ? -1.973 2.43 5.059 1 95.94 160 LYS B O 1
ATOM 3291 N N . ALA B 1 161 ? -2.633 0.493 4.105 1 96.06 161 ALA B N 1
ATOM 3292 C CA . ALA B 1 161 ? -1.403 -0.19 4.5 1 96.06 161 ALA B CA 1
ATOM 3293 C C . ALA B 1 161 ? -0.181 0.465 3.863 1 96.06 161 ALA B C 1
ATOM 3295 O O . ALA B 1 161 ? 0.802 0.757 4.547 1 96.06 161 ALA B O 1
ATOM 3296 N N . ALA B 1 162 ? -0.297 0.664 2.613 1 97.06 162 ALA B N 1
ATOM 3297 C CA . ALA B 1 162 ? 0.782 1.308 1.867 1 97.06 162 ALA B CA 1
ATOM 3298 C C . ALA B 1 162 ? 1.097 2.686 2.439 1 97.06 162 ALA B C 1
ATOM 3300 O O . ALA B 1 162 ? 2.264 3.021 2.662 1 97.06 162 ALA B O 1
ATOM 3301 N N . LEU B 1 163 ? 0.064 3.408 2.658 1 97.19 163 LEU B N 1
ATOM 3302 C CA . LEU B 1 163 ? 0.213 4.762 3.18 1 97.19 163 LEU B CA 1
ATOM 3303 C C . LEU B 1 163 ? 0.935 4.754 4.523 1 97.19 163 LEU B C 1
ATOM 3305 O O . LEU B 1 163 ? 1.861 5.535 4.738 1 97.19 163 LEU B O 1
ATOM 3309 N N . THR B 1 164 ? 0.512 3.893 5.414 1 96.19 164 THR B N 1
ATOM 3310 C CA . THR B 1 164 ? 1.097 3.801 6.746 1 96.19 164 THR B CA 1
ATOM 3311 C C . THR B 1 164 ? 2.588 3.484 6.664 1 96.19 164 THR B C 1
ATOM 3313 O O . THR B 1 164 ? 3.4 4.125 7.332 1 96.19 164 THR B O 1
ATOM 3316 N N . VAL B 1 165 ? 2.971 2.531 5.82 1 95.06 165 VAL B N 1
ATOM 3317 C CA . VAL B 1 165 ? 4.367 2.133 5.68 1 95.06 165 VAL B CA 1
ATOM 3318 C C . VAL B 1 165 ? 5.164 3.268 5.043 1 95.06 165 VAL B C 1
ATOM 3320 O O . VAL B 1 165 ? 6.293 3.547 5.453 1 95.06 165 VAL B O 1
ATOM 3323 N N . PHE B 1 166 ? 4.59 3.918 4.047 1 96.5 166 PHE B N 1
ATOM 3324 C CA . PHE B 1 166 ? 5.25 5.051 3.406 1 96.5 166 PHE B CA 1
ATOM 3325 C C . PHE B 1 166 ? 5.57 6.141 4.426 1 96.5 166 PHE B C 1
ATOM 3327 O O . PHE B 1 166 ? 6.691 6.648 4.465 1 96.5 166 PHE B O 1
ATOM 3334 N N . LEU B 1 167 ? 4.602 6.418 5.262 1 96.44 167 LEU B N 1
ATOM 3335 C CA . LEU B 1 167 ? 4.762 7.469 6.258 1 96.44 167 LEU B CA 1
ATOM 3336 C C . LEU B 1 167 ? 5.816 7.09 7.289 1 96.44 167 LEU B C 1
ATOM 3338 O O . LEU B 1 167 ? 6.543 7.953 7.789 1 96.44 167 LEU B O 1
ATOM 3342 N N . SER B 1 168 ? 5.844 5.832 7.648 1 93.38 168 SER B N 1
ATOM 3343 C CA . SER B 1 168 ? 6.883 5.355 8.555 1 93.38 168 SER B CA 1
ATOM 3344 C C . SER B 1 168 ? 8.273 5.598 7.977 1 93.38 168 SER B C 1
ATOM 3346 O O . SER B 1 168 ? 9.164 6.09 8.672 1 93.38 168 SER B O 1
ATOM 3348 N N . GLY B 1 169 ? 8.453 5.27 6.73 1 92 169 GLY B N 1
ATOM 3349 C CA . GLY B 1 169 ? 9.719 5.52 6.059 1 92 169 GLY B CA 1
ATOM 3350 C C . GLY B 1 169 ? 10.047 6.996 5.934 1 92 169 GLY B C 1
ATOM 3351 O O . GLY B 1 169 ? 11.195 7.398 6.125 1 92 169 GLY B O 1
ATOM 3352 N N . LEU B 1 170 ? 9.062 7.719 5.598 1 93.5 170 LEU B N 1
ATOM 3353 C CA . LEU B 1 170 ? 9.234 9.164 5.469 1 93.5 170 LEU B CA 1
ATOM 3354 C C . LEU B 1 170 ? 9.664 9.781 6.797 1 93.5 170 LEU B C 1
ATOM 3356 O O . LEU B 1 170 ? 10.539 10.648 6.828 1 93.5 170 LEU B O 1
ATOM 3360 N N . ARG B 1 171 ? 9.031 9.375 7.867 1 93.88 171 ARG B N 1
ATOM 3361 C CA . ARG B 1 171 ? 9.367 9.828 9.211 1 93.88 171 ARG B CA 1
ATOM 3362 C C . ARG B 1 171 ? 10.836 9.562 9.523 1 93.88 171 ARG B C 1
ATOM 3364 O O . ARG B 1 171 ? 11.547 10.438 10.023 1 93.88 171 ARG B O 1
ATOM 3371 N N . ASN B 1 172 ? 11.203 8.312 9.211 1 90.44 172 ASN B N 1
ATOM 3372 C CA . ASN B 1 172 ? 12.594 7.914 9.438 1 90.44 172 ASN B CA 1
ATOM 3373 C C . ASN B 1 172 ? 13.562 8.773 8.633 1 90.44 172 ASN B C 1
ATOM 3375 O O . ASN B 1 172 ? 14.594 9.203 9.148 1 90.44 172 ASN B O 1
ATOM 3379 N N . ARG B 1 173 ? 13.242 9.078 7.461 1 89 173 ARG B N 1
ATOM 3380 C CA . ARG B 1 173 ? 14.086 9.867 6.566 1 89 173 ARG B CA 1
ATOM 3381 C C . ARG B 1 173 ? 14.227 11.297 7.07 1 89 173 ARG B C 1
ATOM 3383 O O . ARG B 1 173 ? 15.312 11.875 7.012 1 89 173 ARG B O 1
ATOM 3390 N N . LEU B 1 174 ? 13.188 11.836 7.59 1 93.12 174 LEU B N 1
ATOM 3391 C CA . LEU B 1 174 ? 13.117 13.273 7.82 1 93.12 174 LEU B CA 1
ATOM 3392 C C . LEU B 1 174 ? 13.43 13.602 9.281 1 93.12 174 LEU B C 1
ATOM 3394 O O . LEU B 1 174 ? 13.508 14.773 9.648 1 93.12 174 LEU B O 1
ATOM 3398 N N . HIS B 1 175 ? 13.562 12.602 10.078 1 88.81 175 HIS B N 1
ATOM 3399 C CA . HIS B 1 175 ? 13.734 12.805 11.508 1 88.81 175 HIS B CA 1
ATOM 3400 C C . HIS B 1 175 ? 14.883 13.766 11.805 1 88.81 175 HIS B C 1
ATOM 3402 O O . HIS B 1 175 ? 14.766 14.633 12.672 1 88.81 175 HIS B O 1
ATOM 3408 N N . LYS B 1 176 ? 15.953 13.727 11.047 1 90 176 LYS B N 1
ATOM 3409 C CA . LYS B 1 176 ? 17.125 14.539 11.312 1 90 176 LYS B CA 1
ATOM 3410 C C . LYS B 1 176 ? 16.953 15.953 10.75 1 90 176 LYS B C 1
ATOM 3412 O O . LYS B 1 176 ? 17.719 16.859 11.078 1 90 176 LYS B O 1
ATOM 3417 N N . ALA B 1 177 ? 16.016 16.141 9.906 1 92.62 177 ALA B N 1
ATOM 3418 C CA . ALA B 1 177 ? 15.773 17.438 9.281 1 92.62 177 ALA B CA 1
ATOM 3419 C C . ALA B 1 177 ? 14.719 18.234 10.047 1 92.62 177 ALA B C 1
ATOM 3421 O O . ALA B 1 177 ? 14.211 19.234 9.555 1 92.62 177 ALA B O 1
ATOM 3422 N N . ASN B 1 178 ? 14.32 17.766 11.18 1 93.75 178 ASN B N 1
ATOM 3423 C CA . ASN B 1 178 ? 13.352 18.453 12.039 1 93.75 178 ASN B CA 1
ATOM 3424 C C . ASN B 1 178 ? 11.984 18.562 11.367 1 93.75 178 ASN B C 1
ATOM 3426 O O . ASN B 1 178 ? 11.352 19.625 11.422 1 93.75 178 ASN B O 1
ATOM 3430 N N . VAL B 1 179 ? 11.664 17.703 10.547 1 96.12 179 VAL B N 1
ATOM 3431 C CA . VAL B 1 179 ? 10.328 17.578 9.969 1 96.12 179 VAL B CA 1
ATOM 3432 C C . VAL B 1 179 ? 9.594 16.406 10.617 1 96.12 179 VAL B C 1
ATOM 3434 O O . VAL B 1 179 ? 10.086 15.273 10.617 1 96.12 179 VAL B O 1
ATOM 3437 N N . GLN B 1 180 ? 8.438 16.703 11.188 1 96.44 180 GLN B N 1
ATOM 3438 C CA . GLN B 1 180 ? 7.695 15.703 11.945 1 96.44 180 GLN B CA 1
ATOM 3439 C C . GLN B 1 180 ? 6.578 15.086 11.109 1 96.44 180 GLN B C 1
ATOM 3441 O O . GLN B 1 180 ? 5.836 15.805 10.43 1 96.44 180 GLN B O 1
ATOM 3446 N N . ILE B 1 181 ? 6.523 13.781 11.133 1 97.5 181 ILE B N 1
ATOM 3447 C CA . ILE B 1 181 ? 5.453 13.047 10.469 1 97.5 181 ILE B CA 1
ATOM 3448 C C . ILE B 1 181 ? 4.582 12.352 11.516 1 97.5 181 ILE B C 1
ATOM 3450 O O . ILE B 1 181 ? 5.074 11.531 12.289 1 97.5 181 ILE B O 1
ATOM 3454 N N . THR B 1 182 ? 3.303 12.688 11.539 1 97.75 182 THR B N 1
ATOM 3455 C CA . THR B 1 182 ? 2.338 12.031 12.406 1 97.75 182 THR B CA 1
ATOM 3456 C C . THR B 1 182 ? 1.383 11.164 11.602 1 97.75 182 THR B C 1
ATOM 3458 O O . THR B 1 182 ? 0.725 11.641 10.68 1 97.75 182 THR B O 1
ATOM 3461 N N . THR B 1 183 ? 1.396 9.898 11.906 1 97.56 183 THR B N 1
ATOM 3462 C CA . THR B 1 183 ? 0.45 8.961 11.305 1 97.56 183 THR B CA 1
ATOM 3463 C C . THR B 1 183 ? -0.724 8.703 12.242 1 97.56 183 THR B C 1
ATOM 3465 O O . THR B 1 183 ? -0.534 8.234 13.367 1 97.56 183 THR B O 1
ATOM 3468 N N . VAL B 1 184 ? -1.925 9 11.781 1 97.44 184 VAL B N 1
ATOM 3469 C CA . VAL B 1 184 ? -3.133 8.75 12.562 1 97.44 184 VAL B CA 1
ATOM 3470 C C . VAL B 1 184 ? -3.822 7.484 12.055 1 97.44 184 VAL B C 1
ATOM 3472 O O . VAL B 1 184 ? -4.266 7.426 10.906 1 97.44 184 VAL B O 1
ATOM 3475 N N . LEU B 1 185 ? -3.896 6.465 12.867 1 96.38 185 LEU B N 1
ATOM 3476 C CA . LEU B 1 185 ? -4.621 5.238 12.562 1 96.38 185 LEU B CA 1
ATOM 3477 C C . LEU B 1 185 ? -6.043 5.297 13.109 1 96.38 185 LEU B C 1
ATOM 3479 O O . LEU B 1 185 ? -6.281 4.945 14.273 1 96.38 185 LEU B O 1
ATOM 3483 N N . LEU B 1 186 ? -6.957 5.605 12.219 1 94.56 186 LEU B N 1
ATOM 3484 C CA . LEU B 1 186 ? -8.344 5.797 12.633 1 94.56 186 LEU B CA 1
ATOM 3485 C C . LEU B 1 186 ? -9.109 4.48 12.578 1 94.56 186 LEU B C 1
ATOM 3487 O O . LEU B 1 186 ? -8.938 3.693 11.641 1 94.56 186 LEU B O 1
ATOM 3491 N N . GLY B 1 187 ? -9.852 4.238 13.609 1 91.62 187 GLY B N 1
ATOM 3492 C CA . GLY B 1 187 ? -10.938 3.281 13.492 1 91.62 187 GLY B CA 1
ATOM 3493 C C . GLY B 1 187 ? -12.172 3.857 12.828 1 91.62 187 GLY B C 1
ATOM 3494 O O . GLY B 1 187 ? -12.102 4.891 12.164 1 91.62 187 GLY B O 1
ATOM 3495 N N . PRO B 1 188 ? -13.305 3.191 12.969 1 90 188 PRO B N 1
ATOM 3496 C CA . PRO B 1 188 ? -14.539 3.688 12.352 1 90 188 PRO B CA 1
ATOM 3497 C C . PRO B 1 188 ? -14.992 5.023 12.93 1 90 188 PRO B C 1
ATOM 3499 O O . PRO B 1 188 ? -14.914 5.234 14.148 1 90 188 PRO B O 1
ATOM 3502 N N . VAL B 1 189 ? -15.305 5.906 12.086 1 91.25 189 VAL B N 1
ATOM 3503 C CA . VAL B 1 189 ? -15.867 7.211 12.414 1 91.25 189 VAL B CA 1
ATOM 3504 C C . VAL B 1 189 ? -17.188 7.398 11.68 1 91.25 189 VAL B C 1
ATOM 3506 O O . VAL B 1 189 ? -17.328 7.016 10.508 1 91.25 189 VAL B O 1
ATOM 3509 N N . TYR B 1 190 ? -18.156 7.93 12.336 1 87.88 190 TYR B N 1
ATOM 3510 C CA . TYR B 1 190 ? -19.422 8.203 11.672 1 87.88 190 TYR B CA 1
ATOM 3511 C C . TYR B 1 190 ? -19.266 9.312 10.641 1 87.88 190 TYR B C 1
ATOM 3513 O O . TYR B 1 190 ? -19.016 10.469 10.992 1 87.88 190 TYR B O 1
ATOM 3521 N N . THR B 1 191 ? -19.328 8.953 9.375 1 90.12 191 THR B N 1
ATOM 3522 C CA . THR B 1 191 ? -19.203 9.844 8.227 1 90.12 191 THR B CA 1
ATOM 3523 C C . THR B 1 191 ? -20.031 9.32 7.051 1 90.12 191 THR B C 1
ATOM 3525 O O . THR B 1 191 ? -20.703 8.289 7.16 1 90.12 191 THR B O 1
ATOM 3528 N N . LYS B 1 192 ? -20.078 10.141 5.973 1 85.19 192 LYS B N 1
ATOM 3529 C CA . LYS B 1 192 ? -20.688 9.656 4.738 1 85.19 192 LYS B CA 1
ATOM 3530 C C . LYS B 1 192 ? -20.031 8.367 4.262 1 85.19 192 LYS B C 1
ATOM 3532 O O . LYS B 1 192 ? -20.703 7.48 3.73 1 85.19 192 LYS B O 1
ATOM 3537 N N . MET B 1 193 ? -18.75 8.18 4.539 1 82.12 193 MET B N 1
ATOM 3538 C CA . MET B 1 193 ? -17.984 7.02 4.113 1 82.12 193 MET B CA 1
ATOM 3539 C C . MET B 1 193 ? -18.469 5.754 4.809 1 82.12 193 MET B C 1
ATOM 3541 O O . MET B 1 193 ? -18.453 4.672 4.219 1 82.12 193 MET B O 1
ATOM 3545 N N . SER B 1 194 ? -18.875 5.914 6.02 1 81.5 194 SER B N 1
ATOM 3546 C CA . SER B 1 194 ? -19.234 4.742 6.812 1 81.5 194 SER B CA 1
ATOM 3547 C C . SER B 1 194 ? -20.734 4.473 6.734 1 81.5 194 SER B C 1
ATOM 3549 O O . SER B 1 194 ? -21.234 3.523 7.348 1 81.5 194 SER B O 1
ATOM 3551 N N . LYS B 1 195 ? -21.391 5.316 5.988 1 79.19 195 LYS B N 1
ATOM 3552 C CA . LYS B 1 195 ? -22.844 5.156 5.891 1 79.19 195 LYS B CA 1
ATOM 3553 C C . LYS B 1 195 ? -23.203 3.793 5.312 1 79.19 195 LYS B C 1
ATOM 3555 O O . LYS B 1 195 ? -22.625 3.367 4.309 1 79.19 195 LYS B O 1
ATOM 3560 N N . GLY B 1 196 ? -24.016 3.08 5.984 1 74.38 196 GLY B N 1
ATOM 3561 C CA . GLY B 1 196 ? -24.484 1.795 5.488 1 74.38 196 GLY B CA 1
ATOM 3562 C C . GLY B 1 196 ? -23.719 0.619 6.062 1 74.38 196 GLY B C 1
ATOM 3563 O O . GLY B 1 196 ? -24.125 -0.533 5.902 1 74.38 196 GLY B O 1
ATOM 3564 N N . HIS B 1 197 ? -22.578 0.895 6.656 1 77.62 197 HIS B N 1
ATOM 3565 C CA . HIS B 1 197 ? -21.797 -0.181 7.262 1 77.62 197 HIS B CA 1
ATOM 3566 C C . HIS B 1 197 ? -22.281 -0.475 8.68 1 77.62 197 HIS B C 1
ATOM 3568 O O . HIS B 1 197 ? -22.828 0.406 9.352 1 77.62 197 HIS B O 1
ATOM 3574 N N . LYS B 1 198 ? -22.25 -1.715 9.016 1 76.75 198 LYS B N 1
ATOM 3575 C CA . LYS B 1 198 ? -22.547 -2.088 10.398 1 76.75 198 LYS B CA 1
ATOM 3576 C C . LYS B 1 198 ? -21.438 -1.652 11.336 1 76.75 198 LYS B C 1
ATOM 3578 O O . LYS B 1 198 ? -20.312 -2.154 11.25 1 76.75 198 LYS B O 1
ATOM 3583 N N . LEU B 1 199 ? -21.719 -0.702 12.078 1 81.5 199 LEU B N 1
ATOM 3584 C CA . LEU B 1 199 ? -20.734 -0.164 13.016 1 81.5 199 LEU B CA 1
ATOM 3585 C C . LEU B 1 199 ? -21.109 -0.501 14.453 1 81.5 199 LEU B C 1
ATOM 3587 O O . LEU B 1 199 ? -22.297 -0.62 14.773 1 81.5 199 LEU B O 1
ATOM 3591 N N . PHE B 1 200 ? -20.109 -0.677 15.219 1 83.31 200 PHE B N 1
ATOM 3592 C CA . PHE B 1 200 ? -20.312 -0.825 16.656 1 83.31 200 PHE B CA 1
ATOM 3593 C C . PHE B 1 200 ? -20.109 0.507 17.375 1 83.31 200 PHE B C 1
ATOM 3595 O O . PHE B 1 200 ? -19 1.026 17.438 1 83.31 200 PHE B O 1
ATOM 3602 N N . PRO B 1 201 ? -21.156 1.045 17.875 1 83.25 201 PRO B N 1
ATOM 3603 C CA . PRO B 1 201 ? -21.125 2.398 18.438 1 83.25 201 PRO B CA 1
ATOM 3604 C C . PRO B 1 201 ? -20.016 2.578 19.484 1 83.25 201 PRO B C 1
ATOM 3606 O O . PRO B 1 201 ? -19.406 3.643 19.547 1 83.25 201 PRO B O 1
ATOM 3609 N N . ILE B 1 202 ? -19.719 1.56 20.188 1 81.69 202 ILE B N 1
ATOM 3610 C CA . ILE B 1 202 ? -18.781 1.652 21.297 1 81.69 202 ILE B CA 1
ATOM 3611 C C . ILE B 1 202 ? -17.375 1.913 20.766 1 81.69 202 ILE B C 1
ATOM 3613 O O . ILE B 1 202 ? -16.547 2.521 21.453 1 81.69 202 ILE B O 1
ATOM 3617 N N . ILE B 1 203 ? -17.172 1.575 19.531 1 85.38 203 ILE B N 1
ATOM 3618 C CA . ILE B 1 203 ? -15.812 1.719 19 1 85.38 203 ILE B CA 1
ATOM 3619 C C . ILE B 1 203 ? -15.836 2.619 17.766 1 85.38 203 ILE B C 1
ATOM 3621 O O . ILE B 1 203 ? -14.922 2.561 16.938 1 85.38 203 ILE B O 1
ATOM 3625 N N . THR B 1 204 ? -16.906 3.311 17.641 1 89.19 204 THR B N 1
ATOM 3626 C CA . THR B 1 204 ? -17.047 4.254 16.531 1 89.19 204 THR B CA 1
ATOM 3627 C C . THR B 1 204 ? -17.109 5.688 17.047 1 89.19 204 THR B C 1
ATOM 3629 O O . THR B 1 204 ? -17.875 5.984 17.969 1 89.19 204 THR B O 1
ATOM 3632 N N . LEU B 1 205 ? -16.359 6.566 16.531 1 91.19 205 LEU B N 1
ATOM 3633 C CA . LEU B 1 205 ? -16.297 7.941 17 1 91.19 205 LEU B CA 1
ATOM 3634 C C . LEU B 1 205 ? -17.141 8.859 16.125 1 91.19 205 LEU B C 1
ATOM 3636 O O . LEU B 1 205 ? -17.359 8.578 14.945 1 91.19 205 LEU B O 1
ATOM 3640 N N . GLN B 1 206 ? -17.578 9.938 16.828 1 93.25 206 GLN B N 1
ATOM 3641 C CA . GLN B 1 206 ? -18.141 11.039 16.062 1 93.25 206 GLN B CA 1
ATOM 3642 C C . GLN B 1 206 ? -17.062 11.883 15.406 1 93.25 206 GLN B C 1
ATOM 3644 O O . GLN B 1 206 ? -15.977 12.062 15.969 1 93.25 206 GLN B O 1
ATOM 3649 N N . ALA B 1 207 ? -17.375 12.5 14.273 1 94.38 207 ALA B N 1
ATOM 3650 C CA . ALA B 1 207 ? -16.391 13.227 13.461 1 94.38 207 ALA B CA 1
ATOM 3651 C C . ALA B 1 207 ? -15.781 14.375 14.242 1 94.38 207 ALA B C 1
ATOM 3653 O O . ALA B 1 207 ? -14.562 14.57 14.219 1 94.38 207 ALA B O 1
ATOM 3654 N N . PRO B 1 208 ? -16.516 15.188 15.062 1 95.38 208 PRO B N 1
ATOM 3655 C CA . PRO B 1 208 ? -15.914 16.297 15.812 1 95.38 208 PRO B CA 1
ATOM 3656 C C . PRO B 1 208 ? -14.906 15.805 16.859 1 95.38 208 PRO B C 1
ATOM 3658 O O . PRO B 1 208 ? -13.875 16.453 17.062 1 95.38 208 PRO B O 1
ATOM 3661 N N . ILE B 1 209 ? -15.234 14.703 17.469 1 95.38 209 ILE B N 1
ATOM 3662 C CA . ILE B 1 209 ? -14.344 14.148 18.484 1 95.38 209 ILE B CA 1
ATOM 3663 C C . ILE B 1 209 ? -13.062 13.641 17.828 1 95.38 209 ILE B C 1
ATOM 3665 O O . ILE B 1 209 ? -11.961 13.891 18.328 1 95.38 209 ILE B O 1
ATOM 3669 N N . ALA B 1 210 ? -13.203 12.93 16.734 1 95.69 210 ALA B N 1
ATOM 3670 C CA . ALA B 1 210 ? -12.047 12.461 15.984 1 95.69 210 ALA B CA 1
ATOM 3671 C C . ALA B 1 210 ? -11.156 13.625 15.57 1 95.69 210 ALA B C 1
ATOM 3673 O O . ALA B 1 210 ? -9.938 13.578 15.742 1 95.69 210 ALA B O 1
ATOM 3674 N N . ALA B 1 211 ? -11.75 14.664 15.086 1 97.31 211 ALA B N 1
ATOM 3675 C CA . ALA B 1 211 ? -11.016 15.828 14.617 1 97.31 211 ALA B CA 1
ATOM 3676 C C . ALA B 1 211 ? -10.211 16.469 15.742 1 97.31 211 ALA B C 1
ATOM 3678 O O . ALA B 1 211 ? -9.047 16.828 15.555 1 97.31 211 ALA B O 1
ATOM 3679 N N . LYS B 1 212 ? -10.82 16.609 16.875 1 96.94 212 LYS B N 1
ATOM 3680 C CA . LYS B 1 212 ? -10.141 17.188 18.031 1 96.94 212 LYS B CA 1
ATOM 3681 C C . LYS B 1 212 ? -8.914 16.359 18.406 1 96.94 212 LYS B C 1
ATOM 3683 O O . LYS B 1 212 ? -7.84 16.922 18.656 1 96.94 212 LYS B O 1
ATOM 3688 N N . LYS B 1 213 ? -9.086 15.07 18.453 1 96.81 213 LYS B N 1
ATOM 3689 C CA . LYS B 1 213 ? -7.992 14.18 18.812 1 96.81 213 LYS B CA 1
ATOM 3690 C C . LYS B 1 213 ? -6.879 14.234 17.766 1 96.81 213 LYS B C 1
ATOM 3692 O O . LYS B 1 213 ? -5.699 14.141 18.109 1 96.81 213 LYS B O 1
ATOM 3697 N N . ILE B 1 214 ? -7.23 14.359 16.531 1 97.56 214 ILE B N 1
ATOM 3698 C CA . ILE B 1 214 ? -6.27 14.438 15.438 1 97.56 214 ILE B CA 1
ATOM 3699 C C . ILE B 1 214 ? -5.434 15.703 15.57 1 97.56 214 ILE B C 1
ATOM 3701 O O . ILE B 1 214 ? -4.203 15.656 15.484 1 97.56 214 ILE B O 1
ATOM 3705 N N . VAL B 1 215 ? -6.074 16.844 15.805 1 97.75 215 VAL B N 1
ATOM 3706 C CA . VAL B 1 215 ? -5.371 18.125 15.945 1 97.75 215 VAL B CA 1
ATOM 3707 C C . VAL B 1 215 ? -4.461 18.062 17.172 1 97.75 215 VAL B C 1
ATOM 3709 O O . VAL B 1 215 ? -3.314 18.516 17.125 1 97.75 215 VAL B O 1
ATOM 3712 N N . GLU B 1 216 ? -4.922 17.453 18.234 1 97.06 216 GLU B N 1
ATOM 3713 C CA . GLU B 1 216 ? -4.117 17.297 19.438 1 97.06 216 GLU B CA 1
ATOM 3714 C C . GLU B 1 216 ? -2.881 16.453 19.172 1 97.06 216 GLU B C 1
ATOM 3716 O O . GLU B 1 216 ? -1.792 16.75 19.656 1 97.06 216 GLU B O 1
ATOM 3721 N N . ALA B 1 217 ? -3.084 15.367 18.438 1 96.19 217 ALA B N 1
ATOM 3722 C CA . ALA B 1 217 ? -1.961 14.508 18.078 1 96.19 217 ALA B CA 1
ATOM 3723 C C . ALA B 1 217 ? -0.897 15.273 17.312 1 96.19 217 ALA B C 1
ATOM 3725 O O . ALA B 1 217 ? 0.302 15.086 17.531 1 96.19 217 ALA B O 1
ATOM 3726 N N . GLY B 1 218 ? -1.343 16.062 16.406 1 95.94 218 GLY B N 1
ATOM 3727 C CA . GLY B 1 218 ? -0.422 16.922 15.672 1 95.94 218 GLY B CA 1
ATOM 3728 C C . GLY B 1 218 ? 0.326 17.891 16.562 1 95.94 218 GLY B C 1
ATOM 3729 O O . GLY B 1 218 ? 1.538 18.062 16.422 1 95.94 218 GLY B O 1
ATOM 3730 N N . GLU B 1 219 ? -0.347 18.484 17.484 1 95.69 219 GLU B N 1
ATOM 3731 C CA . GLU B 1 219 ? 0.243 19.469 18.391 1 95.69 219 GLU B CA 1
ATOM 3732 C C . GLU B 1 219 ? 1.271 18.828 19.312 1 95.69 219 GLU B C 1
ATOM 3734 O O . GLU B 1 219 ? 2.252 19.469 19.703 1 95.69 219 GLU B O 1
ATOM 3739 N N . LYS B 1 220 ? 1.037 17.609 19.594 1 95 220 LYS B N 1
ATOM 3740 C CA . LYS B 1 220 ? 1.919 16.891 20.5 1 95 220 LYS B CA 1
ATOM 3741 C C . LYS B 1 220 ? 3.045 16.188 19.75 1 95 220 LYS B C 1
ATOM 3743 O O . LYS B 1 220 ? 3.85 15.469 20.359 1 95 220 LYS B O 1
ATOM 3748 N N . TYR B 1 221 ? 3.059 16.312 18.453 1 94.31 221 TYR B N 1
ATOM 3749 C CA . TYR B 1 221 ? 4.102 15.773 17.578 1 94.31 221 TYR B CA 1
ATOM 3750 C C . TYR B 1 221 ? 4.215 14.258 17.734 1 94.31 221 TYR B C 1
ATOM 3752 O O . TYR B 1 221 ? 5.32 13.719 17.828 1 94.31 221 TYR B O 1
ATOM 3760 N N . LYS B 1 222 ? 3.066 13.641 17.844 1 94.25 222 LYS B N 1
ATOM 3761 C CA . LYS B 1 222 ? 3.07 12.18 17.938 1 94.25 222 LYS B CA 1
ATOM 3762 C C . LYS B 1 222 ? 3.535 11.547 16.625 1 94.25 222 LYS B C 1
ATOM 3764 O O . LYS B 1 222 ? 3.215 12.039 15.547 1 94.25 222 LYS B O 1
ATOM 3769 N N . ASP B 1 223 ? 4.344 10.477 16.781 1 94.81 223 ASP B N 1
ATOM 3770 C CA . ASP B 1 223 ? 4.77 9.758 15.586 1 94.81 223 ASP B CA 1
ATOM 3771 C C . ASP B 1 223 ? 3.613 8.961 14.977 1 94.81 223 ASP B C 1
ATOM 3773 O O . ASP B 1 223 ? 3.332 9.078 13.781 1 94.81 223 ASP B O 1
ATOM 3777 N N . GLU B 1 224 ? 2.988 8.18 15.758 1 94.81 224 GLU B N 1
ATOM 3778 C CA . GLU B 1 224 ? 1.852 7.336 15.406 1 94.81 224 GLU B CA 1
ATOM 3779 C C . GLU B 1 224 ? 0.811 7.312 16.516 1 94.81 224 GLU B C 1
ATOM 3781 O O . GLU B 1 224 ? 1.16 7.234 17.703 1 94.81 224 GLU B O 1
ATOM 3786 N N . VAL B 1 225 ? -0.47 7.441 16.125 1 95 225 VAL B N 1
ATOM 3787 C CA . VAL B 1 225 ? -1.518 7.449 17.141 1 95 225 VAL B CA 1
ATOM 3788 C C . VAL B 1 225 ? -2.736 6.68 16.625 1 95 225 VAL B C 1
ATOM 3790 O O . VAL B 1 225 ? -3.113 6.809 15.461 1 95 225 VAL B O 1
ATOM 3793 N N . TYR B 1 226 ? -3.203 5.809 17.484 1 94.88 226 TYR B N 1
ATOM 3794 C CA . TYR B 1 226 ? -4.488 5.168 17.219 1 94.88 226 TYR B CA 1
ATOM 3795 C C . TYR B 1 226 ? -5.637 6 17.781 1 94.88 226 TYR B C 1
ATOM 3797 O O . TYR B 1 226 ? -5.613 6.395 18.938 1 94.88 226 TYR B O 1
ATOM 3805 N N . ILE B 1 227 ? -6.559 6.246 17.016 1 91.44 227 ILE B N 1
ATOM 3806 C CA . ILE B 1 227 ? -7.754 6.961 17.438 1 91.44 227 ILE B CA 1
ATOM 3807 C C . ILE B 1 227 ? -8.992 6.145 17.094 1 91.44 227 ILE B C 1
ATOM 3809 O O . ILE B 1 227 ? -9.328 5.973 15.922 1 91.44 227 ILE B O 1
ATOM 3813 N N . HIS B 1 228 ? -9.594 5.582 18.141 1 85.81 228 HIS B N 1
ATOM 3814 C CA . HIS B 1 228 ? -9.32 5.688 19.562 1 85.81 228 HIS B CA 1
ATOM 3815 C C . HIS B 1 228 ? -8.266 4.676 20 1 85.81 228 HIS B C 1
ATOM 3817 O O . HIS B 1 228 ? -8 3.703 19.297 1 85.81 228 HIS B O 1
ATOM 3823 N N . TRP B 1 229 ? -7.723 4.875 21.188 1 88.75 229 TRP B N 1
ATOM 3824 C CA . TRP B 1 229 ? -6.555 4.148 21.672 1 88.75 229 TRP B CA 1
ATOM 3825 C C . TRP B 1 229 ? -6.844 2.654 21.766 1 88.75 229 TRP B C 1
ATOM 3827 O O . TRP B 1 229 ? -5.938 1.828 21.625 1 88.75 229 TRP B O 1
ATOM 3837 N N . ILE B 1 230 ? -8.047 2.268 21.906 1 90.31 230 ILE B N 1
ATOM 3838 C CA . ILE B 1 230 ? -8.422 0.871 22.094 1 90.31 230 ILE B CA 1
ATOM 3839 C C . ILE B 1 230 ? -8.141 0.082 20.828 1 90.31 230 ILE B C 1
ATOM 3841 O O . ILE B 1 230 ? -7.93 -1.133 20.875 1 90.31 230 ILE B O 1
ATOM 3845 N N . TRP B 1 231 ? -8.094 0.754 19.703 1 90.94 231 TRP B N 1
ATOM 3846 C CA . TRP B 1 231 ? -7.883 0.096 18.422 1 90.94 231 TRP B CA 1
ATOM 3847 C C . TRP B 1 231 ? -6.465 -0.457 18.312 1 90.94 231 TRP B C 1
ATOM 3849 O O . TRP B 1 231 ? -6.219 -1.413 17.578 1 90.94 231 TRP B O 1
ATOM 3859 N N . ARG B 1 232 ? -5.551 0.095 19.078 1 90 232 ARG B N 1
ATOM 3860 C CA . ARG B 1 232 ? -4.203 -0.462 19.141 1 90 232 ARG B CA 1
ATOM 3861 C C . ARG B 1 232 ? -4.227 -1.912 19.609 1 90 232 ARG B C 1
ATOM 3863 O O . ARG B 1 232 ? -3.568 -2.773 19.016 1 90 232 ARG B O 1
ATOM 3870 N N . TRP B 1 233 ? -5.012 -2.178 20.578 1 90.69 233 TRP B N 1
ATOM 3871 C CA . TRP B 1 233 ? -5.082 -3.51 21.172 1 90.69 233 TRP B CA 1
ATOM 3872 C C . TRP B 1 233 ? -5.961 -4.43 20.328 1 90.69 233 TRP B C 1
ATOM 3874 O O . TRP B 1 233 ? -5.652 -5.613 20.156 1 90.69 233 TRP B O 1
ATOM 3884 N N . ILE B 1 234 ? -7.066 -3.893 19.859 1 90.25 234 ILE B N 1
ATOM 3885 C CA . ILE B 1 234 ? -7.949 -4.672 19 1 90.25 234 ILE B CA 1
ATOM 3886 C C . ILE B 1 234 ? -7.176 -5.172 17.781 1 90.25 234 ILE B C 1
ATOM 3888 O O . ILE B 1 234 ? -7.238 -6.352 17.438 1 90.25 234 ILE B O 1
ATOM 3892 N N . MET B 1 235 ? -6.367 -4.27 17.188 1 90.06 235 MET B N 1
ATOM 3893 C CA . MET B 1 235 ? -5.645 -4.652 15.984 1 90.06 235 MET B CA 1
ATOM 3894 C C . MET B 1 235 ? -4.492 -5.594 16.312 1 90.06 235 MET B C 1
ATOM 3896 O O . MET B 1 235 ? -4.168 -6.48 15.516 1 90.06 235 MET B O 1
ATOM 3900 N N . LEU B 1 236 ? -3.879 -5.434 17.469 1 87.94 236 LEU B N 1
ATOM 3901 C CA . LEU B 1 236 ? -2.865 -6.387 17.906 1 87.94 236 LEU B CA 1
ATOM 3902 C C . LEU B 1 236 ? -3.436 -7.801 17.953 1 87.94 236 LEU B C 1
ATOM 3904 O O . LEU B 1 236 ? -2.805 -8.75 17.484 1 87.94 236 LEU B O 1
ATOM 3908 N N . LEU B 1 237 ? -4.629 -7.918 18.453 1 88.69 237 LEU B N 1
ATOM 3909 C CA . LEU B 1 237 ? -5.281 -9.219 18.562 1 88.69 237 LEU B CA 1
ATOM 3910 C C . LEU B 1 237 ? -5.645 -9.773 17.203 1 88.69 237 LEU B C 1
ATOM 3912 O O . LEU B 1 237 ? -5.457 -10.961 16.938 1 88.69 237 LEU B O 1
ATOM 3916 N N . ILE B 1 238 ? -6.152 -8.93 16.391 1 87.81 238 ILE B N 1
ATOM 3917 C CA . ILE B 1 238 ? -6.578 -9.336 15.062 1 87.81 238 ILE B CA 1
ATOM 3918 C C . ILE B 1 238 ? -5.367 -9.805 14.258 1 87.81 238 ILE B C 1
ATOM 3920 O O . ILE B 1 238 ? -5.445 -10.797 13.531 1 87.81 238 ILE B O 1
ATOM 3924 N N . LYS B 1 239 ? -4.254 -9.133 14.383 1 86.94 239 LYS B N 1
ATOM 3925 C CA . LYS B 1 239 ? -3.041 -9.414 13.617 1 86.94 239 LYS B CA 1
ATOM 3926 C C . LYS B 1 239 ? -2.438 -10.758 14.031 1 86.94 239 LYS B C 1
ATOM 3928 O O . LYS B 1 239 ? -1.745 -11.398 13.234 1 86.94 239 LYS B O 1
ATOM 3933 N N . ILE B 1 240 ? -2.742 -11.219 15.195 1 87.25 240 ILE B N 1
ATOM 3934 C CA . ILE B 1 240 ? -2.125 -12.438 15.695 1 87.25 240 ILE B CA 1
ATOM 3935 C C . ILE B 1 240 ? -2.947 -13.648 15.266 1 87.25 240 ILE B C 1
ATOM 3937 O O . ILE B 1 240 ? -2.471 -14.789 15.32 1 87.25 240 ILE B O 1
ATOM 3941 N N . ILE B 1 241 ? -4.18 -13.453 14.844 1 88.44 241 ILE B N 1
ATOM 3942 C CA . ILE B 1 241 ? -5.008 -14.562 14.391 1 88.44 241 ILE B CA 1
ATOM 3943 C C . ILE B 1 241 ? -4.355 -15.242 13.188 1 88.44 241 ILE B C 1
ATOM 3945 O O . ILE B 1 241 ? -4.086 -14.594 12.172 1 88.44 241 ILE B O 1
ATOM 3949 N N . PRO B 1 242 ? -4.098 -16.531 13.312 1 86.94 242 PRO B N 1
ATOM 3950 C CA . PRO B 1 242 ? -3.521 -17.234 12.164 1 86.94 242 PRO B CA 1
ATOM 3951 C C . PRO B 1 242 ? -4.391 -17.125 10.906 1 86.94 242 PRO B C 1
ATOM 3953 O O . PRO B 1 242 ? -5.617 -17.125 11.008 1 86.94 242 PRO B O 1
ATOM 3956 N N . GLU B 1 243 ? -3.686 -17.047 9.812 1 86.06 243 GLU B N 1
ATOM 3957 C CA . GLU B 1 243 ? -4.379 -16.859 8.547 1 86.06 243 GLU B CA 1
ATOM 3958 C C . GLU B 1 243 ? -5.438 -17.922 8.32 1 86.06 243 GLU B C 1
ATOM 3960 O O . GLU B 1 243 ? -6.516 -17.641 7.797 1 86.06 243 GLU B O 1
ATOM 3965 N N . GLY B 1 244 ? -5.09 -19.172 8.648 1 85.38 244 GLY B N 1
ATOM 3966 C CA . GLY B 1 244 ? -6.027 -20.266 8.477 1 85.38 244 GLY B CA 1
ATOM 3967 C C . GLY B 1 244 ? -7.344 -20.047 9.195 1 85.38 244 GLY B C 1
ATOM 3968 O O . GLY B 1 244 ? -8.398 -20.484 8.719 1 85.38 244 GLY B O 1
ATOM 3969 N N . ILE B 1 245 ? -7.324 -19.359 10.336 1 86.75 245 ILE B N 1
ATOM 3970 C CA . ILE B 1 245 ? -8.516 -19.047 11.109 1 86.75 245 ILE B CA 1
ATOM 3971 C C . ILE B 1 245 ? -9.156 -17.766 10.57 1 86.75 245 ILE B C 1
ATOM 3973 O O . ILE B 1 245 ? -10.375 -17.703 10.383 1 86.75 245 ILE B O 1
ATOM 3977 N N . PHE B 1 246 ? -8.367 -16.781 10.266 1 87.38 246 PHE B N 1
ATOM 3978 C CA . PHE B 1 246 ? -8.828 -15.461 9.844 1 87.38 246 PHE B CA 1
ATOM 3979 C C . PHE B 1 246 ? -9.656 -15.562 8.57 1 87.38 246 PHE B C 1
ATOM 3981 O O . PHE B 1 246 ? -10.719 -14.93 8.453 1 87.38 246 PHE B O 1
ATOM 3988 N N . LYS B 1 247 ? -9.203 -16.375 7.676 1 84 247 LYS B N 1
ATOM 3989 C CA . LYS B 1 247 ? -9.883 -16.453 6.383 1 84 247 LYS B CA 1
ATOM 3990 C C . LYS B 1 247 ? -11.242 -17.141 6.516 1 84 247 LYS B C 1
ATOM 3992 O O . LYS B 1 247 ? -12.055 -17.109 5.59 1 84 247 LYS B O 1
ATOM 3997 N N . ARG B 1 248 ? -11.508 -17.766 7.586 1 83.75 248 ARG B N 1
ATOM 3998 C CA . ARG B 1 248 ? -12.758 -18.484 7.801 1 83.75 248 ARG B CA 1
ATOM 3999 C C . ARG B 1 248 ? -13.75 -17.641 8.594 1 83.75 248 ARG B C 1
ATOM 4001 O O . ARG B 1 248 ? -14.914 -18.016 8.75 1 83.75 248 ARG B O 1
ATOM 4008 N N . LEU B 1 249 ? -13.273 -16.453 9.094 1 80.75 249 LEU B N 1
ATOM 4009 C CA . LEU B 1 249 ? -14.141 -15.57 9.867 1 80.75 249 LEU B CA 1
ATOM 4010 C C . LEU B 1 249 ? -15.18 -14.898 8.977 1 80.75 249 LEU B C 1
ATOM 4012 O O . LEU B 1 249 ? -14.914 -14.648 7.797 1 80.75 249 LEU B O 1
ATOM 4016 N N . PRO B 1 250 ? -16.375 -14.633 9.547 1 75.62 250 PRO B N 1
ATOM 4017 C CA . PRO B 1 250 ? -17.359 -13.875 8.766 1 75.62 250 PRO B CA 1
ATOM 4018 C C . PRO B 1 250 ? -16.859 -12.477 8.398 1 75.62 250 PRO B C 1
ATOM 4020 O O . PRO B 1 250 ? -15.984 -11.93 9.062 1 75.62 250 PRO B O 1
ATOM 4023 N N . PRO B 1 251 ? -17.469 -12.086 7.277 1 71.38 251 PRO B N 1
ATOM 4024 C CA . PRO B 1 251 ? -17.047 -10.742 6.848 1 71.38 251 PRO B CA 1
ATOM 4025 C C . PRO B 1 251 ? -17.359 -9.672 7.891 1 71.38 251 PRO B C 1
ATOM 4027 O O . PRO B 1 251 ? -18.438 -9.688 8.5 1 71.38 251 PRO B O 1
ATOM 4030 N N . PHE B 1 252 ? -16.281 -8.953 8.344 1 69.75 252 PHE B N 1
ATOM 4031 C CA . PHE B 1 252 ? -16.484 -7.816 9.234 1 69.75 252 PHE B CA 1
ATOM 4032 C C . PHE B 1 252 ? -15.664 -6.617 8.766 1 69.75 252 PHE B C 1
ATOM 4034 O O . PHE B 1 252 ? -14.68 -6.77 8.047 1 69.75 252 PHE B O 1
#

Radius of gyration: 23.54 Å; Cα contacts (8 Å, |Δi|>4): 948; chains: 2; bounding box: 50×77×50 Å

Solvent-accessible surface area (backbone atoms only — not comparable to full-atom values): 26185 Å² total; per-residue (Å²): 127,83,74,67,81,77,85,71,68,54,32,34,30,29,40,31,29,72,37,72,42,29,45,36,35,51,52,57,41,47,77,68,58,35,23,36,37,37,24,20,72,47,52,68,62,40,51,60,73,48,63,82,62,82,65,56,94,84,37,50,78,44,80,42,68,48,52,54,74,49,65,89,47,48,64,64,54,57,70,65,45,77,74,69,57,46,31,35,40,36,47,54,74,59,68,73,67,50,73,52,38,65,76,29,65,65,53,41,48,49,36,38,29,45,40,23,58,26,41,53,51,50,51,39,56,52,48,52,54,21,44,73,69,46,40,32,36,38,33,36,56,44,32,53,51,19,70,50,31,32,56,63,40,12,75,56,12,8,24,25,19,16,40,48,18,31,49,42,6,48,28,29,60,28,48,88,32,52,29,46,42,25,41,33,30,32,54,57,45,64,38,84,72,44,60,90,56,92,73,56,68,93,68,39,40,53,31,63,60,50,17,51,53,51,54,49,39,53,75,66,64,38,56,67,44,46,45,56,63,66,53,54,57,54,48,53,54,58,66,64,49,52,64,84,57,52,41,70,51,75,85,109,128,83,73,70,80,78,85,73,68,54,30,34,30,30,40,31,30,71,36,70,46,28,44,35,37,51,52,57,41,49,76,66,58,34,22,37,38,37,24,19,73,47,52,68,61,40,52,59,74,49,65,80,64,81,66,55,92,85,37,51,78,44,82,42,66,49,54,52,74,49,66,87,48,47,64,64,54,59,70,65,45,76,74,70,56,45,31,36,40,35,48,53,72,57,68,72,66,50,72,53,37,67,75,29,66,64,53,41,48,47,38,38,29,45,40,22,58,27,43,54,52,51,50,40,57,52,47,53,54,22,44,74,69,46,40,32,35,40,34,36,56,44,32,53,51,20,73,50,31,31,56,63,40,13,76,56,12,9,25,26,19,16,41,50,19,31,49,42,6,49,28,30,59,28,49,86,32,52,28,47,42,22,43,33,31,33,54,56,45,63,38,81,71,45,59,89,56,94,71,57,69,93,67,39,40,51,31,62,60,50,18,51,53,50,55,48,38,53,74,66,65,38,55,68,44,45,45,57,64,66,51,54,56,55,48,53,55,59,66,64,48,51,64,84,57,54,41,70,51,74,87,108

Foldseek 3Di:
DPPPPDPDAAEEEEAQCLFLLNVLLVVVVQVVLHAYEYEDQDQVSVCVSCVVPDHDPRHHYHYDHDDLLCLVCLVVRQVPDVPRHQEYEYPWADADQQVVCVPDPVSLVVRLSRLAVSVVSNVVVSLVVCLVVLGHEYQYEAALLLLDAFPRHNSNNVSSVNVVVSLVVSQVVRVVSHYFYEYEHEYAEDGPNCPPPDDDPVRYYYSNVQSNVSSVCRVVSPRYAYVVNVSVVVSVVLNVPDPVVNVVDDGD/DPPPPDPDAAEEEEAQCLFLLNVLLVVVVQVVQHAYEYEDQDQVSVCVSCVVPDHDPRHHYHYDHDDLLCLVCLVVRQVPDVPRHQEYEYPWADADQQVVCVPDPVSLVVRLSRLAVSVVSNVVVSLVVCLVVLGHEYQYEAALLLLDAFPRHNSNNVSSVNVVVSLVVSQVVRVVSHYFYEYEHEYAEDGPNCPPPDDDPVRYYYSNVQSVVSSVCRVVSPRYAYVVNVSVVVSVVLNPPDPVVNVVDDGD

Nearest PDB structures (foldseek):
  3t4x-assembly1_A  TM=8.573E-01  e=7.465E-13  Bacillus anthracis
  2q2q-assembly2_E-2  TM=8.416E-01  e=3.520E-12  Pseudomonas putida
  5itv-assembly1_A  TM=8.534E-01  e=1.160E-11  Bacillus subtilis subsp. subtilis str. 168
  5itv-assembly3_D  TM=8.529E-01  e=5.154E-11  Bacillus subtilis subsp. subtilis str. 168
  4m8s-assembly1_D  TM=8.010E-01  e=1.985E-11  Neisseria meningitidis FAM18

Secondary structure (DSSP, 8-state):
----SS-PPPEEEEETTTSHHHHHHHHHHHHTT-EEEEEES-HHHHHHHTTT----TT--EEEEE--TT-GGGHHHHHHH-SSPPSEEEE-------HHHHTT-HHHHHHHHIIIIIHHHHHHHHHHHHHHHHT-EEEEEEEEGGGSS--TTTHHHHHHHHHHHHHHHHHHHHHGGGTEEEEEEEE--EESSTTTTS---GGG-EEHHHHHHHHHHHHHTT-SEEEESTHHHHHHHHHHHS-HHHHTTSPP-/----SS-PPPEEEEETTTSHHHHHHHHHHHHTT-EEEEEES-HHHHHHHTTT----TT--EEEEE--TT-GGGHHHHHHH-SSPPSEEEE-------HHHHTT-HHHHHHHHIIIIIHHHHHHHHHHHHHHHHT-EEEEEEEEGGGSS--TTTHHHHHHHHHHHHHHHHHHHHHGGGTEEEEEEEE--EESSTTTTS---GGG-EEHHHHHHHHHHHHHTT-SEEEESTHHHHHHHHHHHS-HHHHTTSPP-

InterPro domains:
  IPR002347 Short-chain dehydrogenase/reductase SDR [PF00106] (10-195)
  IPR002347 Short-chain dehydrogenase/reductase SDR [PR00081] (11-28)
  IPR002347 Short-chain dehydrogenase/reductase SDR [PR00081] (130-146)
  IPR002347 Short-chain dehydrogenase/reductase SDR [PR00081] (156-175)
  IPR002347 Short-chain dehydrogenase/reductase SDR [PR00081] (177-194)
  IPR020904 Short-chain dehydrogenase/reductase, conserved site [PS00061] (143-171)
  IPR036291 NAD(P)-binding domain superfamily [SSF51735] (10-248)

pLDDT: mean 90.57, std 10.78, range [32.75, 98.69]